Protein AF-0000000072546563 (afdb_homodimer)

Secondary structure (DSSP, 8-state):
---SEEEEEEE-TT-HHHHHHHHHTTTTT--TTEEEEEEEEE-S-HHHHHHHHHHHHHH--EEEEEEE--GGGHHHHHHHHHHHHHHH-TT-SEEEEEETT----HHHHHHHHHH-TTSS-TTEEEEEEE-SPBPB--TTSTTB--TTT--SSBPPPEEEEEEEEEEHHHHHHHHHT--SSPPS-HHIIIIIIHHHHHT-EEEE-TT---/---SEEEEEE--TT-HHHHHHHHHTTTTT--TTEEEEEEEEE-S-HHHHHHHHHHHHHH--EEEEEEE--GGGHHHHHHHHHHHHHHH-TT-SEEEEEETT----HHHHHHHHHH-TTSS-TTEEEEEEE-SPBPB--TTSTTB--TTT--SSBPPPEEEEEEEEEEHHHHHHHHHT--SSPPS-HHIIIIIIHHHHHT-EEEE-TT---

InterPro domains:
  IPR002659 Glycosyl transferase, family 31 [PF01762] (18-203)
  IPR002659 Glycosyl transferase, family 31 [PTHR11214] (4-202)

Radius of gyration: 25.37 Å; Cα contacts (8 Å, |Δi|>4): 796; chains: 2; bounding box: 44×78×53 Å

Nearest PDB structures (foldseek):
  6wmn-assembly1_B  TM=8.870E-01  e=1.177E-18  Homo sapiens
  6wmn-assembly2_C  TM=8.804E-01  e=1.254E-18  Homo sapiens
  6wmn-assembly1_A  TM=8.783E-01  e=1.336E-18  Homo sapiens
  8tic-assembly1_A  TM=8.790E-01  e=2.211E-18  Homo sapiens
  7jho-assembly2_B  TM=8.780E-01  e=5.014E-18  Homo sapiens

pLDDT: mean 93.28, std 6.62, range [54.12, 98.56]

Foldseek 3Di:
DAAQEEEEAEEELVVPVLVVVCCVPQVDVDDNNYAYAYQYEDEPDCVSVVVVVVVCVVPVRYDYDHFYDDLQCPQVSVLRSLVVCCVVRVPHWKYKYAYSPDDDNVVVVVVCVVPPVVPADQQEKEAAKDAFAFAACPPVDPRHDHCVRPVDGGFFIWHDNRMIMHTSNSQVQLSVQDDPPARSRNRSRRGTVSSVVRNRYYDYDPSHDD/DAAQEEEEAEEELVVPVLVVCCCVPQVDVDDNNYAYAYQYEDEPDCVSVVVVVVVCVVPVRYDYDHFYDDLQCPQVSVLRSLVVCCVVRVPHWKYKYAYSPDDDNVVVVVVCVVPPVVSADQQEKEAAKDAFAFAACPPVDPRHDHCVRPVDGGFFIWHDNRMIMHTSNSQVQLSVQDDPPARSRNRSRRGTVSSVVRNRYYDYDPSHDD

Organism: Lottia gigantea (NCBI:txid225164)

Solvent-accessible surface area (backbone atoms only — not comparable to full-atom values): 22553 Å² total; per-residue (Å²): 123,75,26,46,33,35,36,39,25,48,43,55,75,86,42,54,66,42,54,49,49,39,51,70,48,67,60,34,89,66,48,72,46,50,42,69,34,35,35,27,50,32,67,90,59,63,72,49,54,55,53,48,51,52,50,32,70,74,66,68,36,63,45,76,40,100,33,64,62,31,38,74,33,43,25,59,41,51,52,52,42,49,55,50,44,58,69,74,48,75,71,35,49,30,37,32,42,31,43,54,87,63,86,62,66,51,72,60,50,51,49,42,63,73,71,32,80,75,68,60,43,67,52,32,37,39,12,35,59,43,67,77,44,66,58,39,70,51,43,68,39,93,71,43,50,54,59,91,80,48,72,63,63,50,47,62,51,14,29,43,66,64,36,40,36,29,21,44,67,33,51,53,52,32,58,71,64,66,62,89,80,71,55,48,52,41,29,49,34,54,37,6,51,26,15,62,76,64,68,35,41,52,36,66,39,85,90,43,76,133,123,76,26,46,33,36,35,41,24,47,44,54,74,85,42,54,64,40,54,51,48,39,52,70,48,67,59,33,90,67,49,72,47,50,41,69,34,35,37,27,50,34,69,89,58,62,71,49,54,56,54,50,52,50,50,31,70,72,67,67,36,60,47,76,38,100,34,64,63,30,38,74,34,43,25,58,42,50,53,51,42,50,54,50,43,57,69,72,47,74,70,35,49,30,37,33,42,31,42,55,87,65,86,64,66,52,70,60,50,54,50,41,64,71,73,32,83,73,68,61,43,67,53,31,36,39,12,34,59,45,67,76,44,69,57,40,69,50,42,66,38,92,71,43,50,53,59,90,80,47,73,63,62,50,47,60,51,15,28,44,66,64,35,38,36,30,21,42,69,32,50,55,53,32,60,71,64,66,64,89,80,73,56,47,53,40,29,48,34,54,38,5,51,25,15,61,76,65,67,34,40,52,36,68,40,85,89,43,77,133

Structure (mmCIF, N/CA/C/O backbone):
data_AF-0000000072546563-model_v1
#
loop_
_entity.id
_entity.type
_entity.pdbx_description
1 polymer Hexosyltransferase
#
loop_
_atom_site.group_PDB
_atom_site.id
_atom_site.type_symbol
_atom_site.label_atom_id
_atom_site.label_alt_id
_atom_site.label_comp_id
_atom_site.label_asym_id
_atom_site.label_entity_id
_atom_site.label_seq_id
_atom_site.pdbx_PDB_ins_code
_atom_site.Cartn_x
_atom_site.Cartn_y
_atom_site.Cartn_z
_atom_site.occupancy
_atom_site.B_iso_or_equiv
_atom_site.auth_seq_id
_atom_site.auth_comp_id
_atom_site.auth_asym_id
_atom_site.auth_atom_id
_atom_site.pdbx_PDB_model_num
ATOM 1 N N . LEU A 1 1 ? -9.789 38.844 14.297 1 54.12 1 LEU A N 1
ATOM 2 C CA . LEU A 1 1 ? -9.172 37.938 15.266 1 54.12 1 LEU A CA 1
ATOM 3 C C . LEU A 1 1 ? -8.461 36.781 14.555 1 54.12 1 LEU A C 1
ATOM 5 O O . LEU A 1 1 ? -8.945 36.281 13.531 1 54.12 1 LEU A O 1
ATOM 9 N N . ALA A 1 2 ? -7.203 36.594 14.812 1 76.88 2 ALA A N 1
ATOM 10 C CA . ALA A 1 2 ? -6.391 35.562 14.195 1 76.88 2 ALA A CA 1
ATOM 11 C C . ALA A 1 2 ? -6.895 34.188 14.57 1 76.88 2 ALA A C 1
ATOM 13 O O . ALA A 1 2 ? -7.367 33.969 15.688 1 76.88 2 ALA A O 1
ATOM 14 N N . PRO A 1 3 ? -7.055 33.281 13.641 1 89.19 3 PRO A N 1
ATOM 15 C CA . PRO A 1 3 ? -7.527 31.922 13.953 1 89.19 3 PRO A CA 1
ATOM 16 C C . PRO A 1 3 ? -6.66 31.234 15.008 1 89.19 3 PRO A C 1
ATOM 18 O O . PRO A 1 3 ? -5.445 31.422 15.031 1 89.19 3 PRO A O 1
ATOM 21 N N . ILE A 1 4 ? -7.277 30.625 15.883 1 93.44 4 ILE A N 1
ATOM 22 C CA . ILE A 1 4 ? -6.535 29.891 16.906 1 93.44 4 ILE A CA 1
ATOM 23 C C . ILE A 1 4 ? -6.105 28.531 16.344 1 93.44 4 ILE A C 1
ATOM 25 O O . ILE A 1 4 ? -5.102 27.969 16.781 1 93.44 4 ILE A O 1
ATOM 29 N N . LEU A 1 5 ? -6.871 27.984 15.422 1 95.88 5 LEU A N 1
ATOM 30 C CA . LEU A 1 5 ? -6.625 26.672 14.844 1 95.88 5 LEU A CA 1
ATOM 31 C C . LEU A 1 5 ? -6.48 26.766 13.328 1 95.88 5 LEU A C 1
ATOM 33 O O . LEU A 1 5 ? -7.312 27.375 12.656 1 95.88 5 LEU A O 1
ATOM 37 N N . LEU A 1 6 ? -5.402 26.203 12.867 1 97.06 6 LEU A N 1
ATOM 38 C CA . LEU A 1 6 ? -5.223 26.016 11.43 1 97.06 6 LEU A CA 1
ATOM 39 C C . LEU A 1 6 ? -5.348 24.547 11.055 1 97.06 6 LEU A C 1
ATOM 41 O O . LEU A 1 6 ? -4.617 23.703 11.578 1 97.06 6 LEU A O 1
ATOM 45 N N . VAL A 1 7 ? -6.281 24.234 10.219 1 97.44 7 VAL A N 1
ATOM 46 C CA . VAL A 1 7 ? -6.426 22.875 9.688 1 97.44 7 VAL A CA 1
ATOM 47 C C . VAL A 1 7 ? -5.73 22.781 8.328 1 97.44 7 VAL A C 1
ATOM 49 O O . VAL A 1 7 ? -6.082 23.5 7.395 1 97.44 7 VAL A O 1
ATOM 52 N N . VAL A 1 8 ? -4.754 21.906 8.289 1 98.44 8 VAL A N 1
ATOM 53 C CA . VAL A 1 8 ? -4.016 21.656 7.055 1 98.44 8 VAL A CA 1
ATOM 54 C C . VAL A 1 8 ? -4.492 20.359 6.422 1 98.44 8 VAL A C 1
ATOM 56 O O . VAL A 1 8 ? -4.199 19.266 6.93 1 98.44 8 VAL A O 1
ATOM 59 N N . VAL A 1 9 ? -5.129 20.5 5.328 1 98.5 9 VAL A N 1
ATOM 60 C CA . VAL A 1 9 ? -5.676 19.344 4.633 1 98.5 9 VAL A CA 1
ATOM 61 C C . VAL A 1 9 ? -4.758 18.953 3.479 1 98.5 9 VAL A C 1
ATOM 63 O O . VAL A 1 9 ? -4.582 19.719 2.527 1 98.5 9 VAL A O 1
ATOM 66 N N . CYS A 1 10 ? -4.188 17.781 3.611 1 97.94 10 CYS A N 1
ATOM 67 C CA . CYS A 1 10 ? -3.385 17.25 2.521 1 97.94 10 CYS A CA 1
ATOM 68 C C . CYS A 1 10 ? -4.266 16.797 1.36 1 97.94 10 CYS A C 1
ATOM 70 O O . CYS A 1 10 ? -5.109 15.914 1.519 1 97.94 10 CYS A O 1
ATOM 72 N N . SER A 1 11 ? -4.066 17.406 0.19 1 97.44 11 SER A N 1
ATOM 73 C CA . SER A 1 11 ? -4.949 17.125 -0.941 1 97.44 11 SER A CA 1
ATOM 74 C C . SER A 1 11 ? -4.156 16.969 -2.234 1 97.44 11 SER A C 1
ATOM 76 O O . SER A 1 11 ? -2.965 17.297 -2.281 1 97.44 11 SER A O 1
ATOM 78 N N . HIS A 1 12 ? -4.746 16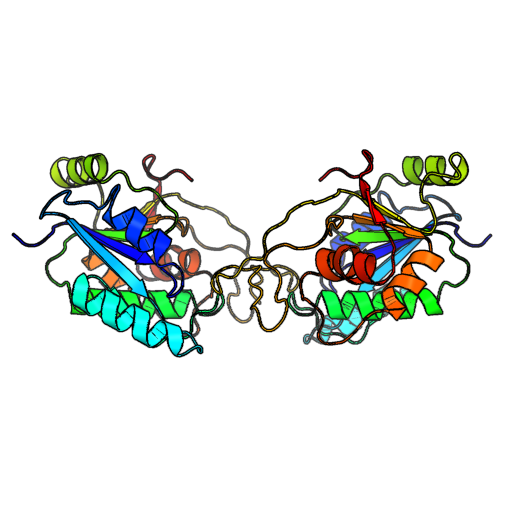.328 -3.16 1 95.38 12 HIS A N 1
ATOM 79 C CA . HIS A 1 12 ? -4.215 16.172 -4.508 1 95.38 12 HIS A CA 1
ATOM 80 C C . HIS A 1 12 ? -4.867 17.141 -5.48 1 95.38 12 HIS A C 1
ATOM 82 O O . HIS A 1 12 ? -6.043 17.484 -5.328 1 95.38 12 HIS A O 1
ATOM 88 N N . PRO A 1 13 ? -4.125 17.594 -6.52 1 94.69 13 PRO A N 1
ATOM 89 C CA . PRO A 1 13 ? -4.707 18.547 -7.473 1 94.69 13 PRO A CA 1
ATOM 90 C C . PRO A 1 13 ? -6 18.031 -8.102 1 94.69 13 PRO A C 1
ATOM 92 O O . PRO A 1 13 ? -6.93 18.812 -8.328 1 94.69 13 PRO A O 1
ATOM 95 N N . SER A 1 14 ? -6.176 16.781 -8.281 1 91.81 14 SER A N 1
ATOM 96 C CA . SER A 1 14 ? -7.344 16.234 -8.961 1 91.81 14 SER A CA 1
ATOM 97 C C . SER A 1 14 ? -8.523 16.078 -8 1 91.81 14 SER A C 1
ATOM 99 O O . SER A 1 14 ? -9.633 15.742 -8.422 1 91.81 14 SER A O 1
ATOM 101 N N . HIS A 1 15 ? -8.289 16.297 -6.773 1 95.12 15 HIS A N 1
ATOM 102 C CA . HIS A 1 15 ? -9.344 16.094 -5.785 1 95.12 15 HIS A CA 1
ATOM 103 C C . HIS A 1 15 ? -10.148 17.359 -5.559 1 95.12 15 HIS A C 1
ATOM 105 O O . HIS A 1 15 ? -10.406 17.75 -4.418 1 95.12 15 HIS A O 1
ATOM 111 N N . VAL A 1 16 ? -10.539 17.969 -6.645 1 95.69 16 VAL A N 1
ATOM 112 C CA . VAL A 1 16 ? -11.312 19.203 -6.594 1 95.69 16 VAL A CA 1
ATOM 113 C C . VAL A 1 16 ? -12.625 18.969 -5.852 1 95.69 16 VAL A C 1
ATOM 115 O O . VAL A 1 16 ? -13.023 19.766 -5.008 1 95.69 16 VAL A O 1
ATOM 118 N N . HIS A 1 17 ? -13.258 17.859 -6.125 1 95.56 17 HIS A N 1
ATOM 119 C CA . HIS A 1 17 ? -14.547 17.531 -5.508 1 95.56 17 HIS A CA 1
ATOM 120 C C . HIS A 1 17 ? -14.406 17.391 -3.996 1 95.56 17 HIS A C 1
ATOM 122 O O . HIS A 1 17 ? -15.266 17.875 -3.246 1 95.56 17 HIS A O 1
ATOM 128 N N . ASN A 1 18 ? -13.359 16.672 -3.59 1 96.75 18 ASN A N 1
ATOM 129 C CA . ASN A 1 18 ? -13.133 16.531 -2.156 1 96.75 18 ASN A CA 1
ATOM 130 C C . ASN A 1 18 ? -12.984 17.875 -1.471 1 96.75 18 ASN A C 1
ATOM 132 O O . ASN A 1 18 ? -13.586 18.125 -0.422 1 96.75 18 ASN A O 1
ATOM 136 N N . ARG A 1 19 ? -12.172 18.75 -2.049 1 97.94 19 ARG A N 1
ATOM 137 C CA . ARG A 1 19 ? -11.938 20.062 -1.461 1 97.94 19 ARG A CA 1
ATOM 138 C C . ARG A 1 19 ? -13.211 20.891 -1.442 1 97.94 19 ARG A C 1
ATOM 140 O O . ARG A 1 19 ? -13.508 21.562 -0.455 1 97.94 19 ARG A O 1
ATOM 147 N N . LEU A 1 20 ? -14 20.797 -2.463 1 97.5 20 LEU A N 1
ATOM 148 C CA . LEU A 1 20 ? -15.281 21.484 -2.488 1 97.5 20 LEU A CA 1
ATOM 149 C C . LEU A 1 20 ? -16.219 20.953 -1.413 1 97.5 20 LEU A C 1
ATOM 151 O O . LEU A 1 20 ? -16.922 21.719 -0.756 1 97.5 20 LEU A O 1
ATOM 155 N N . THR A 1 21 ? -16.281 19.641 -1.307 1 97.56 21 THR A N 1
ATOM 156 C CA . THR A 1 21 ? -17.109 19 -0.292 1 97.56 21 THR A CA 1
ATOM 157 C C . THR A 1 21 ? -16.734 19.484 1.104 1 97.56 21 THR A C 1
ATOM 159 O O . THR A 1 21 ? -17.594 19.812 1.913 1 97.56 21 THR A O 1
ATOM 162 N N . ILE A 1 22 ? -15.469 19.531 1.321 1 97.62 22 ILE A N 1
ATOM 163 C CA . ILE A 1 22 ? -14.984 20 2.615 1 97.62 22 ILE A CA 1
ATOM 164 C C . ILE A 1 22 ? -15.414 21.438 2.838 1 97.62 22 ILE A C 1
ATOM 166 O O . ILE A 1 22 ? -15.938 21.781 3.898 1 97.62 22 ILE A O 1
ATOM 170 N N . ARG A 1 23 ? -15.273 22.344 1.851 1 96.69 23 ARG A N 1
ATOM 171 C CA . ARG A 1 23 ? -15.664 23.75 1.937 1 96.69 23 ARG A CA 1
ATOM 172 C C . ARG A 1 23 ? -17.141 23.891 2.24 1 96.69 23 ARG A C 1
ATOM 174 O O . ARG A 1 23 ? -17.562 24.828 2.932 1 96.69 23 ARG A O 1
ATOM 181 N N . ASN A 1 24 ? -17.922 22.875 1.796 1 96.12 24 ASN A N 1
ATOM 182 C CA . ASN A 1 24 ? -19.375 23 1.881 1 96.12 24 ASN A CA 1
ATOM 183 C C . ASN A 1 24 ? -19.922 22.203 3.059 1 96.12 24 ASN A C 1
ATOM 185 O O . ASN A 1 24 ? -21.141 22.172 3.271 1 96.12 24 ASN A O 1
ATOM 189 N N . THR A 1 25 ? -19.125 21.5 3.717 1 95.56 25 THR A N 1
ATOM 190 C CA . THR A 1 25 ? -19.609 20.703 4.832 1 95.56 25 THR A CA 1
ATOM 191 C C . THR A 1 25 ? -18.969 21.141 6.141 1 95.56 25 THR A C 1
ATOM 193 O O . THR A 1 25 ? -19.312 22.203 6.684 1 95.56 25 THR A O 1
ATOM 196 N N . TRP A 1 26 ? -17.938 20.391 6.629 1 93.75 26 TRP A N 1
ATOM 197 C CA . TRP A 1 26 ? -17.484 20.641 7.992 1 93.75 26 TRP A CA 1
ATOM 198 C C . TRP A 1 26 ? -16.656 21.922 8.055 1 93.75 26 TRP A C 1
ATOM 200 O O . TRP A 1 26 ? -16.5 22.516 9.133 1 93.75 26 TRP A O 1
ATOM 210 N N . ALA A 1 27 ? -16.109 22.391 6.973 1 93.62 27 ALA A N 1
ATOM 211 C CA . ALA A 1 27 ? -15.281 23.594 7 1 93.62 27 ALA A CA 1
ATOM 212 C C . ALA A 1 27 ? -16.109 24.828 6.672 1 93.62 27 ALA A C 1
ATOM 214 O O . ALA A 1 27 ? -15.602 25.953 6.68 1 93.62 27 ALA A O 1
ATOM 215 N N . PHE A 1 28 ? -17.328 24.641 6.363 1 88.19 28 PHE A N 1
ATOM 216 C CA . PHE A 1 28 ? -18.172 25.75 5.926 1 88.19 28 PHE A CA 1
ATOM 217 C C . PHE A 1 28 ? -18.406 26.719 7.07 1 88.19 28 PHE A C 1
ATOM 219 O O . PHE A 1 28 ? -19.016 26.359 8.086 1 88.19 28 PHE A O 1
ATOM 226 N N . ASN A 1 29 ? -18.047 28 6.707 1 72 29 ASN A N 1
ATOM 227 C CA . ASN A 1 29 ? -18.328 29.172 7.512 1 72 29 ASN A CA 1
ATOM 228 C C . ASN A 1 29 ? -18.422 28.828 9 1 72 29 ASN A C 1
ATOM 230 O O . ASN A 1 29 ? -19.344 29.281 9.688 1 72 29 ASN A O 1
ATOM 234 N N . PHE A 1 30 ? -17.469 28.062 9.406 1 70 30 PHE A N 1
ATOM 235 C CA . PHE A 1 30 ? -17.672 27.578 10.766 1 70 30 PHE A CA 1
ATOM 236 C C . PHE A 1 30 ? -17.344 28.656 11.789 1 70 30 PHE A C 1
ATOM 238 O O . PHE A 1 30 ? -18.188 29.078 12.57 1 70 30 PHE A O 1
ATOM 245 N N . SER A 1 31 ? -16.141 29.109 11.906 1 80.31 31 SER 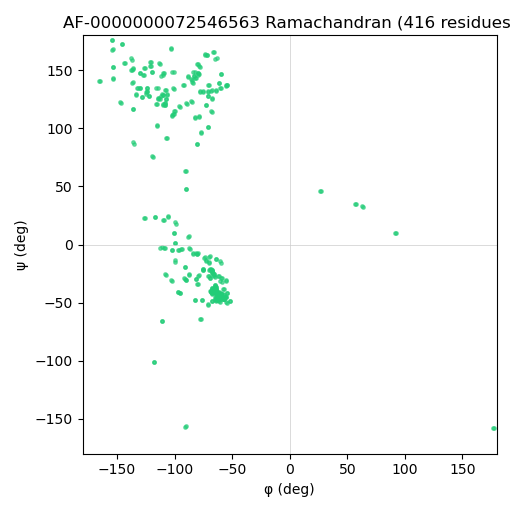A N 1
ATOM 246 C CA . SER A 1 31 ? -15.703 30.109 12.883 1 80.31 31 SER A CA 1
ATOM 247 C C . SER A 1 31 ? -14.484 30.875 12.375 1 80.31 31 SER A C 1
ATOM 249 O O . SER A 1 31 ? -13.617 30.297 11.711 1 80.31 31 SER A O 1
ATOM 251 N N . LYS A 1 32 ? -14.453 32.094 12.68 1 88.38 32 LYS A N 1
ATOM 252 C CA . LYS A 1 32 ? -13.273 32.906 12.367 1 88.38 32 LYS A CA 1
ATOM 253 C C . LYS A 1 32 ? -12.055 32.406 13.148 1 88.38 32 LYS A C 1
ATOM 255 O O . LYS A 1 32 ? -10.922 32.781 12.828 1 88.38 32 LYS A O 1
ATOM 260 N N . GLN A 1 33 ? -12.344 31.594 14.07 1 92 33 GLN A N 1
ATOM 261 C CA . GLN A 1 33 ? -11.266 31.047 14.891 1 92 33 GLN A CA 1
ATOM 262 C C . GLN A 1 33 ? -10.562 29.891 14.188 1 92 33 GLN A C 1
ATOM 264 O O . GLN A 1 33 ? -9.531 29.406 14.664 1 92 33 GLN A O 1
ATOM 269 N N . ILE A 1 34 ? -11.102 29.484 13.125 1 94.31 34 ILE A N 1
ATOM 270 C CA . ILE A 1 34 ? -10.539 28.344 12.422 1 94.31 34 ILE A CA 1
ATOM 271 C C . ILE A 1 34 ? -10.227 28.734 10.977 1 94.31 34 ILE A C 1
ATOM 273 O O . ILE A 1 34 ? -11.039 29.391 10.32 1 94.31 34 ILE A O 1
ATOM 277 N N . SER A 1 35 ? -9.094 28.406 10.562 1 94.88 35 SER A N 1
ATOM 278 C CA . SER A 1 35 ? -8.734 28.5 9.148 1 94.88 35 SER A CA 1
ATOM 279 C C . SER A 1 35 ? -8.445 27.125 8.562 1 94.88 35 SER A C 1
ATOM 281 O O . SER A 1 35 ? -7.809 26.297 9.211 1 94.88 35 SER A O 1
ATOM 283 N N . VAL A 1 36 ? -8.945 26.844 7.434 1 96.88 36 VAL A N 1
ATOM 284 C CA . VAL A 1 36 ? -8.695 25.594 6.715 1 96.88 36 VAL A CA 1
ATOM 285 C C . VAL A 1 36 ? -7.938 25.875 5.426 1 96.88 36 VAL A C 1
ATOM 287 O O . VAL A 1 36 ? -8.344 26.734 4.637 1 96.88 36 VAL A O 1
ATOM 290 N N . VAL A 1 37 ? -6.824 25.188 5.285 1 97.75 37 VAL A N 1
ATOM 291 C CA . VAL A 1 37 ? -6.062 25.328 4.051 1 97.75 37 VAL A CA 1
ATOM 292 C C . VAL A 1 37 ? -5.812 23.953 3.436 1 97.75 37 VAL A C 1
ATOM 294 O O . VAL A 1 37 ? -5.746 22.953 4.152 1 97.75 37 VAL A O 1
ATOM 297 N N . PHE A 1 38 ? -5.676 23.953 2.133 1 98.56 38 PHE A N 1
ATOM 298 C CA . PHE A 1 38 ? -5.379 22.734 1.389 1 98.56 38 PHE A CA 1
ATOM 299 C C . PHE A 1 38 ? -3.947 22.75 0.873 1 98.56 38 PHE A C 1
ATOM 301 O O . PHE A 1 38 ? -3.545 23.672 0.162 1 98.56 38 PHE A O 1
ATOM 308 N N . LEU A 1 39 ? -3.246 21.766 1.286 1 98.44 39 LEU A N 1
ATOM 309 C CA . LEU A 1 39 ? -1.87 21.594 0.83 1 98.44 39 LEU A CA 1
ATOM 310 C C . LEU A 1 39 ? -1.812 20.766 -0.443 1 98.44 39 LEU A C 1
ATOM 312 O O . LEU A 1 39 ? -2.236 19.609 -0.45 1 98.44 39 LEU A O 1
ATOM 316 N N . ILE A 1 40 ? -1.253 21.359 -1.513 1 97.62 40 ILE A N 1
ATOM 317 C CA . ILE A 1 40 ? -1.274 20.703 -2.816 1 97.62 40 ILE A CA 1
ATOM 318 C C . ILE A 1 40 ? 0.119 20.75 -3.439 1 97.62 40 ILE A C 1
ATOM 320 O O . ILE A 1 40 ? 0.805 21.766 -3.369 1 97.62 40 ILE A O 1
ATOM 324 N N . GLY A 1 41 ? 0.522 19.609 -3.965 1 95.94 41 GLY A N 1
ATOM 325 C CA . GLY A 1 41 ? 1.762 19.562 -4.723 1 95.94 41 GLY A CA 1
ATOM 326 C C . GLY A 1 41 ? 1.568 19.812 -6.207 1 95.94 41 GLY A C 1
ATOM 327 O O . GLY A 1 41 ? 0.622 20.5 -6.605 1 95.94 41 GLY A O 1
ATOM 328 N N . LYS A 1 42 ? 2.553 19.312 -6.93 1 92.5 42 LYS A N 1
ATOM 329 C CA . LYS A 1 42 ? 2.547 19.516 -8.375 1 92.5 42 LYS A CA 1
ATOM 330 C C . LYS A 1 42 ? 2.266 18.219 -9.117 1 92.5 42 LYS A C 1
ATOM 332 O O . LYS A 1 42 ? 2.645 17.141 -8.656 1 92.5 42 LYS A O 1
ATOM 337 N N . VAL A 1 43 ? 1.576 18.328 -10.219 1 88.44 43 VAL A N 1
ATOM 338 C CA . VAL A 1 43 ? 1.404 17.188 -11.102 1 88.44 43 VAL A CA 1
ATOM 339 C C . VAL A 1 43 ? 1.957 17.516 -12.484 1 88.44 43 VAL A C 1
ATOM 341 O O . VAL A 1 43 ? 2.072 18.688 -12.852 1 88.44 43 VAL A O 1
ATOM 344 N N . LYS A 1 44 ? 2.369 16.516 -13.219 1 79.75 44 LYS A N 1
ATOM 345 C CA . LYS A 1 44 ? 2.957 16.688 -14.547 1 79.75 44 LYS A CA 1
ATOM 346 C C . LYS A 1 44 ? 1.938 17.266 -15.523 1 79.75 44 LYS A C 1
ATOM 348 O O . LYS A 1 44 ? 2.291 18.062 -16.406 1 79.75 44 LYS A O 1
ATOM 353 N N . ASP A 1 45 ? 0.751 16.891 -15.406 1 79.06 45 ASP A N 1
ATOM 354 C CA . ASP A 1 45 ? -0.312 17.359 -16.281 1 79.06 45 ASP A CA 1
ATOM 355 C C . ASP A 1 45 ? -0.598 18.844 -16.062 1 79.06 45 ASP A C 1
ATOM 357 O O . ASP A 1 45 ? -1.128 19.219 -15.023 1 79.06 45 ASP A O 1
ATOM 361 N N . ASP A 1 46 ? -0.35 19.609 -16.984 1 80.12 46 ASP A N 1
ATOM 362 C CA . ASP A 1 46 ? -0.465 21.062 -16.891 1 80.12 46 ASP A CA 1
ATOM 363 C C . ASP A 1 46 ? -1.921 21.484 -16.734 1 80.12 46 ASP A C 1
ATOM 365 O O . ASP A 1 46 ? -2.199 22.594 -16.266 1 80.12 46 ASP A O 1
ATOM 369 N N . SER A 1 47 ? -2.834 20.656 -17.141 1 85.56 47 SER A N 1
ATOM 370 C CA . SER A 1 47 ? -4.246 21.016 -17.062 1 85.56 47 SER A CA 1
ATOM 371 C C . SER A 1 47 ? -4.656 21.281 -15.609 1 85.56 47 SER A C 1
ATOM 373 O O . SER A 1 47 ? -5.43 22.203 -15.336 1 85.56 47 SER A O 1
ATOM 375 N N . TRP A 1 48 ? -4.023 20.594 -14.758 1 88.12 48 TRP A N 1
ATOM 376 C CA . TRP A 1 48 ? -4.418 20.75 -13.359 1 88.12 48 TRP A CA 1
ATOM 377 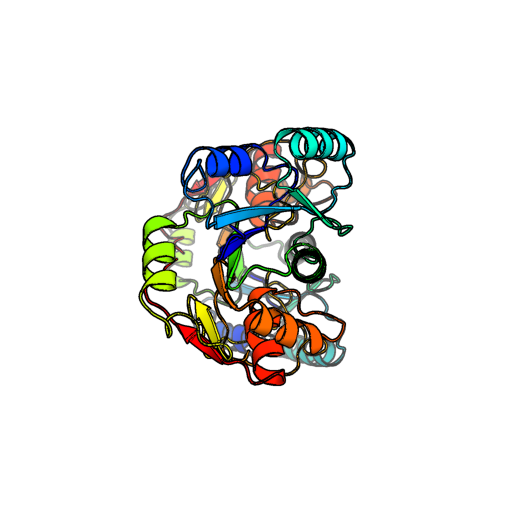C C . TRP A 1 48 ? -3.812 22.031 -12.766 1 88.12 48 TRP A C 1
ATOM 379 O O . TRP A 1 48 ? -4.371 22.609 -11.836 1 88.12 48 TRP A O 1
ATOM 389 N N . ASN A 1 49 ? -2.709 22.453 -13.297 1 87.19 49 ASN A N 1
ATOM 390 C CA . ASN A 1 49 ? -2.088 23.672 -12.789 1 87.19 49 ASN A CA 1
ATOM 391 C C . ASN A 1 49 ? -2.998 24.875 -12.961 1 87.19 49 ASN A C 1
ATOM 393 O O . ASN A 1 49 ? -3.113 25.719 -12.062 1 87.19 49 ASN A O 1
ATOM 397 N N . SER A 1 50 ? -3.654 24.938 -14.102 1 90.25 50 SER A N 1
ATOM 398 C CA . SER A 1 50 ? -4.57 26.047 -14.352 1 90.25 50 SER A CA 1
ATOM 399 C C . SER A 1 50 ? -5.789 25.969 -13.438 1 90.25 50 SER A C 1
ATOM 401 O O . SER A 1 50 ? -6.254 27 -12.938 1 90.25 50 SER A O 1
ATOM 403 N N . VAL A 1 51 ? -6.289 24.797 -13.258 1 93.5 51 VAL A N 1
ATOM 404 C CA . VAL A 1 51 ? -7.461 24.578 -12.414 1 93.5 51 VAL A CA 1
ATOM 405 C C . VAL A 1 51 ? -7.148 25 -10.984 1 93.5 51 VAL A C 1
ATOM 407 O O . VAL A 1 51 ? -7.926 25.734 -10.359 1 93.5 51 VAL A O 1
ATOM 410 N N . ILE A 1 52 ? -5.992 24.594 -10.531 1 95.5 52 ILE A N 1
ATOM 411 C CA . ILE A 1 52 ? -5.594 24.906 -9.164 1 95.5 52 ILE A CA 1
ATOM 412 C C . ILE A 1 52 ? -5.344 26.406 -9.016 1 95.5 52 ILE A C 1
ATOM 414 O O . ILE A 1 52 ? -5.656 26.984 -7.977 1 95.5 52 ILE A O 1
ATOM 418 N N . ARG A 1 53 ? -4.746 27.016 -9.977 1 94.12 53 ARG A N 1
ATOM 419 C CA . ARG A 1 53 ? -4.523 28.453 -9.945 1 94.12 53 ARG A CA 1
ATOM 420 C C . ARG A 1 53 ? -5.84 29.203 -9.805 1 94.12 53 ARG A C 1
ATOM 422 O O . ARG A 1 53 ? -5.945 30.125 -8.992 1 94.12 53 ARG A O 1
ATOM 429 N N . ARG A 1 54 ? -6.844 28.859 -10.586 1 95.81 54 ARG A N 1
ATOM 430 C CA . ARG A 1 54 ? -8.156 29.484 -10.508 1 95.81 54 ARG A CA 1
ATOM 431 C C . ARG A 1 54 ? -8.805 29.25 -9.148 1 95.81 54 ARG A C 1
ATOM 433 O O . ARG A 1 54 ? -9.359 30.172 -8.547 1 95.81 54 ARG A O 1
ATOM 440 N N . GLU A 1 55 ? -8.758 27.969 -8.75 1 97.62 55 GLU A N 1
ATOM 441 C CA . GLU A 1 55 ? -9.297 27.641 -7.434 1 97.62 55 GLU A CA 1
ATOM 442 C C . GLU A 1 55 ? -8.641 28.5 -6.348 1 97.62 55 GLU A C 1
ATOM 444 O O . GLU A 1 55 ? -9.328 28.984 -5.441 1 97.62 55 GLU A O 1
ATOM 449 N N . SER A 1 56 ? -7.332 28.688 -6.441 1 96.62 56 SER A N 1
ATOM 450 C CA . SER A 1 56 ? -6.578 29.453 -5.465 1 96.62 56 SER A CA 1
ATOM 451 C C . SER A 1 56 ? -7.02 30.922 -5.461 1 96.62 56 SER A C 1
ATOM 453 O O . SER A 1 56 ? -7.094 31.547 -4.402 1 96.62 56 SER A O 1
ATOM 455 N N . LEU A 1 57 ? -7.285 31.469 -6.574 1 96.5 57 LEU A N 1
ATOM 456 C CA . LEU A 1 57 ? -7.723 32.844 -6.703 1 96.5 57 LEU A CA 1
ATOM 457 C C . LEU A 1 57 ? -9.109 33.031 -6.102 1 96.5 57 LEU A C 1
ATOM 459 O O . LEU A 1 57 ? -9.391 34.062 -5.488 1 96.5 57 LEU A O 1
ATOM 463 N N . ILE A 1 58 ? -9.922 32.062 -6.285 1 97 58 ILE A N 1
ATOM 464 C CA . ILE A 1 58 ? -11.312 32.156 -5.855 1 97 58 ILE A CA 1
ATOM 465 C C . ILE A 1 58 ? -11.398 31.984 -4.34 1 97 58 ILE A C 1
ATOM 467 O O . ILE A 1 58 ? -12.062 32.75 -3.656 1 97 58 ILE A O 1
ATOM 471 N N . HIS A 1 59 ? -10.758 31.016 -3.828 1 96.75 59 HIS A N 1
ATOM 472 C CA . HIS A 1 59 ? -11 30.625 -2.445 1 96.75 59 HIS A CA 1
ATOM 473 C C . HIS A 1 59 ? -9.883 31.109 -1.53 1 96.75 59 HIS A C 1
ATOM 475 O O . HIS A 1 59 ? -10.086 31.266 -0.323 1 96.75 59 HIS A O 1
ATOM 481 N N . LYS A 1 60 ? -8.602 31.234 -2.041 1 96.25 60 LYS A N 1
ATOM 482 C CA . LYS A 1 60 ? -7.445 31.766 -1.327 1 96.25 60 LYS A CA 1
ATOM 483 C C . LYS A 1 60 ? -7.098 30.906 -0.12 1 96.25 60 LYS A C 1
ATOM 485 O O . LYS A 1 60 ? -6.746 31.422 0.942 1 96.25 60 LYS A O 1
ATOM 490 N N . ASP A 1 61 ? -7.344 29.641 -0.297 1 97.12 61 ASP A N 1
ATOM 491 C CA . ASP A 1 61 ? -7.086 28.734 0.81 1 97.12 61 ASP A CA 1
ATOM 492 C C . ASP A 1 61 ? -6.184 27.578 0.372 1 97.12 61 ASP A C 1
ATOM 494 O O . ASP A 1 61 ? -6.203 26.5 0.974 1 97.12 61 ASP A O 1
ATOM 498 N N . ILE A 1 62 ? -5.41 27.766 -0.693 1 97.81 62 ILE A N 1
ATOM 499 C CA . ILE A 1 62 ? -4.523 26.734 -1.206 1 97.81 62 ILE A CA 1
ATOM 500 C C . ILE A 1 62 ? -3.072 27.094 -0.881 1 97.81 62 ILE A C 1
ATOM 502 O O . ILE A 1 62 ? -2.639 28.219 -1.111 1 97.81 62 ILE A O 1
ATOM 506 N N . VAL A 1 63 ? -2.412 26.219 -0.248 1 97.75 63 VAL A N 1
ATOM 507 C CA . VAL A 1 63 ? -0.962 26.266 -0.096 1 97.75 63 VAL A CA 1
ATOM 508 C C . VAL A 1 63 ? -0.301 25.312 -1.09 1 97.75 63 VAL A C 1
ATOM 510 O O . VAL A 1 63 ? -0.39 24.094 -0.942 1 97.75 63 VAL A O 1
ATOM 513 N N . LYS A 1 64 ? 0.384 25.859 -2.016 1 96.5 64 LYS A N 1
ATOM 514 C CA . LYS A 1 64 ? 1.031 25.062 -3.057 1 96.5 64 LYS A CA 1
ATOM 515 C C . LYS A 1 64 ? 2.52 24.891 -2.771 1 96.5 64 LYS A C 1
ATOM 517 O O . LYS A 1 64 ? 3.191 25.844 -2.363 1 96.5 64 LYS A O 1
ATOM 522 N N . VAL A 1 65 ? 2.973 23.688 -2.928 1 97 65 VAL A N 1
ATOM 523 C CA . VAL A 1 65 ? 4.402 23.438 -2.791 1 97 65 VAL A CA 1
ATOM 524 C C . VAL A 1 65 ? 4.949 22.844 -4.086 1 97 65 VAL A C 1
ATOM 526 O O . VAL A 1 65 ? 4.207 22.25 -4.867 1 97 65 VAL A O 1
ATOM 529 N N . ASP A 1 66 ? 6.27 23.016 -4.27 1 95 66 ASP A N 1
ATOM 530 C CA . ASP A 1 66 ? 6.93 22.547 -5.488 1 95 66 ASP A CA 1
ATOM 531 C C . ASP A 1 66 ? 7.438 21.109 -5.324 1 95 66 ASP A C 1
ATOM 533 O O . ASP A 1 66 ? 8.641 20.859 -5.395 1 95 66 ASP A O 1
ATOM 537 N N . VAL A 1 67 ? 6.539 20.188 -5.129 1 95.94 67 VAL A N 1
ATOM 538 C CA . VAL A 1 67 ? 6.816 18.766 -4.961 1 95.94 67 VAL A CA 1
ATOM 539 C C . VAL A 1 67 ? 5.859 17.938 -5.82 1 95.94 67 VAL A C 1
ATOM 541 O O . VAL A 1 67 ? 4.645 18.156 -5.785 1 95.94 67 VAL A O 1
ATOM 544 N N . ILE A 1 68 ? 6.426 17.031 -6.598 1 93.5 68 ILE A N 1
ATOM 545 C CA . ILE A 1 68 ? 5.609 16.188 -7.473 1 93.5 68 ILE A CA 1
ATOM 546 C C . ILE A 1 68 ? 4.758 15.242 -6.629 1 93.5 68 ILE A C 1
ATOM 548 O O . ILE A 1 68 ? 5.262 14.609 -5.695 1 93.5 68 ILE A O 1
ATOM 552 N N . GLU A 1 69 ? 3.473 15.188 -6.988 1 93 69 GLU A N 1
ATOM 553 C CA . GLU A 1 69 ? 2.521 14.352 -6.266 1 93 69 GLU A CA 1
ATOM 554 C C . GLU A 1 69 ? 2.768 12.875 -6.543 1 93 69 GLU A C 1
ATOM 556 O O . GLU A 1 69 ? 2.359 12.352 -7.586 1 93 69 GLU A O 1
ATOM 561 N N . THR A 1 70 ? 3.402 12.148 -5.668 1 89.44 70 THR A N 1
ATOM 562 C CA . THR A 1 70 ? 3.549 10.695 -5.641 1 89.44 70 THR A CA 1
ATOM 563 C C . THR A 1 70 ? 3.514 10.172 -4.207 1 89.44 70 THR A C 1
ATOM 565 O O . THR A 1 70 ? 3.797 10.914 -3.264 1 89.44 70 THR A O 1
ATOM 568 N N . TYR A 1 71 ? 3.168 8.977 -4.133 1 86.31 71 TYR A N 1
ATOM 569 C CA . TYR A 1 71 ? 3.16 8.406 -2.787 1 86.31 71 TYR A CA 1
ATOM 570 C C . TYR A 1 71 ? 4.535 8.523 -2.141 1 86.31 71 TYR A C 1
ATOM 572 O O . TYR A 1 71 ? 4.645 8.797 -0.944 1 86.31 71 TYR A O 1
ATOM 580 N N . ARG A 1 72 ? 5.547 8.344 -2.869 1 86.56 72 ARG A N 1
ATOM 581 C CA . ARG A 1 72 ? 6.918 8.359 -2.373 1 86.56 72 ARG A CA 1
ATOM 582 C C . ARG A 1 72 ? 7.316 9.758 -1.914 1 86.56 72 ARG A C 1
ATOM 584 O O . ARG A 1 72 ? 8.18 9.906 -1.049 1 86.56 72 ARG A O 1
ATOM 591 N N . ASN A 1 73 ? 6.637 10.734 -2.406 1 92.88 73 ASN A N 1
ATOM 592 C CA . ASN A 1 73 ? 6.984 12.117 -2.104 1 92.88 73 ASN A CA 1
ATOM 593 C C . ASN A 1 73 ? 6.074 12.703 -1.028 1 92.88 73 ASN A C 1
ATOM 595 O O . ASN A 1 73 ? 6.105 13.906 -0.767 1 92.88 73 ASN A O 1
ATOM 599 N N . LEU A 1 74 ? 5.316 11.875 -0.442 1 94.69 74 LEU A N 1
ATOM 600 C CA . LEU A 1 74 ? 4.332 12.375 0.512 1 94.69 74 LEU A CA 1
ATOM 601 C C . LEU A 1 74 ? 5.012 13.094 1.672 1 94.69 74 LEU A C 1
ATOM 603 O O . LEU A 1 74 ? 4.613 14.195 2.047 1 94.69 74 LEU A O 1
ATOM 607 N N . THR A 1 75 ? 6.102 12.492 2.188 1 96.88 75 THR A N 1
ATOM 608 C CA . THR A 1 75 ? 6.801 13.102 3.311 1 96.88 75 THR A CA 1
ATOM 609 C C . THR A 1 75 ? 7.461 14.414 2.891 1 96.88 75 THR A C 1
ATOM 611 O O . THR A 1 75 ? 7.387 15.406 3.613 1 96.88 75 THR A O 1
ATOM 614 N N . VAL A 1 76 ? 8 14.438 1.763 1 96.88 76 VAL A N 1
ATOM 615 C CA . VAL A 1 76 ? 8.641 15.641 1.241 1 96.88 76 VAL A CA 1
ATOM 616 C C . VAL A 1 76 ? 7.602 16.75 1.062 1 96.88 76 VAL A C 1
ATOM 618 O O . VAL A 1 76 ? 7.84 17.891 1.426 1 96.88 76 VAL A O 1
ATOM 621 N N . LYS A 1 77 ? 6.496 16.375 0.582 1 97 77 LYS A N 1
ATOM 622 C CA . LYS A 1 77 ? 5.398 17.328 0.387 1 97 77 LYS A CA 1
ATOM 623 C C . LYS A 1 77 ? 4.941 17.922 1.718 1 97 77 LYS A C 1
ATOM 625 O O . LYS A 1 77 ? 4.785 19.125 1.84 1 97 77 LYS A O 1
ATOM 630 N N . MET A 1 78 ? 4.777 17.078 2.693 1 97.75 78 MET A N 1
ATOM 631 C CA . MET A 1 78 ? 4.289 17.531 3.994 1 97.75 78 MET A CA 1
ATOM 632 C C . MET A 1 78 ? 5.316 18.438 4.676 1 97.75 78 MET A C 1
ATOM 634 O O . MET A 1 78 ? 4.957 19.453 5.277 1 97.75 78 MET A O 1
ATOM 638 N N . MET A 1 79 ? 6.57 18.078 4.535 1 97.75 79 MET A N 1
ATOM 639 C CA . MET A 1 79 ? 7.637 18.906 5.109 1 97.75 79 MET A CA 1
ATOM 640 C C . MET A 1 79 ? 7.664 20.281 4.477 1 97.75 79 MET A C 1
ATOM 642 O O . MET A 1 79 ? 7.703 21.297 5.184 1 97.75 79 MET A O 1
ATOM 646 N N . ALA A 1 80 ? 7.609 20.297 3.219 1 97.56 80 ALA A N 1
ATOM 647 C CA . ALA A 1 80 ? 7.59 21.562 2.51 1 97.56 80 ALA A CA 1
ATOM 648 C C . ALA A 1 80 ? 6.352 22.375 2.877 1 97.56 80 ALA A C 1
ATOM 650 O O . ALA A 1 80 ? 6.434 23.594 3.082 1 97.56 80 ALA A O 1
ATOM 651 N N . GLY A 1 81 ? 5.25 21.719 2.93 1 98.38 81 GLY A N 1
ATOM 652 C CA . GLY A 1 81 ? 3.998 22.359 3.289 1 98.38 81 GLY A CA 1
ATOM 653 C C . GLY A 1 81 ? 4.016 22.953 4.688 1 98.38 81 GLY A C 1
ATOM 654 O O . GLY A 1 81 ? 3.605 24.109 4.883 1 98.38 81 GLY A O 1
ATOM 655 N N . PHE A 1 82 ? 4.531 22.219 5.598 1 98.25 82 PHE A N 1
ATOM 656 C CA . PHE A 1 82 ? 4.586 22.688 6.977 1 98.25 82 PHE A CA 1
ATOM 657 C C . PHE A 1 82 ? 5.527 23.875 7.109 1 98.25 82 PHE A C 1
ATOM 659 O O . PHE A 1 82 ? 5.238 24.828 7.844 1 98.25 82 PHE A O 1
ATOM 666 N N . LYS A 1 83 ? 6.605 23.859 6.422 1 97.12 83 LYS A N 1
ATOM 667 C CA . LYS A 1 83 ? 7.508 25 6.434 1 97.12 83 LYS A CA 1
ATOM 668 C C . LYS A 1 83 ? 6.824 26.25 5.875 1 97.12 83 LYS A C 1
ATOM 670 O O . LYS A 1 83 ? 6.949 27.344 6.438 1 97.12 83 LYS A O 1
ATOM 675 N N . ALA A 1 84 ? 6.125 26.078 4.801 1 97.44 84 ALA A N 1
ATOM 676 C CA . ALA A 1 84 ? 5.387 27.188 4.207 1 97.44 84 ALA A CA 1
ATOM 677 C C . ALA A 1 84 ? 4.332 27.719 5.172 1 97.44 84 ALA A C 1
ATOM 679 O O . ALA A 1 84 ? 4.18 28.938 5.32 1 97.44 84 ALA A O 1
ATOM 680 N N . ILE A 1 85 ? 3.66 26.828 5.77 1 95.81 85 ILE A N 1
ATOM 681 C CA . ILE A 1 85 ? 2.568 27.172 6.676 1 95.81 85 ILE A CA 1
ATOM 682 C C . ILE A 1 85 ? 3.115 27.922 7.883 1 95.81 85 ILE A C 1
ATOM 684 O O . ILE A 1 85 ? 2.51 28.906 8.336 1 95.81 85 ILE A O 1
ATOM 688 N N . LEU A 1 86 ? 4.211 27.5 8.398 1 95.75 86 LEU A N 1
ATOM 689 C CA . LEU A 1 86 ? 4.801 28.141 9.562 1 95.75 86 LEU A CA 1
ATOM 690 C C . LEU A 1 86 ? 5.254 29.562 9.234 1 95.75 86 LEU A C 1
ATOM 692 O O . LEU A 1 86 ? 5.246 30.438 10.102 1 95.75 86 LEU A O 1
ATOM 696 N N . THR A 1 87 ? 5.566 29.766 8.008 1 94.94 87 THR A N 1
ATOM 697 C CA . THR A 1 87 ? 5.977 31.094 7.566 1 94.94 87 THR A CA 1
ATOM 698 C C . THR A 1 87 ? 4.762 31.984 7.328 1 94.94 87 THR A C 1
ATOM 700 O O . THR A 1 87 ? 4.789 33.188 7.641 1 94.94 87 THR A O 1
ATOM 703 N N . GLN A 1 88 ? 3.725 31.422 6.887 1 93.94 88 GLN A N 1
ATOM 704 C CA . GLN A 1 88 ? 2.566 32.188 6.434 1 93.94 88 GLN A CA 1
ATOM 705 C C . GLN A 1 88 ? 1.584 32.438 7.574 1 93.94 88 GLN A C 1
ATOM 707 O O . GLN A 1 88 ? 0.861 33.438 7.578 1 93.94 88 GLN A O 1
ATOM 712 N N . PHE A 1 89 ? 1.546 31.516 8.492 1 92.19 89 PHE A N 1
ATOM 713 C CA . PHE A 1 89 ? 0.552 31.562 9.562 1 92.19 89 PHE A CA 1
ATOM 714 C C . PHE A 1 89 ? 1.225 31.656 10.922 1 92.19 89 PHE A C 1
ATOM 716 O O . PHE A 1 89 ? 1.032 30.781 11.773 1 92.19 89 PHE A O 1
ATOM 723 N N . GLN A 1 90 ? 1.725 32.781 11.273 1 89.81 90 GLN A N 1
ATOM 724 C CA . GLN A 1 90 ? 2.564 32.906 12.461 1 89.81 90 GLN A CA 1
ATOM 725 C C . GLN A 1 90 ? 1.723 33.156 13.703 1 89.81 90 GLN A C 1
ATOM 727 O O . GLN A 1 90 ? 2.219 33.062 14.828 1 89.81 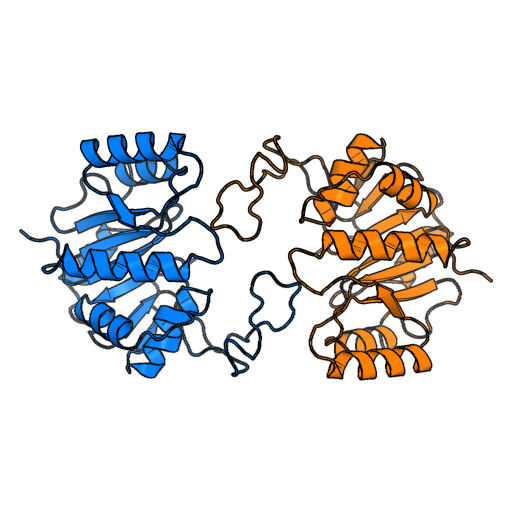90 GLN A O 1
ATOM 732 N N . PHE A 1 91 ? 0.453 33.281 13.562 1 89.81 91 PHE A N 1
ATOM 733 C CA . PHE A 1 91 ? -0.334 33.719 14.719 1 89.81 91 PHE A CA 1
ATOM 734 C C . PHE A 1 91 ? -1.234 32.594 15.203 1 89.81 91 PHE A C 1
ATOM 736 O O . PHE A 1 91 ? -1.924 32.719 16.219 1 89.81 91 PHE A O 1
ATOM 743 N N . VAL A 1 92 ? -1.221 31.484 14.516 1 94.5 92 VAL A N 1
ATOM 744 C CA . VAL A 1 92 ? -2.066 30.359 14.93 1 94.5 92 VAL A CA 1
ATOM 745 C C . VAL A 1 92 ? -1.419 29.625 16.094 1 94.5 92 VAL A C 1
ATOM 747 O O . VAL A 1 92 ? -0.191 29.562 16.188 1 94.5 92 VAL A O 1
ATOM 750 N N . LYS A 1 93 ? -2.221 29.125 16.922 1 95.38 93 LYS A N 1
ATOM 751 C CA . LYS A 1 93 ? -1.712 28.422 18.094 1 95.38 93 LYS A CA 1
ATOM 752 C C . LYS A 1 93 ? -1.64 26.922 17.844 1 95.38 93 LYS A C 1
ATOM 754 O O . LYS A 1 93 ? -0.691 26.266 18.281 1 95.38 93 LYS A O 1
ATOM 759 N N . TYR A 1 94 ? -2.676 26.391 17.203 1 96.81 94 TYR A N 1
ATOM 760 C CA . TYR A 1 94 ? -2.783 24.953 16.984 1 96.81 94 TYR A CA 1
ATOM 761 C C . TYR A 1 94 ? -2.838 24.625 15.492 1 96.81 94 TYR A C 1
ATOM 763 O O . TYR A 1 94 ? -3.365 25.406 14.695 1 96.81 94 TYR A O 1
ATOM 771 N N . ILE A 1 95 ? -2.293 23.453 15.172 1 97.75 95 ILE A N 1
ATOM 772 C CA . ILE A 1 95 ? -2.311 22.953 13.797 1 97.75 95 ILE A CA 1
ATOM 773 C C . ILE A 1 95 ? -2.863 21.531 13.773 1 97.75 95 ILE A C 1
ATOM 775 O O . ILE A 1 95 ? -2.428 20.688 14.547 1 97.75 95 ILE A O 1
ATOM 779 N N . LEU A 1 96 ? -3.842 21.328 12.969 1 97.69 96 LEU A N 1
ATOM 780 C CA . LEU A 1 96 ? -4.355 19.984 12.688 1 97.69 96 LEU A CA 1
ATOM 781 C C . LEU A 1 96 ? -4.023 19.562 11.258 1 97.69 96 LEU A C 1
ATOM 783 O O . LEU A 1 96 ? -4.379 20.266 10.305 1 97.69 96 LEU A O 1
ATOM 787 N N . LYS A 1 97 ? -3.307 18.469 11.125 1 98.25 97 LYS A N 1
ATOM 788 C CA . LYS A 1 97 ? -3.107 17.844 9.82 1 98.25 97 LYS A CA 1
ATOM 789 C C . LYS A 1 97 ? -4.168 16.781 9.562 1 98.25 97 LYS A C 1
ATOM 791 O O . LYS A 1 97 ? -4.488 15.984 10.453 1 98.25 97 LYS A O 1
ATOM 796 N N . THR A 1 98 ? -4.719 16.719 8.391 1 97.38 98 THR A N 1
ATOM 797 C CA . THR A 1 98 ? -5.668 15.672 8.016 1 97.38 98 THR A CA 1
ATOM 798 C C . THR A 1 98 ? -5.664 15.461 6.5 1 97.38 98 THR A C 1
ATOM 800 O O . THR A 1 98 ? -4.883 16.078 5.781 1 97.38 98 THR A O 1
ATOM 803 N N . ASP A 1 99 ? -6.418 14.5 6.055 1 95.88 99 ASP A N 1
ATOM 804 C CA . ASP A 1 99 ? -6.539 14.203 4.629 1 95.88 99 ASP A CA 1
ATOM 805 C C . ASP A 1 99 ? -7.852 14.734 4.062 1 95.88 99 ASP A C 1
ATOM 807 O O . ASP A 1 99 ? -8.734 15.156 4.816 1 95.88 99 ASP A O 1
ATOM 811 N N . ASP A 1 100 ? -7.945 14.727 2.783 1 96.44 100 ASP A N 1
ATOM 812 C CA . ASP A 1 100 ? -9.078 15.406 2.152 1 96.44 100 ASP A CA 1
ATOM 813 C C . ASP A 1 100 ? -10.273 14.469 2.029 1 96.44 100 ASP A C 1
ATOM 815 O O . ASP A 1 100 ? -11.266 14.805 1.377 1 96.44 100 ASP A O 1
ATOM 819 N N . ASP A 1 101 ? -10.18 13.242 2.631 1 92.69 101 ASP A N 1
ATOM 820 C CA . ASP A 1 101 ? -11.305 12.312 2.654 1 92.69 101 ASP A CA 1
ATOM 821 C C . ASP A 1 101 ? -11.758 12.039 4.086 1 92.69 101 ASP A C 1
ATOM 823 O O . ASP A 1 101 ? -12.367 11.008 4.363 1 92.69 101 ASP A O 1
ATOM 827 N N . THR A 1 102 ? -11.484 12.891 4.922 1 92.06 102 THR A N 1
ATOM 828 C CA . THR A 1 102 ? -11.789 12.75 6.34 1 92.06 102 THR A CA 1
ATOM 829 C C . THR A 1 102 ? -12.844 13.766 6.77 1 92.06 102 THR A C 1
ATOM 831 O O . THR A 1 102 ? -12.984 14.82 6.145 1 92.06 102 THR A O 1
ATOM 834 N N . PHE A 1 103 ? -13.57 13.453 7.836 1 92.62 103 PHE A N 1
ATOM 835 C CA . PHE A 1 103 ? -14.477 14.383 8.5 1 92.62 103 PHE A CA 1
ATOM 836 C C . PHE A 1 103 ? -13.891 14.859 9.828 1 92.62 103 PHE A C 1
ATOM 838 O O . PHE A 1 103 ? -13.438 14.047 10.641 1 92.62 103 PHE A O 1
ATOM 845 N N . ILE A 1 104 ? -13.875 16.109 10.008 1 94 104 ILE A N 1
ATOM 846 C CA . ILE A 1 104 ? -13.391 16.703 11.25 1 94 104 ILE A CA 1
ATOM 847 C C . ILE A 1 104 ? -14.547 17.375 11.984 1 94 104 ILE A C 1
ATOM 849 O O . ILE A 1 104 ? -15.258 18.203 11.414 1 94 104 ILE A O 1
ATOM 853 N N . ASN A 1 105 ? -14.734 17.016 13.219 1 92.62 105 ASN A N 1
ATOM 854 C CA . ASN A 1 105 ? -15.719 17.672 14.078 1 92.62 105 ASN A CA 1
ATOM 855 C C . ASN A 1 105 ? -15.18 18.969 14.648 1 92.62 105 ASN A C 1
ATOM 857 O O . ASN A 1 105 ? -14.766 19.016 15.812 1 92.62 105 ASN A O 1
ATOM 861 N N . LEU A 1 106 ? -15.328 20.062 13.922 1 93.5 106 LEU A N 1
ATOM 862 C CA . LEU A 1 106 ? -14.727 21.344 14.281 1 93.5 106 LEU A CA 1
ATOM 863 C C . LEU A 1 106 ? -15.375 21.922 15.531 1 93.5 106 LEU A C 1
ATOM 865 O O . LEU A 1 106 ? -14.695 22.469 16.406 1 93.5 106 LEU A O 1
ATOM 869 N N . PRO A 1 107 ? -16.734 21.797 15.68 1 91.19 107 PRO A N 1
ATOM 870 C CA . PRO A 1 107 ? -17.344 22.312 16.906 1 91.19 107 PRO A CA 1
ATOM 871 C C . PRO A 1 107 ? -16.766 21.672 18.172 1 91.19 107 PRO A C 1
ATOM 873 O O . PRO A 1 107 ? -16.453 22.359 19.141 1 91.19 107 PRO A O 1
ATOM 876 N N . TYR A 1 108 ? -16.594 20.438 18.109 1 89.75 108 TYR A N 1
ATOM 877 C CA . TYR A 1 108 ? -16.016 19.719 19.25 1 89.75 108 TYR A CA 1
ATOM 878 C C . TYR A 1 108 ? -14.57 20.172 19.484 1 89.75 108 TYR A C 1
ATOM 880 O O . TYR A 1 108 ? -14.188 20.438 20.625 1 89.75 108 TYR A O 1
ATOM 888 N N . LEU A 1 109 ? -13.812 20.219 18.453 1 91.06 109 LEU A N 1
ATOM 889 C CA . LEU A 1 109 ? -12.406 20.578 18.578 1 91.06 109 LEU A CA 1
ATOM 890 C C . LEU A 1 109 ? -12.258 21.984 19.125 1 91.06 109 LEU A C 1
ATOM 892 O O . LEU A 1 109 ? -11.438 22.219 20.016 1 91.06 109 LEU A O 1
ATOM 896 N N . LEU A 1 110 ? -13.023 22.891 18.609 1 90.44 110 LEU A N 1
ATOM 897 C CA . LEU A 1 110 ? -12.953 24.266 19.062 1 90.44 110 LEU A CA 1
ATOM 898 C C . LEU A 1 110 ? -13.328 24.391 20.531 1 90.44 110 LEU A C 1
ATOM 900 O O . LEU A 1 110 ? -12.703 25.141 21.281 1 90.44 110 LEU A O 1
ATOM 904 N N . ARG A 1 111 ? -14.336 23.703 20.875 1 90.94 111 ARG A N 1
ATOM 905 C CA . ARG A 1 111 ? -14.75 23.719 22.281 1 90.94 111 ARG A CA 1
ATOM 906 C C . ARG A 1 111 ? -13.625 23.234 23.188 1 90.94 111 ARG A C 1
ATOM 908 O O . ARG A 1 111 ? -13.312 23.875 24.188 1 90.94 111 ARG A O 1
ATOM 915 N N . GLU A 1 112 ? -13 22.156 22.812 1 91.56 112 GLU A N 1
ATOM 916 C CA . GLU A 1 112 ? -11.922 21.578 23.625 1 91.56 112 GLU A CA 1
ATOM 917 C C . GLU A 1 112 ? -10.719 22.516 23.688 1 91.56 112 GLU A C 1
ATOM 919 O O . GLU A 1 112 ? -10.109 22.688 24.75 1 91.56 112 GLU A O 1
ATOM 924 N N . LEU A 1 113 ? -10.406 23.141 22.609 1 92.19 113 LEU A N 1
ATOM 925 C CA . LEU A 1 113 ? -9.25 24.031 22.547 1 92.19 113 LEU A CA 1
ATOM 926 C C . LEU A 1 113 ? -9.477 25.297 23.375 1 92.19 113 LEU A C 1
ATOM 928 O O . LEU A 1 113 ? -8.531 25.844 23.938 1 92.19 113 LEU A O 1
ATOM 932 N N . ASN A 1 114 ? -10.742 25.656 23.469 1 91.19 114 ASN A N 1
ATOM 933 C CA . ASN A 1 114 ? -11.07 26.875 24.172 1 91.19 114 ASN A CA 1
ATOM 934 C C . ASN A 1 114 ? -11.266 26.625 25.672 1 91.19 114 ASN A C 1
ATOM 936 O O . ASN A 1 114 ? -11.07 27.516 26.484 1 91.19 114 ASN A O 1
ATOM 940 N N . THR A 1 115 ? -11.633 25.391 26.031 1 91.75 115 THR A N 1
ATOM 941 C CA . THR A 1 115 ? -12.062 25.172 27.406 1 91.75 115 THR A CA 1
ATOM 942 C C . THR A 1 115 ? -11.016 24.375 28.172 1 91.75 115 THR A C 1
ATOM 944 O O . THR A 1 115 ? -10.953 24.438 29.406 1 91.75 115 THR A O 1
ATOM 947 N N . ASN A 1 116 ? -10.258 23.625 27.422 1 88.75 116 ASN A N 1
ATOM 948 C CA . ASN A 1 116 ? -9.258 22.766 28.047 1 88.75 116 ASN A CA 1
ATOM 949 C C . ASN A 1 116 ? -7.844 23.188 27.672 1 88.75 116 ASN A C 1
ATOM 951 O O . ASN A 1 116 ? -7.332 22.797 26.625 1 88.75 116 ASN A O 1
ATOM 955 N N . ILE A 1 117 ? -7.188 23.828 28.547 1 81.56 117 ILE A N 1
ATOM 956 C CA . ILE A 1 117 ? -5.859 24.375 28.281 1 81.56 117 ILE A CA 1
ATOM 957 C C . ILE A 1 117 ? -4.863 23.25 28.094 1 81.56 117 ILE A C 1
ATOM 959 O O . ILE A 1 117 ? -3.857 23.406 27.391 1 81.56 117 ILE A O 1
ATOM 963 N N . ASN A 1 118 ? -5.188 22.078 28.641 1 85.88 118 ASN A N 1
ATOM 964 C CA . ASN A 1 118 ? -4.277 20.938 28.562 1 85.88 118 ASN A CA 1
ATOM 965 C C . ASN A 1 118 ? -4.676 19.969 27.469 1 85.88 118 ASN A C 1
ATOM 967 O O . ASN A 1 118 ? -4.215 18.828 27.438 1 85.88 118 ASN A O 1
ATOM 971 N N . PHE A 1 119 ? -5.438 20.484 26.609 1 89.19 119 PHE A N 1
ATOM 972 C CA . PHE A 1 119 ? -5.926 19.609 25.547 1 89.19 119 PHE A CA 1
ATOM 973 C C . PHE A 1 119 ? -4.789 19.203 24.609 1 89.19 119 PHE A C 1
ATOM 975 O O . PHE A 1 119 ? -4.695 18.031 24.219 1 89.19 119 PHE A O 1
ATOM 982 N N . VAL A 1 120 ? -3.928 20.156 24.312 1 94.38 120 VAL A N 1
ATOM 983 C CA . VAL A 1 120 ? -2.771 19.922 23.453 1 94.38 120 VAL A CA 1
ATOM 984 C C . VAL A 1 120 ? -1.533 20.578 24.062 1 94.38 120 VAL A C 1
ATOM 986 O O . VAL A 1 120 ? -1.156 21.688 23.672 1 94.38 120 VAL A O 1
ATOM 989 N N . PRO A 1 121 ? -0.882 19.875 24.906 1 95.25 121 PRO A N 1
ATOM 990 C CA . PRO A 1 121 ? 0.333 20.438 25.5 1 95.25 121 PRO A CA 1
ATOM 991 C C . PRO A 1 121 ? 1.424 20.703 24.453 1 95.25 121 PRO A C 1
ATOM 993 O O . PRO A 1 121 ? 1.431 20.078 23.391 1 95.25 121 PRO A O 1
ATOM 996 N N . ALA A 1 122 ? 2.363 21.562 24.812 1 95.81 122 ALA A N 1
ATOM 997 C CA . ALA A 1 122 ? 3.4 22 23.875 1 95.81 122 ALA A CA 1
ATOM 998 C C . ALA A 1 122 ? 4.422 20.891 23.625 1 95.81 122 ALA A C 1
ATOM 1000 O O . ALA A 1 122 ? 5.203 20.969 22.672 1 95.81 122 ALA A O 1
ATOM 1001 N N . ASP A 1 123 ? 4.43 19.875 24.422 1 97.56 123 ASP A N 1
ATOM 1002 C CA . ASP A 1 123 ? 5.414 18.797 24.266 1 97.56 123 ASP A CA 1
ATOM 1003 C C . ASP A 1 123 ? 4.762 17.531 23.75 1 97.56 123 ASP A C 1
ATOM 1005 O O . ASP A 1 123 ? 5.316 16.438 23.891 1 97.56 123 ASP A O 1
ATOM 1009 N N . GLN A 1 124 ? 3.545 17.734 23.109 1 97.94 124 GLN A N 1
ATOM 1010 C CA . GLN A 1 124 ? 2.842 16.531 22.672 1 97.94 124 GLN A CA 1
ATOM 1011 C C . GLN A 1 124 ? 2.287 16.719 21.266 1 97.94 124 GLN A C 1
ATOM 1013 O O . GLN A 1 124 ? 2.049 17.844 20.812 1 97.94 124 GLN A O 1
ATOM 1018 N N . VAL A 1 125 ? 2.172 15.633 20.578 1 98.06 125 VAL A N 1
ATOM 1019 C CA . VAL A 1 125 ? 1.345 15.492 19.391 1 98.06 125 VAL A CA 1
ATOM 1020 C C . VAL A 1 125 ? 0.166 14.562 19.672 1 98.06 125 VAL A C 1
ATOM 1022 O O . VAL A 1 125 ? 0.354 13.438 20.141 1 98.06 125 VAL A O 1
ATOM 1025 N N . VAL A 1 126 ? -1.003 15.07 19.359 1 96.94 126 VAL A N 1
ATOM 1026 C CA . VAL A 1 126 ? -2.201 14.352 19.781 1 96.94 126 VAL A CA 1
ATOM 1027 C C . VAL A 1 126 ? -2.867 13.695 18.578 1 96.94 126 VAL A C 1
ATOM 1029 O O . VAL A 1 126 ? -3.033 14.336 17.531 1 96.94 126 VAL A O 1
ATOM 1032 N N . GLY A 1 127 ? -3.24 12.391 18.703 1 96.44 127 GLY A N 1
ATOM 1033 C CA . GLY A 1 127 ? -3.928 11.648 17.672 1 96.44 127 GLY A CA 1
ATOM 1034 C C . GLY A 1 127 ? -4.168 10.195 18.031 1 96.44 127 GLY A C 1
ATOM 1035 O O . GLY A 1 127 ? -4.34 9.859 19.203 1 96.44 127 GLY A O 1
ATOM 1036 N N . ALA A 1 128 ? -4.359 9.352 17.016 1 96.06 128 ALA A N 1
ATOM 1037 C CA . ALA A 1 128 ? -4.461 7.906 17.219 1 96.06 128 ALA A CA 1
ATOM 1038 C C . ALA A 1 128 ? -3.076 7.273 17.328 1 96.06 128 ALA A C 1
ATOM 1040 O O . ALA A 1 128 ? -2.373 7.125 16.328 1 96.06 128 ALA A O 1
ATOM 1041 N N . LEU A 1 129 ? -2.773 6.855 18.531 1 96.69 129 LEU A N 1
ATOM 1042 C CA . LEU A 1 129 ? -1.422 6.41 18.844 1 96.69 129 LEU A CA 1
ATOM 1043 C C . LEU A 1 129 ? -1.172 5.004 18.312 1 96.69 129 LEU A C 1
ATOM 1045 O O . LEU A 1 129 ? -2.02 4.117 18.469 1 96.69 129 LEU A O 1
ATOM 1049 N N . CYS A 1 130 ? -0.076 4.82 17.656 1 96.06 130 CYS A N 1
ATOM 1050 C CA . CYS A 1 130 ? 0.456 3.535 17.219 1 96.06 130 CYS A CA 1
ATOM 1051 C C . CYS A 1 130 ? 1.719 3.176 17.984 1 96.06 130 CYS A C 1
ATOM 1053 O O . CYS A 1 130 ? 2.668 3.963 18.031 1 96.06 130 CYS A O 1
ATOM 1055 N N . ILE A 1 131 ? 1.72 2.004 18.5 1 96.19 131 ILE A N 1
ATOM 1056 C CA . ILE A 1 131 ? 2.859 1.602 19.328 1 96.19 131 ILE A CA 1
ATOM 1057 C C . ILE A 1 131 ? 3.422 0.28 18.812 1 96.19 131 ILE A C 1
ATOM 1059 O O . ILE A 1 131 ? 2.686 -0.548 18.266 1 96.19 131 ILE A O 1
ATOM 1063 N N . LYS A 1 132 ? 4.715 0.122 18.922 1 94.94 132 LYS A N 1
ATOM 1064 C CA . LYS A 1 132 ? 5.43 -1.119 18.641 1 94.94 132 LYS A CA 1
ATOM 1065 C C . LYS A 1 132 ? 5.164 -1.594 17.203 1 94.94 132 LYS A C 1
ATOM 1067 O O . LYS A 1 132 ? 5 -2.791 16.969 1 94.94 132 LYS A O 1
ATOM 1072 N N . SER A 1 133 ? 5.039 -0.67 16.344 1 96.12 133 SER A N 1
ATOM 1073 C CA . SER A 1 133 ? 4.883 -1.022 14.938 1 96.12 133 SER A CA 1
ATOM 1074 C C . SER A 1 133 ? 6.184 -1.562 14.352 1 96.12 133 SER A C 1
ATOM 1076 O O . SER A 1 133 ? 7.223 -0.903 14.43 1 96.12 133 SER A O 1
ATOM 1078 N N . ARG A 1 134 ? 6.16 -2.666 13.742 1 96.12 134 ARG A N 1
ATOM 1079 C CA . ARG A 1 134 ? 7.348 -3.268 13.148 1 96.12 134 ARG A CA 1
ATOM 1080 C C . ARG A 1 134 ? 7.625 -2.678 11.773 1 96.12 134 ARG A C 1
ATOM 1082 O O . ARG A 1 134 ? 6.695 -2.395 11.008 1 96.12 134 ARG A O 1
ATOM 1089 N N . VAL A 1 135 ? 8.906 -2.516 11.453 1 96.69 135 VAL A N 1
ATOM 1090 C CA . VAL A 1 135 ? 9.312 -2.086 10.117 1 96.69 135 VAL A CA 1
ATOM 1091 C C . VAL A 1 135 ? 9.18 -3.246 9.133 1 96.69 135 VAL A C 1
ATOM 1093 O O . VAL A 1 135 ? 9.656 -4.352 9.406 1 96.69 135 VAL A O 1
ATOM 1096 N N . ILE A 1 136 ? 8.57 -2.939 8.039 1 93.94 136 ILE A N 1
ATOM 1097 C CA . ILE A 1 136 ? 8.391 -3.973 7.023 1 93.94 136 ILE A CA 1
ATOM 1098 C C . ILE A 1 136 ? 9.633 -4.043 6.133 1 93.94 136 ILE A C 1
ATOM 1100 O O . ILE A 1 136 ? 10.008 -3.051 5.508 1 93.94 136 ILE A O 1
ATOM 1104 N N . ARG A 1 137 ? 10.219 -5.195 6.051 1 90.31 137 ARG A N 1
ATOM 1105 C CA . ARG A 1 137 ? 11.484 -5.352 5.344 1 90.31 137 ARG A CA 1
ATOM 1106 C C . ARG A 1 137 ? 11.297 -6.121 4.043 1 90.31 137 ARG A C 1
ATOM 1108 O O . ARG A 1 137 ? 12.242 -6.285 3.266 1 90.31 137 ARG A O 1
ATOM 1115 N N . ASP A 1 138 ? 10.047 -6.559 3.803 1 86.62 138 ASP A N 1
ATOM 1116 C CA . ASP A 1 138 ? 9.727 -7.25 2.559 1 86.62 138 ASP A CA 1
ATOM 1117 C C . ASP A 1 138 ? 9.547 -6.262 1.409 1 86.62 138 ASP A C 1
ATOM 1119 O O . ASP A 1 138 ? 8.594 -5.484 1.397 1 86.62 138 ASP A O 1
ATOM 1123 N N . PRO A 1 139 ? 10.477 -6.23 0.422 1 85.88 139 PRO A N 1
ATOM 1124 C CA . PRO A 1 139 ? 10.398 -5.258 -0.669 1 85.88 139 PRO A CA 1
ATOM 1125 C C . PRO A 1 139 ? 9.117 -5.395 -1.493 1 85.88 139 PRO A C 1
ATOM 1127 O O . PRO A 1 139 ? 8.812 -4.52 -2.307 1 85.88 139 PRO A O 1
ATOM 1130 N N . ARG A 1 140 ? 8.383 -6.516 -1.349 1 82.75 140 ARG A N 1
ATOM 1131 C CA . ARG A 1 140 ? 7.133 -6.707 -2.074 1 82.75 140 ARG A CA 1
ATOM 1132 C C . ARG A 1 140 ? 5.984 -5.984 -1.384 1 82.75 140 ARG A C 1
ATOM 1134 O O . ARG A 1 140 ? 4.879 -5.902 -1.926 1 82.75 140 ARG A O 1
ATOM 1141 N N . ASP A 1 141 ? 6.332 -5.504 -0.245 1 88.81 141 ASP A N 1
ATOM 1142 C CA . ASP A 1 141 ? 5.32 -4.785 0.526 1 88.81 141 ASP A CA 1
ATOM 1143 C C . ASP A 1 141 ? 5.301 -3.305 0.162 1 88.81 141 ASP A C 1
ATOM 1145 O O . ASP A 1 141 ? 6.352 -2.699 -0.054 1 88.81 141 ASP A O 1
ATOM 1149 N N . VAL A 1 142 ? 4.094 -2.75 0.176 1 85.75 142 VAL A N 1
ATOM 1150 C CA . VAL A 1 142 ? 3.922 -1.355 -0.218 1 85.75 142 VAL A CA 1
ATOM 1151 C C . VAL A 1 142 ? 4.547 -0.442 0.834 1 85.75 142 VAL A C 1
ATOM 1153 O O . VAL A 1 142 ? 4.914 0.698 0.537 1 85.75 142 VAL A O 1
ATOM 1156 N N . TRP A 1 143 ? 4.723 -0.873 2.01 1 89.75 143 TRP A N 1
ATOM 1157 C CA . TRP A 1 143 ? 5.266 -0.087 3.111 1 89.75 143 TRP A CA 1
ATOM 1158 C C . TRP A 1 143 ? 6.703 -0.501 3.418 1 89.75 143 TRP A C 1
ATOM 1160 O O . TRP A 1 143 ? 7.18 -0.327 4.543 1 89.75 143 TRP A O 1
ATOM 1170 N N . PHE A 1 144 ? 7.34 -1.064 2.402 1 91.75 144 PHE A N 1
ATOM 1171 C CA . PHE A 1 144 ? 8.711 -1.554 2.537 1 91.75 144 PHE A CA 1
ATOM 1172 C C . PHE A 1 144 ? 9.656 -0.421 2.922 1 91.75 144 PHE A C 1
ATOM 1174 O O . PHE A 1 144 ? 9.617 0.656 2.322 1 91.75 144 PHE A O 1
ATOM 1181 N N . VAL A 1 145 ? 10.547 -0.66 3.908 1 93.19 145 VAL A N 1
ATOM 1182 C CA . VAL A 1 145 ? 11.633 0.238 4.293 1 93.19 145 VAL A CA 1
ATOM 1183 C C . VAL A 1 145 ? 12.914 -0.562 4.512 1 93.19 145 VAL A C 1
ATOM 1185 O O . VAL A 1 145 ? 12.992 -1.394 5.418 1 93.19 145 VAL A O 1
ATOM 1188 N N . PRO A 1 146 ? 13.945 -0.293 3.688 1 88.75 146 PRO A N 1
ATOM 1189 C CA . PRO A 1 146 ? 15.203 -1.029 3.863 1 88.75 146 PRO A CA 1
ATOM 1190 C C . PRO A 1 146 ? 15.984 -0.572 5.09 1 88.75 146 PRO A C 1
ATOM 1192 O O . PRO A 1 146 ? 15.75 0.524 5.605 1 88.75 146 PRO A O 1
ATOM 1195 N N . TYR A 1 147 ? 16.938 -1.4 5.508 1 89.94 147 TYR A N 1
ATOM 1196 C CA . TYR A 1 147 ? 17.781 -1.108 6.668 1 89.94 147 TYR A CA 1
ATOM 1197 C C . TYR A 1 147 ? 18.594 0.157 6.445 1 89.94 147 TYR A C 1
ATOM 1199 O O . TYR A 1 147 ? 18.906 0.879 7.398 1 89.94 147 TYR A O 1
ATOM 1207 N N . SER A 1 148 ? 18.875 0.468 5.188 1 88.5 148 SER A N 1
ATOM 1208 C CA . SER A 1 148 ? 19.688 1.638 4.855 1 88.5 148 SER A CA 1
ATOM 1209 C C . SER A 1 148 ? 18.938 2.932 5.148 1 88.5 148 SER A C 1
ATOM 1211 O O . SER A 1 148 ? 19.547 3.975 5.375 1 88.5 148 SER A O 1
ATOM 1213 N N . ILE A 1 149 ? 17.625 2.873 5.23 1 90.69 149 ILE A N 1
ATOM 1214 C CA . ILE A 1 149 ? 16.797 4.051 5.469 1 90.69 149 ILE A CA 1
ATOM 1215 C C . ILE A 1 149 ? 16.453 4.152 6.953 1 90.69 149 ILE A C 1
ATOM 1217 O O . ILE A 1 149 ? 16.5 5.242 7.531 1 90.69 149 ILE A O 1
ATOM 1221 N N . TYR A 1 150 ? 16.188 3.051 7.461 1 94.44 150 TYR A N 1
ATOM 1222 C CA . TYR A 1 150 ? 15.867 2.977 8.883 1 94.44 150 TYR A CA 1
ATOM 1223 C C . TYR A 1 150 ? 16.344 1.659 9.477 1 94.44 150 TYR A C 1
ATOM 1225 O O . TYR A 1 150 ? 15.812 0.593 9.156 1 94.44 150 TYR A O 1
ATOM 1233 N N . SER A 1 151 ? 17.172 1.678 10.477 1 94.19 151 SER A N 1
ATOM 1234 C CA . SER A 1 151 ? 17.938 0.499 10.867 1 94.19 151 SER A CA 1
ATOM 1235 C C . SER A 1 151 ? 17.188 -0.311 11.93 1 94.19 151 SER A C 1
ATOM 1237 O O . SER A 1 151 ? 17.375 -1.528 12.023 1 94.19 151 SER A O 1
ATOM 1239 N N . ASN A 1 152 ? 16.359 0.36 12.75 1 95.31 152 ASN A N 1
ATOM 1240 C CA . ASN A 1 152 ? 15.672 -0.341 13.828 1 95.31 152 ASN A CA 1
ATOM 1241 C C . ASN A 1 152 ? 14.562 -1.245 13.297 1 95.31 152 ASN A C 1
ATOM 1243 O O . ASN A 1 152 ? 14.109 -1.079 12.164 1 95.31 152 ASN A O 1
ATOM 1247 N N . SER A 1 153 ? 14.117 -2.186 14.141 1 96.12 153 SER A N 1
ATOM 1248 C CA . SER A 1 153 ? 13.109 -3.16 13.719 1 96.12 153 SER A CA 1
ATOM 1249 C C . SER A 1 153 ? 11.703 -2.658 14.008 1 96.12 153 SER A C 1
ATOM 1251 O O . SER A 1 153 ? 10.727 -3.213 13.492 1 96.12 153 SER A O 1
ATOM 1253 N N . THR A 1 154 ? 11.633 -1.682 14.906 1 97.75 154 THR A N 1
ATOM 1254 C CA . THR A 1 154 ? 10.352 -1.078 15.234 1 97.75 154 THR A CA 1
ATOM 1255 C C . THR A 1 154 ? 10.43 0.444 15.164 1 97.75 154 THR A C 1
ATOM 1257 O O . THR A 1 154 ? 11.492 1.025 15.391 1 97.75 154 THR A O 1
ATOM 1260 N N . TYR A 1 155 ? 9.359 0.971 14.797 1 97.88 155 TYR A N 1
ATOM 1261 C CA . TYR A 1 155 ? 9.273 2.426 14.859 1 97.88 155 TYR A CA 1
ATOM 1262 C C . TYR A 1 155 ? 9.023 2.898 16.281 1 97.88 155 TYR A C 1
ATOM 1264 O O . TYR A 1 155 ? 8.469 2.162 17.109 1 97.88 155 TYR A O 1
ATOM 1272 N N . PRO A 1 156 ? 9.453 4.105 16.578 1 98 156 PRO A N 1
ATOM 1273 C CA . PRO A 1 156 ? 8.969 4.691 17.828 1 98 156 PRO A CA 1
ATOM 1274 C C . PRO A 1 156 ? 7.469 4.957 17.812 1 98 156 PRO A C 1
ATOM 1276 O O . PRO A 1 156 ? 6.836 4.902 16.75 1 98 156 PRO A O 1
ATOM 1279 N N . PRO A 1 157 ? 6.891 5.203 19.016 1 98.12 157 PRO A N 1
ATOM 1280 C CA . PRO A 1 157 ? 5.477 5.586 19.016 1 98.12 157 PRO A CA 1
ATOM 1281 C C . PRO A 1 157 ? 5.195 6.789 18.109 1 98.12 157 PRO A C 1
ATOM 1283 O O . PRO A 1 157 ? 5.992 7.727 18.062 1 98.12 157 PRO A O 1
ATOM 1286 N N . TYR A 1 158 ? 4.164 6.695 17.406 1 98.25 158 TYR A N 1
ATOM 1287 C CA . TYR A 1 158 ? 3.725 7.77 16.516 1 98.25 158 TYR A CA 1
ATOM 1288 C C . TYR A 1 158 ? 2.205 7.832 16.453 1 98.25 158 TYR A C 1
ATOM 1290 O O . TYR A 1 158 ? 1.516 6.984 17.016 1 98.25 158 TYR A O 1
ATOM 1298 N N . VAL A 1 159 ? 1.678 8.859 15.805 1 97.5 159 VAL A N 1
ATOM 1299 C CA . VAL A 1 159 ? 0.234 8.953 15.625 1 97.5 159 VAL A CA 1
ATOM 1300 C C . VAL A 1 159 ? -0.113 8.719 14.156 1 97.5 159 VAL A C 1
ATOM 1302 O O . VAL A 1 159 ? 0.622 9.148 13.258 1 97.5 159 VAL A O 1
ATOM 1305 N N . HIS A 1 160 ? -1.265 8.125 13.938 1 95.44 160 HIS A N 1
ATOM 1306 C CA . HIS A 1 160 ? -1.712 7.742 12.602 1 95.44 160 HIS A CA 1
ATOM 1307 C C . HIS A 1 160 ? -1.814 8.961 11.68 1 95.44 160 HIS A C 1
ATOM 1309 O O . HIS A 1 160 ? -2.248 10.031 12.117 1 95.44 160 HIS A O 1
ATOM 1315 N N . GLY A 1 161 ? -1.529 8.719 10.438 1 94.69 161 GLY A N 1
ATOM 1316 C CA . GLY A 1 161 ? -1.387 9.789 9.461 1 94.69 161 GLY A CA 1
ATOM 1317 C C . GLY A 1 161 ? -2.713 10.406 9.055 1 94.69 161 GLY A C 1
ATOM 1318 O O . GLY A 1 161 ? -2.742 11.461 8.414 1 94.69 161 GLY A O 1
ATOM 1319 N N . GLY A 1 162 ? -3.809 9.781 9.438 1 94 162 GLY A N 1
ATOM 1320 C CA . GLY A 1 162 ? -5.117 10.312 9.086 1 94 162 GLY A CA 1
ATOM 1321 C C . GLY A 1 162 ? -5.363 11.703 9.648 1 94 162 GLY A C 1
ATOM 1322 O O . GLY A 1 162 ? -5.91 12.57 8.961 1 94 162 GLY A O 1
ATOM 1323 N N . ALA A 1 163 ? -4.98 11.883 10.883 1 96.44 163 ALA A N 1
ATOM 1324 C CA . ALA A 1 163 ? -5.105 13.195 11.523 1 96.44 163 ALA A CA 1
ATOM 1325 C C . ALA A 1 163 ? -4.273 13.266 12.797 1 96.44 163 ALA A C 1
ATOM 1327 O O . ALA A 1 163 ? -4.215 12.305 13.562 1 96.44 163 ALA A O 1
ATOM 1328 N N . TYR A 1 164 ? -3.668 14.422 12.992 1 97.38 164 TYR A N 1
ATOM 1329 C CA . TYR A 1 164 ? -3.008 14.672 14.266 1 97.38 164 TYR A CA 1
ATOM 1330 C C . TYR A 1 164 ? -2.945 16.172 14.562 1 97.38 164 TYR A C 1
ATOM 1332 O O . TYR A 1 164 ? -2.986 16.984 13.641 1 97.38 164 TYR A O 1
ATOM 1340 N N . LEU A 1 165 ? -2.91 16.469 15.82 1 97.69 165 LEU A N 1
ATOM 1341 C CA . LEU A 1 165 ? -3.027 17.828 16.344 1 97.69 165 LEU A CA 1
ATOM 1342 C C . LEU A 1 165 ? -1.829 18.172 17.219 1 97.69 165 LEU A C 1
ATOM 1344 O O . LEU A 1 165 ? -1.395 17.359 18.031 1 97.69 165 LEU A O 1
ATOM 1348 N N . LEU A 1 166 ? -1.305 19.359 17 1 97.94 166 LEU A N 1
ATOM 1349 C CA . LEU A 1 166 ? -0.174 19.844 17.781 1 97.94 166 LEU A CA 1
ATOM 1350 C C . LEU A 1 166 ? -0.138 21.359 17.812 1 97.94 166 LEU A C 1
ATOM 1352 O O . LEU A 1 166 ? -0.916 22.016 17.125 1 97.94 166 LEU A O 1
ATOM 1356 N N . GLN A 1 167 ? 0.64 21.906 18.641 1 97.38 167 GLN A N 1
ATOM 1357 C CA . GLN A 1 167 ? 0.817 23.344 18.703 1 97.38 167 GLN A CA 1
ATOM 1358 C C . GLN A 1 167 ? 1.781 23.828 17.609 1 97.38 167 GLN A C 1
ATOM 1360 O O . GLN A 1 167 ? 2.629 23.062 17.156 1 97.38 167 GLN A O 1
ATOM 1365 N N . TYR A 1 168 ? 1.628 25.062 17.25 1 97.31 168 TYR A N 1
ATOM 1366 C CA . TYR A 1 168 ? 2.521 25.719 16.297 1 97.31 168 TYR A CA 1
ATOM 1367 C C . TYR A 1 168 ? 3.979 25.547 16.719 1 97.31 168 TYR A C 1
ATOM 1369 O O . TYR A 1 168 ? 4.824 25.156 15.906 1 97.31 168 TYR A O 1
ATOM 1377 N N . SER A 1 169 ? 4.23 25.828 17.953 1 97.06 169 SER A N 1
ATOM 1378 C CA . SER A 1 169 ? 5.594 25.734 18.469 1 97.06 169 SER A CA 1
ATOM 1379 C C . SER A 1 169 ? 6.117 24.312 18.422 1 97.06 169 SER A C 1
ATOM 1381 O O . SER A 1 169 ? 7.305 24.094 18.172 1 97.06 169 SER A O 1
ATOM 1383 N N . THR A 1 170 ? 5.234 23.359 18.688 1 98.31 170 THR A N 1
ATOM 1384 C CA . THR A 1 170 ? 5.598 21.938 18.609 1 98.31 170 THR A CA 1
ATOM 1385 C C . THR A 1 170 ? 6.027 21.562 17.203 1 98.31 170 THR A C 1
ATOM 1387 O O . THR A 1 170 ? 7.055 20.906 17.016 1 98.31 170 THR A O 1
ATOM 1390 N N . LEU A 1 171 ? 5.277 21.984 16.234 1 98.44 171 LEU A N 1
ATOM 1391 C CA . LEU A 1 171 ? 5.609 21.688 14.844 1 98.44 171 LEU A CA 1
ATOM 1392 C C . LEU A 1 171 ? 6.945 22.312 14.461 1 98.44 171 LEU A C 1
ATOM 1394 O O . LEU A 1 171 ? 7.77 21.672 13.805 1 98.44 171 LEU A O 1
ATOM 1398 N N . ASN A 1 172 ? 7.07 23.562 14.836 1 97.56 172 ASN A N 1
ATOM 1399 C CA . ASN A 1 172 ? 8.328 24.25 14.562 1 97.56 172 ASN A CA 1
ATOM 1400 C C . ASN A 1 172 ? 9.516 23.484 15.141 1 97.56 172 ASN A C 1
ATOM 1402 O O . ASN A 1 172 ? 10.539 23.312 14.469 1 97.56 172 ASN A O 1
ATOM 1406 N N . LYS A 1 173 ? 9.383 23.047 16.328 1 98.06 173 LYS A N 1
ATOM 1407 C CA . LYS A 1 173 ? 10.43 22.266 16.969 1 98.06 173 LYS A CA 1
ATOM 1408 C C . LYS A 1 173 ? 10.68 20.953 16.234 1 98.06 173 LYS A C 1
ATOM 1410 O O . LYS A 1 173 ? 11.828 20.609 15.953 1 98.06 173 LYS A O 1
ATOM 1415 N N . LEU A 1 174 ? 9.664 20.25 15.898 1 98.25 174 LEU A N 1
ATOM 1416 C CA . LEU A 1 174 ? 9.797 18.984 15.172 1 98.25 174 LEU A CA 1
ATOM 1417 C C . LEU A 1 174 ? 10.594 19.188 13.883 1 98.25 174 LEU A C 1
ATOM 1419 O O . LEU A 1 174 ? 11.555 18.453 13.617 1 98.25 174 LEU A O 1
ATOM 1423 N N . LEU A 1 175 ? 10.219 20.172 13.117 1 97.56 175 LEU A N 1
ATOM 1424 C CA . LEU A 1 175 ? 10.805 20.375 11.797 1 97.56 175 LEU A CA 1
ATOM 1425 C C . LEU A 1 175 ? 12.273 20.781 11.914 1 97.56 175 LEU A C 1
ATOM 1427 O O . LEU A 1 175 ? 13.062 20.516 11 1 97.56 175 LEU A O 1
ATOM 1431 N N . SER A 1 176 ? 12.656 21.344 12.984 1 97.12 176 SER A N 1
ATOM 1432 C CA . SER A 1 176 ? 14.039 21.766 13.188 1 97.12 176 SER A CA 1
ATOM 1433 C C . SER A 1 176 ? 14.969 20.578 13.359 1 97.12 176 SER A C 1
ATOM 1435 O O . SER A 1 176 ? 16.188 20.703 13.234 1 97.12 176 SER A O 1
ATOM 1437 N N . TYR A 1 177 ? 14.438 19.406 13.602 1 97.31 177 TYR A N 1
ATOM 1438 C CA . TYR A 1 177 ? 15.234 18.203 13.797 1 97.31 177 TYR A CA 1
ATOM 1439 C C . TYR A 1 177 ? 15.273 17.359 12.523 1 97.31 177 TYR A C 1
ATOM 1441 O O . TYR A 1 177 ? 15.883 16.281 12.5 1 97.31 177 TYR A O 1
ATOM 1449 N N . SER A 1 178 ? 14.641 17.844 11.523 1 94.62 178 SER A N 1
ATOM 1450 C CA . SER A 1 178 ? 14.523 17.047 10.312 1 94.62 178 SER A CA 1
ATOM 1451 C C . SER A 1 178 ? 15.859 16.938 9.578 1 94.62 178 SER A C 1
ATOM 1453 O O . SER A 1 178 ? 16.578 17.938 9.469 1 94.62 178 SER A O 1
ATOM 1455 N N . ILE A 1 179 ? 16.188 15.703 9.219 1 87.31 179 ILE A N 1
ATOM 1456 C CA . ILE A 1 179 ? 17.391 15.453 8.43 1 87.31 179 ILE A CA 1
ATOM 1457 C C . ILE A 1 179 ? 17.047 14.562 7.234 1 87.31 179 ILE A C 1
ATOM 1459 O O . ILE A 1 179 ? 16.359 13.555 7.379 1 87.31 179 ILE A O 1
ATOM 1463 N N . SER A 1 180 ? 17.562 14.922 6.012 1 81.5 180 SER A N 1
ATOM 1464 C CA . SER A 1 180 ? 17.422 14.078 4.824 1 81.5 180 SER A CA 1
ATOM 1465 C C . SER A 1 180 ? 18.438 12.938 4.828 1 81.5 180 SER A C 1
ATOM 1467 O O . SER A 1 180 ? 19.547 13.094 5.336 1 81.5 180 SER A O 1
ATOM 1469 N N . PRO A 1 181 ? 17.891 11.812 4.215 1 85.56 181 PRO A N 1
ATOM 1470 C CA . PRO A 1 181 ? 16.641 11.531 3.512 1 85.56 181 PRO A CA 1
ATOM 1471 C C . PRO A 1 181 ? 15.484 11.219 4.465 1 85.56 181 PRO A C 1
ATOM 1473 O O . PRO A 1 181 ? 15.703 10.664 5.547 1 85.56 181 PRO A O 1
ATOM 1476 N N . TYR A 1 182 ? 14.281 11.594 4.039 1 92.06 182 TYR A N 1
ATOM 1477 C CA . TYR A 1 182 ? 13.102 11.375 4.863 1 92.06 182 TYR A CA 1
ATOM 1478 C C . TYR A 1 182 ? 12.555 9.961 4.66 1 92.06 182 TYR A C 1
ATOM 1480 O O . TYR A 1 182 ? 12.539 9.453 3.539 1 92.06 182 TYR A O 1
ATOM 1488 N N . LEU A 1 183 ? 12.164 9.422 5.785 1 94.88 183 LEU A N 1
ATOM 1489 C CA . LEU A 1 183 ? 11.336 8.227 5.66 1 94.88 183 LEU A CA 1
ATOM 1490 C C . LEU A 1 183 ? 10.039 8.539 4.922 1 94.88 183 LEU A C 1
ATOM 1492 O O . LEU A 1 183 ? 9.406 9.57 5.184 1 94.88 183 LEU A O 1
ATOM 1496 N N . GLN A 1 184 ? 9.586 7.691 4.039 1 92.31 184 GLN A N 1
ATOM 1497 C CA . GLN A 1 184 ? 8.453 7.984 3.172 1 92.31 184 GLN A CA 1
ATOM 1498 C C . GLN A 1 184 ? 7.133 7.895 3.939 1 92.31 184 GLN A C 1
ATOM 1500 O O . GLN A 1 184 ? 6.117 8.43 3.502 1 92.31 184 GLN A O 1
ATOM 1505 N N . LEU A 1 185 ? 7.137 7.195 5.02 1 95.81 185 LEU A N 1
ATOM 1506 C CA . LEU A 1 185 ? 5.965 7.156 5.883 1 95.81 185 LEU A CA 1
ATOM 1507 C C . LEU A 1 185 ? 5.859 8.43 6.715 1 95.81 185 LEU A C 1
ATOM 1509 O O . LEU A 1 185 ? 6.469 8.531 7.785 1 95.81 185 LEU A O 1
ATOM 1513 N N . GLU A 1 186 ? 5.078 9.305 6.215 1 96.81 186 GLU A N 1
ATOM 1514 C CA . GLU A 1 186 ? 5.082 10.672 6.723 1 96.81 186 GLU A CA 1
ATOM 1515 C C . GLU A 1 186 ? 4.699 10.711 8.195 1 96.81 186 GLU A C 1
ATOM 1517 O O . GLU A 1 186 ? 5.262 11.492 8.969 1 96.81 186 GLU A O 1
ATOM 1522 N N . ASP A 1 187 ? 3.688 9.922 8.617 1 97.19 187 ASP A N 1
ATOM 1523 C CA . ASP A 1 187 ? 3.242 9.938 10.008 1 97.19 187 ASP A CA 1
ATOM 1524 C C . ASP A 1 187 ? 4.316 9.375 10.93 1 97.19 187 ASP A C 1
ATOM 1526 O O . ASP A 1 187 ? 4.605 9.953 11.984 1 97.19 187 ASP A O 1
ATOM 1530 N N . VAL A 1 188 ? 4.996 8.328 10.461 1 97.88 188 VAL A N 1
ATOM 1531 C CA . VAL A 1 188 ? 6.078 7.738 11.242 1 97.88 188 VAL A CA 1
ATOM 1532 C C . VAL A 1 188 ? 7.238 8.727 11.344 1 97.88 188 VAL A C 1
ATOM 1534 O O . VAL A 1 188 ? 7.828 8.891 12.414 1 97.88 188 VAL A O 1
ATOM 1537 N N . TYR A 1 189 ? 7.539 9.367 10.289 1 98.06 189 TYR A N 1
ATOM 1538 C CA . TYR A 1 189 ? 8.695 10.258 10.266 1 98.06 189 TYR A CA 1
ATOM 1539 C C . TYR A 1 189 ? 8.461 11.469 11.164 1 98.06 189 TYR A C 1
ATOM 1541 O O . TYR A 1 189 ? 9.266 11.758 12.055 1 98.06 189 TYR A O 1
ATOM 1549 N N . ILE A 1 190 ? 7.328 12.102 11.016 1 98.25 190 ILE A N 1
ATOM 1550 C CA . ILE A 1 190 ? 7.094 13.391 11.656 1 98.25 190 ILE A CA 1
ATOM 1551 C C . ILE A 1 190 ? 6.664 13.18 13.109 1 98.25 190 ILE A C 1
ATOM 1553 O O . ILE A 1 190 ? 7.258 13.742 14.031 1 98.25 190 ILE A O 1
ATOM 1557 N N . THR A 1 191 ? 5.711 12.289 13.328 1 98.5 191 THR A N 1
ATOM 1558 C CA . THR A 1 191 ? 5.145 12.195 14.672 1 98.5 191 THR A CA 1
ATOM 1559 C C . THR A 1 191 ? 5.816 11.078 15.461 1 98.5 191 THR A C 1
ATOM 1561 O O . THR A 1 191 ? 5.543 10.906 16.656 1 98.5 191 THR A O 1
ATOM 1564 N N . GLY A 1 192 ? 6.668 10.336 14.852 1 98.25 192 GLY A N 1
ATOM 1565 C CA . GLY A 1 192 ? 7.414 9.297 15.539 1 98.25 192 GLY A CA 1
ATOM 1566 C C . GLY A 1 192 ? 8.891 9.602 15.664 1 98.25 192 GLY A C 1
ATOM 1567 O O . GLY A 1 192 ? 9.367 9.953 16.75 1 98.25 192 GLY A O 1
ATOM 1568 N N . ILE A 1 193 ? 9.609 9.656 14.57 1 97.94 193 ILE A N 1
ATOM 1569 C CA . ILE A 1 193 ? 11.07 9.781 14.555 1 97.94 193 ILE A CA 1
ATOM 1570 C C . ILE A 1 193 ? 11.469 11.188 15 1 97.94 193 ILE A C 1
ATOM 1572 O O . ILE A 1 193 ? 12.281 11.344 15.914 1 97.94 193 ILE A O 1
ATOM 1576 N N . LEU A 1 194 ? 10.891 12.188 14.383 1 98.25 194 LEU A N 1
ATOM 1577 C CA . LEU A 1 194 ? 11.227 13.547 14.789 1 98.25 194 LEU A CA 1
ATOM 1578 C C . LEU A 1 194 ? 10.781 13.812 16.219 1 98.25 194 LEU A C 1
ATOM 1580 O O . LEU A 1 194 ? 11.438 14.547 16.953 1 98.25 194 LEU A O 1
ATOM 1584 N N . SER A 1 195 ? 9.625 13.203 16.594 1 98.19 195 SER A N 1
ATOM 1585 C CA . SER A 1 195 ? 9.172 13.336 17.969 1 98.19 195 SER A CA 1
ATOM 1586 C C . SER A 1 195 ? 10.188 12.766 18.953 1 98.19 195 SER A C 1
ATOM 1588 O O . SER A 1 195 ? 10.57 13.43 19.922 1 98.19 195 SER A O 1
ATOM 1590 N N . ARG A 1 196 ? 10.617 11.609 18.703 1 97.12 196 ARG A N 1
ATOM 1591 C CA . ARG A 1 196 ? 11.617 10.984 19.562 1 97.12 196 ARG A CA 1
ATOM 1592 C C . ARG A 1 196 ? 12.875 11.844 19.656 1 97.12 196 ARG A C 1
ATOM 1594 O O . ARG A 1 196 ? 13.383 12.102 20.75 1 97.12 196 ARG A O 1
ATOM 1601 N N . ASP A 1 197 ? 13.328 12.32 18.562 1 97.25 197 ASP A N 1
ATOM 1602 C CA . ASP A 1 197 ? 14.602 13.047 18.5 1 97.25 197 ASP A CA 1
ATOM 1603 C C . ASP A 1 197 ? 14.484 14.414 19.172 1 97.25 197 ASP A C 1
ATOM 1605 O O . ASP A 1 197 ? 15.477 14.953 19.672 1 97.25 197 ASP A O 1
ATOM 1609 N N . SER A 1 198 ? 13.312 14.992 19.203 1 98 198 SER A N 1
ATOM 1610 C CA . SER A 1 198 ? 13.133 16.344 19.703 1 98 198 SER A CA 1
ATOM 1611 C C . SER A 1 198 ? 12.617 16.328 21.141 1 98 198 SER A C 1
ATOM 1613 O O . SER A 1 198 ? 12.539 17.375 21.797 1 98 198 SER A O 1
ATOM 1615 N N . GLY A 1 199 ? 12.141 15.25 21.625 1 98.06 199 GLY A N 1
ATOM 1616 C CA . GLY A 1 199 ? 11.609 15.156 22.984 1 98.06 199 GLY A CA 1
ATOM 1617 C C . GLY A 1 199 ? 10.117 15.406 23.047 1 98.06 199 GLY A C 1
ATOM 1618 O O . GLY A 1 199 ? 9.555 15.57 24.141 1 98.06 199 GLY A O 1
ATOM 1619 N N . ILE A 1 200 ? 9.477 15.469 21.922 1 98.38 200 ILE A N 1
ATOM 1620 C CA . ILE A 1 200 ? 8.023 15.578 21.844 1 98.38 200 ILE A CA 1
ATOM 1621 C C . ILE A 1 200 ? 7.391 14.195 21.969 1 98.38 200 ILE A C 1
ATOM 1623 O O . ILE A 1 200 ? 7.926 13.211 21.469 1 98.38 200 ILE A O 1
ATOM 1627 N N . ILE A 1 201 ? 6.211 14.109 22.609 1 98.12 201 ILE A N 1
ATOM 1628 C CA . ILE A 1 201 ? 5.621 12.812 22.906 1 98.12 201 ILE A CA 1
ATOM 1629 C C . ILE A 1 201 ? 4.305 12.648 22.156 1 98.12 201 ILE A C 1
ATOM 1631 O O . ILE A 1 201 ? 3.393 13.469 22.297 1 98.12 201 ILE A O 1
ATOM 1635 N N . PRO A 1 202 ? 4.188 11.625 21.312 1 98.19 202 PRO A N 1
ATOM 1636 C CA . PRO A 1 202 ? 2.873 11.312 20.75 1 98.19 202 PRO A CA 1
ATOM 1637 C C . PRO A 1 202 ? 1.911 10.727 21.781 1 98.19 202 PRO A C 1
ATOM 1639 O O . PRO A 1 202 ? 2.303 9.883 22.578 1 98.19 202 PRO A O 1
ATOM 1642 N N . VAL A 1 203 ? 0.665 11.195 21.734 1 96.69 203 VAL A N 1
ATOM 1643 C CA . VAL A 1 203 ? -0.289 10.742 22.734 1 96.69 203 VAL A CA 1
ATOM 1644 C C . VAL A 1 203 ? -1.633 10.438 22.078 1 96.69 203 VAL A C 1
ATOM 1646 O O . VAL A 1 203 ? -1.98 11.047 21.062 1 96.69 203 VAL A O 1
ATOM 1649 N N . SER A 1 204 ? -2.314 9.516 22.656 1 94 204 SER A N 1
ATOM 1650 C CA . SER A 1 204 ? -3.629 9.133 22.156 1 94 204 SER A CA 1
ATOM 1651 C C . SER A 1 204 ? -4.719 10.039 22.719 1 94 204 SER A C 1
ATOM 1653 O O . SER A 1 204 ? -4.621 10.508 23.844 1 94 204 SER A O 1
ATOM 1655 N N . HIS A 1 205 ? -5.594 10.297 21.891 1 87.25 205 HIS A N 1
ATOM 1656 C CA . HIS A 1 205 ? -6.828 10.945 22.312 1 87.25 205 HIS A CA 1
ATOM 1657 C C . HIS A 1 205 ? -8.047 10.305 21.656 1 87.25 205 HIS A C 1
ATOM 1659 O O . HIS A 1 205 ? -8.031 10.016 20.453 1 87.25 205 HIS A O 1
ATOM 1665 N N . ARG A 1 206 ? -9.07 10.148 22.391 1 77.38 206 ARG A N 1
ATOM 1666 C CA . ARG A 1 206 ? -10.25 9.383 22 1 77.38 206 ARG A CA 1
ATOM 1667 C C . ARG A 1 206 ? -10.961 10.055 20.828 1 77.38 206 ARG A C 1
ATOM 1669 O O . ARG A 1 206 ? -11.672 9.391 20.062 1 77.38 206 ARG A O 1
ATOM 1676 N N . ALA A 1 207 ? -10.766 11.297 20.734 1 74 207 ALA A N 1
ATOM 1677 C CA . ALA A 1 207 ? -11.453 12.039 19.688 1 74 207 ALA A CA 1
ATOM 1678 C C . ALA A 1 207 ? -10.891 11.688 18.312 1 74 207 ALA A C 1
ATOM 1680 O O . ALA A 1 207 ? -11.477 12.039 17.281 1 74 207 ALA A O 1
ATOM 1681 N N . PHE A 1 208 ? -9.805 10.992 18.297 1 78.19 208 PHE A N 1
ATOM 1682 C CA . PHE A 1 208 ? -9.188 10.594 17.047 1 78.19 208 PHE A CA 1
ATOM 1683 C C . PHE A 1 208 ? -9.391 9.102 16.797 1 78.19 208 PHE A C 1
ATOM 1685 O O . PHE A 1 208 ? -8.766 8.266 17.453 1 78.19 208 PHE A O 1
ATOM 1692 N N . SER A 1 209 ? -10.445 8.719 16.109 1 64.94 209 SER A N 1
ATOM 1693 C CA . SER A 1 209 ? -10.719 7.324 15.766 1 64.94 209 SER A CA 1
ATOM 1694 C C . SER A 1 209 ? -10.891 7.148 14.266 1 64.94 209 SER A C 1
ATOM 1696 O O . SER A 1 209 ? -11.43 8.023 13.586 1 64.94 209 SER A O 1
ATOM 1698 N N . PHE A 1 210 ? -10.164 6.156 13.703 1 62.56 210 PHE A N 1
ATOM 1699 C CA . PHE A 1 210 ? -10.281 5.84 12.289 1 62.56 210 PHE A CA 1
ATOM 1700 C C . PHE A 1 210 ? -10.891 4.457 12.086 1 62.56 210 PHE A C 1
ATOM 1702 O O . PHE A 1 210 ? -10.742 3.58 12.945 1 62.56 210 PHE A O 1
ATOM 1709 N N . LEU B 1 1 ? 5.094 -40.969 -10.812 1 54.38 1 LEU B N 1
ATOM 1710 C CA . LEU B 1 1 ? 3.883 -40.312 -11.305 1 54.38 1 LEU B CA 1
ATOM 1711 C C . LEU B 1 1 ? 4.016 -38.812 -11.25 1 54.38 1 LEU B C 1
ATOM 1713 O O . LEU B 1 1 ? 4.625 -38.25 -10.328 1 54.38 1 LEU B O 1
ATOM 1717 N N . ALA B 1 2 ? 3.824 -38.125 -12.367 1 76.94 2 ALA B N 1
ATOM 1718 C CA . ALA B 1 2 ? 3.949 -36.688 -12.477 1 76.94 2 ALA B CA 1
ATOM 1719 C C . ALA B 1 2 ? 2.898 -35.969 -11.625 1 76.94 2 ALA B C 1
ATOM 1721 O O . ALA B 1 2 ? 1.776 -36.469 -11.477 1 76.94 2 ALA B O 1
ATOM 1722 N N . PRO B 1 3 ? 3.252 -35 -10.836 1 89.38 3 PRO B N 1
ATOM 1723 C CA . PRO B 1 3 ? 2.277 -34.281 -10.008 1 89.38 3 PRO B CA 1
ATOM 1724 C C . PRO B 1 3 ? 1.118 -33.719 -10.82 1 89.38 3 PRO B C 1
ATOM 1726 O O . PRO B 1 3 ? 1.312 -33.281 -11.969 1 89.38 3 PRO B O 1
ATOM 1729 N N . ILE B 1 4 ? 0.002 -33.844 -10.328 1 93.5 4 ILE B N 1
ATOM 1730 C CA . ILE B 1 4 ? -1.163 -33.281 -11.008 1 93.5 4 ILE B CA 1
ATOM 1731 C C . ILE B 1 4 ? -1.283 -31.797 -10.703 1 93.5 4 ILE B C 1
ATOM 1733 O O . ILE B 1 4 ? -1.834 -31.031 -11.492 1 93.5 4 ILE B O 1
ATOM 1737 N N . LEU B 1 5 ? -0.819 -31.375 -9.539 1 95.94 5 LEU B N 1
ATOM 1738 C CA . LEU B 1 5 ? -0.916 -30 -9.07 1 95.94 5 LEU B CA 1
ATOM 1739 C C . LEU B 1 5 ? 0.465 -29.438 -8.758 1 95.94 5 LEU B C 1
ATOM 1741 O O . LEU B 1 5 ? 1.255 -30.062 -8.055 1 95.94 5 LEU B O 1
ATOM 1745 N N . LEU B 1 6 ? 0.718 -28.297 -9.352 1 97.06 6 LEU B N 1
ATOM 1746 C CA . LEU B 1 6 ? 1.898 -27.531 -8.992 1 97.06 6 LEU B CA 1
ATOM 1747 C C . LEU B 1 6 ? 1.509 -26.281 -8.203 1 97.06 6 LEU B C 1
ATOM 1749 O O . LEU B 1 6 ? 0.723 -25.453 -8.68 1 97.06 6 LEU B O 1
ATOM 1753 N N . VAL B 1 7 ? 1.992 -26.172 -7.004 1 97.44 7 VAL B N 1
ATOM 1754 C CA . VAL B 1 7 ? 1.793 -24.969 -6.195 1 97.44 7 VAL B CA 1
ATOM 1755 C C . VAL B 1 7 ? 3 -24.047 -6.34 1 97.44 7 VAL B C 1
ATOM 1757 O O . VAL B 1 7 ? 4.125 -24.438 -6.012 1 97.44 7 VAL B O 1
ATOM 1760 N N . VAL B 1 8 ? 2.732 -22.875 -6.855 1 98.44 8 VAL B N 1
ATOM 1761 C CA . VAL B 1 8 ? 3.766 -21.859 -7.02 1 98.44 8 VAL B CA 1
ATOM 1762 C C . VAL B 1 8 ? 3.646 -20.812 -5.91 1 98.44 8 VAL B C 1
ATOM 1764 O O . VAL B 1 8 ? 2.715 -20.016 -5.91 1 98.44 8 VAL B O 1
ATOM 1767 N N . VAL B 1 9 ? 4.598 -20.828 -5.066 1 98.5 9 VAL B N 1
ATOM 1768 C CA . VAL B 1 9 ? 4.594 -19.906 -3.932 1 98.5 9 VAL B CA 1
ATOM 1769 C C . VAL B 1 9 ? 5.508 -18.719 -4.223 1 98.5 9 VAL B C 1
ATOM 1771 O O . VAL B 1 9 ? 6.719 -18.891 -4.371 1 98.5 9 VAL B O 1
ATOM 1774 N N . CYS B 1 10 ? 4.891 -17.578 -4.312 1 97.94 10 CYS B N 1
ATOM 1775 C CA . CYS B 1 10 ? 5.668 -16.359 -4.465 1 97.94 10 CYS B CA 1
ATOM 1776 C C . CYS B 1 10 ? 6.375 -16 -3.166 1 97.94 10 CYS B C 1
ATOM 1778 O O . CYS B 1 10 ? 5.727 -15.766 -2.145 1 97.94 10 CYS B O 1
ATOM 1780 N N . SER B 1 11 ? 7.703 -15.93 -3.199 1 97.44 11 SER B N 1
ATOM 1781 C CA . SER B 1 11 ? 8.469 -15.711 -1.977 1 97.44 11 SER B CA 1
ATOM 1782 C C . SER B 1 11 ? 9.602 -14.719 -2.203 1 97.44 11 SER B C 1
ATOM 1784 O O . SER B 1 11 ? 9.891 -14.352 -3.342 1 97.44 11 SER B O 1
ATOM 1786 N N . HIS B 1 12 ? 10.055 -14.18 -1.159 1 95.44 12 HIS B N 1
ATOM 1787 C CA . HIS B 1 12 ? 11.203 -13.281 -1.136 1 95.44 12 HIS B CA 1
ATOM 1788 C C . HIS B 1 12 ? 12.453 -14 -0.635 1 95.44 12 HIS B C 1
ATOM 1790 O O . HIS B 1 12 ? 12.359 -14.891 0.211 1 95.44 12 HIS B O 1
ATOM 1796 N N . PRO B 1 13 ? 13.648 -13.602 -1.125 1 94.75 13 PRO B N 1
ATOM 1797 C CA . PRO B 1 13 ? 14.875 -14.266 -0.68 1 94.75 13 PRO B CA 1
ATOM 1798 C C . PRO B 1 13 ? 15.039 -14.25 0.837 1 94.75 13 PRO B C 1
ATOM 1800 O O . PRO B 1 13 ? 15.508 -15.227 1.424 1 94.75 13 PRO B O 1
ATOM 1803 N N . SER B 1 14 ? 14.586 -13.281 1.519 1 91.88 14 SER B N 1
ATOM 1804 C CA . SER B 1 14 ? 14.789 -13.148 2.957 1 91.88 14 SER B CA 1
ATOM 1805 C C . SER B 1 14 ? 13.758 -13.953 3.738 1 91.88 14 SER B C 1
ATOM 1807 O O . SER B 1 14 ? 13.852 -14.07 4.965 1 91.88 14 SER B O 1
ATOM 1809 N N . HIS B 1 15 ? 12.805 -14.477 3.066 1 95.12 15 HIS B N 1
ATOM 1810 C CA . HIS B 1 15 ? 11.742 -15.195 3.754 1 95.12 15 HIS B CA 1
ATOM 1811 C C . HIS B 1 15 ? 12.07 -16.672 3.895 1 95.12 15 HIS B C 1
ATOM 1813 O O . HIS B 1 15 ? 11.227 -17.531 3.619 1 95.12 15 HIS B O 1
ATOM 1819 N N . VAL B 1 16 ? 13.273 -16.938 4.34 1 95.75 16 VAL B N 1
ATOM 1820 C CA . VAL B 1 16 ? 13.734 -18.297 4.523 1 95.75 16 VAL B CA 1
ATOM 1821 C C . VAL B 1 16 ? 12.844 -19.031 5.523 1 95.75 16 VAL B C 1
ATOM 1823 O O . VAL B 1 16 ? 12.445 -20.172 5.301 1 95.75 16 VAL B O 1
ATOM 1826 N N . HIS B 1 17 ? 12.477 -18.344 6.586 1 95.56 17 HIS B N 1
ATOM 1827 C CA . HIS B 1 17 ? 11.656 -18.938 7.629 1 95.56 17 HIS B CA 1
ATOM 1828 C C . HIS B 1 17 ? 10.281 -19.328 7.094 1 95.56 17 HIS B C 1
ATOM 1830 O O . HIS B 1 17 ? 9.773 -20.406 7.418 1 95.56 17 HIS B O 1
ATOM 1836 N N . ASN B 1 18 ? 9.688 -18.406 6.34 1 96.81 18 ASN B N 1
ATOM 1837 C CA . ASN B 1 18 ? 8.391 -18.719 5.754 1 96.81 18 ASN B CA 1
ATOM 1838 C C . ASN B 1 18 ? 8.453 -19.984 4.887 1 96.81 18 ASN B C 1
ATOM 1840 O O . ASN B 1 18 ? 7.594 -20.859 4.992 1 96.81 18 ASN B O 1
ATOM 1844 N N . ARG B 1 19 ? 9.461 -20.047 4.035 1 97.94 19 ARG B N 1
ATOM 1845 C CA . ARG B 1 19 ? 9.602 -21.203 3.143 1 97.94 19 ARG B CA 1
ATOM 1846 C C . ARG B 1 19 ? 9.852 -22.484 3.934 1 97.94 19 ARG B C 1
ATOM 1848 O O . ARG B 1 19 ? 9.281 -23.531 3.621 1 97.94 19 ARG B O 1
ATOM 1855 N N . LEU B 1 20 ? 10.617 -22.406 4.969 1 97.5 20 LEU B N 1
ATOM 1856 C CA . LEU B 1 20 ? 10.836 -23.562 5.824 1 97.5 20 LEU B CA 1
ATOM 1857 C C . LEU B 1 20 ? 9.547 -23.984 6.508 1 97.5 20 LEU B C 1
ATOM 1859 O O . LEU B 1 20 ? 9.266 -25.188 6.629 1 97.5 20 LEU B O 1
ATOM 1863 N N . THR B 1 21 ? 8.82 -23.016 7.035 1 97.62 21 THR B N 1
ATOM 1864 C CA . THR B 1 21 ? 7.543 -23.297 7.684 1 97.62 21 THR B CA 1
ATOM 1865 C C . THR B 1 21 ? 6.598 -24.031 6.727 1 97.62 21 THR B C 1
ATOM 1867 O O . THR B 1 21 ? 5.957 -25.016 7.105 1 97.62 21 THR B O 1
ATOM 1870 N N . ILE B 1 22 ? 6.555 -23.531 5.539 1 97.69 22 ILE B N 1
ATOM 1871 C CA . ILE B 1 22 ? 5.699 -24.156 4.531 1 97.69 22 ILE B CA 1
ATOM 1872 C C . ILE B 1 22 ? 6.156 -25.594 4.289 1 97.69 22 ILE B C 1
ATOM 1874 O O . ILE B 1 22 ? 5.34 -26.516 4.285 1 97.69 22 ILE B O 1
ATOM 1878 N N . ARG B 1 23 ? 7.457 -25.875 4.145 1 96.75 23 ARG B N 1
ATOM 1879 C CA . ARG B 1 23 ? 8.016 -27.203 3.918 1 96.75 23 ARG B CA 1
ATOM 1880 C C . ARG B 1 23 ? 7.66 -28.141 5.059 1 96.75 23 ARG B C 1
ATOM 1882 O O . ARG B 1 23 ? 7.465 -29.344 4.844 1 96.75 23 ARG B O 1
ATOM 1889 N N . ASN B 1 24 ? 7.48 -27.531 6.25 1 96.12 24 ASN B N 1
ATOM 1890 C CA . ASN B 1 24 ? 7.312 -28.359 7.441 1 96.12 24 ASN B CA 1
ATOM 1891 C C . ASN B 1 24 ? 5.848 -28.438 7.867 1 96.12 24 ASN B C 1
ATOM 1893 O O . ASN B 1 24 ? 5.523 -29.078 8.875 1 96.12 24 ASN B O 1
ATOM 1897 N N . THR B 1 25 ? 5.031 -27.75 7.238 1 95.56 25 THR B N 1
ATOM 1898 C CA . THR B 1 25 ? 3.625 -27.766 7.621 1 95.56 25 THR B CA 1
ATOM 1899 C C . THR B 1 25 ? 2.76 -28.297 6.484 1 95.56 25 THR B C 1
ATOM 1901 O O . THR B 1 25 ? 2.748 -29.5 6.219 1 95.56 25 THR B O 1
ATOM 1904 N N . TRP B 1 26 ? 2.086 -27.375 5.719 1 93.81 26 TRP B N 1
ATOM 1905 C CA . TRP B 1 26 ? 1.062 -27.875 4.805 1 93.81 26 TRP B CA 1
ATOM 1906 C C . TRP B 1 26 ? 1.697 -28.531 3.578 1 93.81 26 TRP B C 1
ATOM 1908 O O . TRP B 1 26 ? 1.055 -29.312 2.883 1 93.81 26 TRP B O 1
ATOM 1918 N N . ALA B 1 27 ? 2.922 -28.219 3.26 1 93.69 27 ALA B N 1
ATOM 1919 C CA . ALA B 1 27 ? 3.557 -28.797 2.074 1 93.69 27 ALA B CA 1
ATOM 1920 C C . ALA B 1 27 ? 4.348 -30.047 2.426 1 93.69 27 ALA B C 1
ATOM 1922 O O . ALA B 1 27 ? 4.922 -30.703 1.547 1 93.69 27 ALA B O 1
ATOM 1923 N N . PHE B 1 28 ? 4.406 -30.359 3.646 1 88.06 28 PHE B N 1
ATOM 1924 C CA . PHE B 1 28 ? 5.227 -31.469 4.098 1 88.06 28 PHE B CA 1
ATOM 1925 C C . PHE B 1 28 ? 4.672 -32.781 3.584 1 88.06 28 PHE B C 1
ATOM 1927 O O . PHE B 1 28 ? 3.551 -33.188 3.926 1 88.06 28 PHE B O 1
ATOM 1934 N N . ASN B 1 29 ? 5.633 -33.5 2.908 1 72.31 29 ASN B N 1
ATOM 1935 C CA . ASN B 1 29 ? 5.461 -34.875 2.443 1 72.31 29 ASN B CA 1
ATOM 1936 C C . ASN B 1 29 ? 3.992 -35.188 2.195 1 72.31 29 ASN B C 1
ATOM 1938 O O . ASN B 1 29 ? 3.512 -36.25 2.596 1 72.31 29 ASN B O 1
ATOM 1942 N N . PHE B 1 30 ? 3.361 -34.281 1.526 1 70.25 30 PHE B N 1
ATOM 1943 C CA . PHE B 1 30 ? 1.921 -34.5 1.466 1 70.25 30 PHE B CA 1
ATOM 1944 C C . PHE B 1 30 ? 1.581 -35.562 0.439 1 70.25 30 PHE B C 1
ATOM 1946 O O . PHE B 1 30 ? 1.015 -36.625 0.784 1 70.25 30 PHE B O 1
ATOM 1953 N N . SER B 1 31 ? 1.818 -35.406 -0.803 1 80.88 31 SER B N 1
ATOM 1954 C CA . SER B 1 31 ? 1.486 -36.344 -1.865 1 80.88 31 SER B CA 1
ATOM 1955 C C . SER B 1 3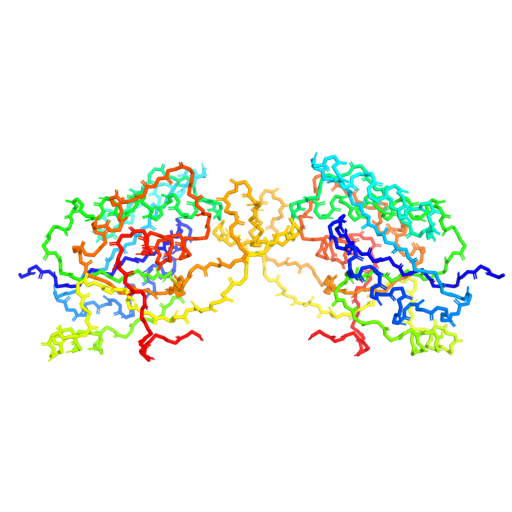1 ? 2.418 -36.188 -3.062 1 80.88 31 SER B C 1
ATOM 1957 O O . SER B 1 31 ? 2.812 -35.062 -3.398 1 80.88 31 SER B O 1
ATOM 1959 N N . LYS B 1 32 ? 2.744 -37.281 -3.643 1 88.69 32 LYS B N 1
ATOM 1960 C CA . LYS B 1 32 ? 3.521 -37.219 -4.879 1 88.69 32 LYS B CA 1
ATOM 1961 C C . LYS B 1 32 ? 2.734 -36.531 -5.996 1 88.69 32 LYS B C 1
ATOM 1963 O O . LYS B 1 32 ? 3.303 -36.156 -7.023 1 88.69 32 LYS B O 1
ATOM 1968 N N . GLN B 1 33 ? 1.506 -36.375 -5.727 1 92.19 33 GLN B N 1
ATOM 1969 C CA . GLN B 1 33 ? 0.644 -35.719 -6.719 1 92.19 33 GLN B CA 1
ATOM 1970 C C . GLN B 1 33 ? 0.779 -34.219 -6.676 1 92.19 33 GLN B C 1
ATOM 1972 O O . GLN B 1 33 ? 0.242 -33.5 -7.535 1 92.19 33 GLN B O 1
ATOM 1977 N N . ILE B 1 34 ? 1.458 -33.75 -5.711 1 94.38 34 ILE B N 1
ATOM 1978 C CA . ILE B 1 34 ? 1.587 -32.312 -5.551 1 94.38 34 ILE B CA 1
ATOM 1979 C C . ILE B 1 34 ? 3.064 -31.922 -5.512 1 94.38 34 ILE B C 1
ATOM 1981 O O . ILE B 1 34 ? 3.869 -32.594 -4.852 1 94.38 34 ILE B O 1
ATOM 1985 N N . SER B 1 35 ? 3.4 -30.969 -6.262 1 94.94 35 SER B N 1
ATOM 1986 C CA . SER B 1 35 ? 4.715 -30.328 -6.172 1 94.94 35 SER B CA 1
ATOM 1987 C C . SER B 1 35 ? 4.602 -28.891 -5.715 1 94.94 35 SER B C 1
ATOM 1989 O O . SER B 1 35 ? 3.703 -28.156 -6.148 1 94.94 35 SER B O 1
ATOM 1991 N N . VAL B 1 36 ? 5.398 -28.469 -4.816 1 96.88 36 VAL B N 1
ATOM 1992 C CA . VAL B 1 36 ? 5.453 -27.094 -4.328 1 96.88 36 VAL B CA 1
ATOM 1993 C C . VAL B 1 36 ? 6.797 -26.469 -4.699 1 96.88 36 VAL B C 1
ATOM 1995 O O . VAL B 1 36 ? 7.852 -27.047 -4.426 1 96.88 36 VAL B O 1
ATOM 1998 N N . VAL B 1 37 ? 6.703 -25.344 -5.367 1 97.69 37 VAL B N 1
ATOM 1999 C CA . VAL B 1 37 ? 7.926 -24.625 -5.699 1 97.69 37 VAL B CA 1
ATOM 2000 C C . VAL B 1 37 ? 7.832 -23.188 -5.207 1 97.69 37 VAL B C 1
ATOM 2002 O O . VAL B 1 37 ? 6.734 -22.625 -5.113 1 97.69 37 VAL B O 1
ATOM 2005 N N . PHE B 1 38 ? 8.984 -22.625 -4.91 1 98.56 38 PHE B N 1
ATOM 2006 C CA . PHE B 1 38 ? 9.078 -21.234 -4.469 1 98.56 38 PHE B CA 1
ATOM 2007 C C . PHE B 1 38 ? 9.688 -20.359 -5.559 1 98.56 38 PHE B C 1
ATOM 2009 O O . PHE B 1 38 ? 10.789 -20.625 -6.035 1 98.56 38 PHE B O 1
ATOM 2016 N N . LEU B 1 39 ? 8.914 -19.391 -5.922 1 98.44 39 LEU B N 1
ATOM 2017 C CA . LEU B 1 39 ? 9.383 -18.438 -6.918 1 98.44 39 LEU B CA 1
ATOM 2018 C C . LEU B 1 39 ? 10.102 -17.266 -6.25 1 98.44 39 LEU B C 1
ATOM 2020 O O . LEU B 1 39 ? 9.508 -16.547 -5.438 1 98.44 39 LEU B O 1
ATOM 2024 N N . ILE B 1 40 ? 11.367 -17.062 -6.621 1 97.69 40 ILE B N 1
ATOM 2025 C CA . ILE B 1 40 ? 12.188 -16.062 -5.949 1 97.69 40 ILE B CA 1
ATOM 2026 C C . ILE B 1 40 ? 12.898 -15.195 -6.984 1 97.69 40 ILE B C 1
ATOM 2028 O O . ILE B 1 40 ? 13.398 -15.703 -7.988 1 97.69 40 ILE B O 1
ATOM 2032 N N . GLY B 1 41 ? 12.859 -13.914 -6.742 1 96 41 GLY B N 1
ATOM 2033 C CA . GLY B 1 41 ? 13.625 -12.984 -7.562 1 96 41 GLY B CA 1
ATOM 2034 C C . GLY B 1 41 ? 15.023 -12.727 -7.031 1 96 41 GLY B C 1
ATOM 2035 O O . GLY B 1 41 ? 15.602 -13.586 -6.359 1 96 41 GLY B O 1
ATOM 2036 N N . LYS B 1 42 ? 15.5 -11.562 -7.449 1 92.62 42 LYS B N 1
ATOM 2037 C CA . LYS B 1 42 ? 16.859 -11.18 -7.07 1 92.62 42 LYS B CA 1
ATOM 2038 C C . LYS B 1 42 ? 16.859 -10.008 -6.102 1 92.62 42 LYS B C 1
ATOM 2040 O O . LYS B 1 42 ? 15.977 -9.141 -6.172 1 92.62 42 LYS B O 1
ATOM 2045 N N . VAL B 1 43 ? 17.797 -10.023 -5.195 1 88.69 43 VAL B N 1
ATOM 2046 C CA . VAL B 1 43 ? 18.016 -8.867 -4.332 1 88.69 43 VAL B CA 1
ATOM 2047 C C . VAL B 1 43 ? 19.438 -8.344 -4.512 1 88.69 43 VAL B C 1
ATOM 2049 O O . VAL B 1 43 ? 20.328 -9.078 -4.938 1 88.69 43 VAL B O 1
ATOM 2052 N N . LYS B 1 44 ? 19.641 -7.078 -4.262 1 80.19 44 LYS B N 1
ATOM 2053 C CA . LYS B 1 44 ? 20.938 -6.441 -4.43 1 80.19 44 LYS B CA 1
ATOM 2054 C C . LYS B 1 44 ? 21.969 -7.02 -3.459 1 80.19 44 LYS B C 1
ATOM 2056 O O . LYS B 1 44 ? 23.141 -7.152 -3.797 1 80.19 44 LYS B O 1
ATOM 2061 N N . ASP B 1 45 ? 21.547 -7.336 -2.322 1 79.44 45 ASP B N 1
ATOM 2062 C CA . ASP B 1 45 ? 22.438 -7.887 -1.3 1 79.44 45 ASP B CA 1
ATOM 2063 C C . ASP B 1 45 ? 22.922 -9.281 -1.688 1 79.44 45 ASP B C 1
ATOM 2065 O O . ASP B 1 45 ? 22.141 -10.234 -1.706 1 79.44 45 ASP B O 1
ATOM 2069 N N . ASP B 1 46 ? 24.125 -9.43 -1.904 1 80.69 46 ASP B N 1
ATOM 2070 C CA . ASP B 1 46 ? 24.734 -10.664 -2.387 1 80.69 46 ASP B CA 1
ATOM 2071 C C . ASP B 1 46 ? 24.641 -11.766 -1.34 1 80.69 46 ASP B C 1
ATOM 2073 O O . ASP B 1 46 ? 24.734 -12.953 -1.67 1 80.69 46 ASP B O 1
ATOM 2077 N N . SER B 1 47 ? 24.516 -11.398 -0.099 1 85.75 47 SER B N 1
ATOM 2078 C CA . SER B 1 47 ? 24.453 -12.398 0.958 1 85.75 47 SER B CA 1
ATOM 2079 C C . SER B 1 47 ? 23.281 -13.352 0.761 1 85.75 47 SER B C 1
ATOM 2081 O O . SER B 1 47 ? 23.391 -14.555 0.994 1 85.75 47 SER B O 1
ATOM 2083 N N . TRP B 1 48 ? 22.266 -12.82 0.208 1 88.25 48 TRP B N 1
ATOM 2084 C CA . TRP B 1 48 ? 21.094 -13.656 0.049 1 88.25 48 TRP B CA 1
ATOM 2085 C C . TRP B 1 48 ? 21.234 -14.594 -1.148 1 88.25 48 TRP B C 1
ATOM 2087 O O . TRP B 1 48 ? 20.641 -15.672 -1.18 1 88.25 48 TRP B O 1
ATOM 2097 N N . ASN B 1 49 ? 22.016 -14.203 -2.105 1 87.25 49 ASN B N 1
ATOM 2098 C CA . ASN B 1 49 ? 22.219 -15.055 -3.27 1 87.25 49 ASN B CA 1
ATOM 2099 C C . ASN B 1 49 ? 22.859 -16.391 -2.883 1 87.25 49 ASN B C 1
ATOM 2101 O O . ASN B 1 49 ? 22.453 -17.438 -3.383 1 87.25 49 ASN B O 1
ATOM 2105 N N . SER B 1 50 ? 23.812 -16.312 -1.97 1 90.25 50 SER B N 1
ATOM 2106 C CA . SER B 1 50 ? 24.453 -17.547 -1.518 1 90.25 50 SER B CA 1
ATOM 2107 C C . SER B 1 50 ? 23.5 -18.422 -0.719 1 90.25 50 SER B C 1
ATOM 2109 O O . SER B 1 50 ? 23.5 -19.641 -0.865 1 90.25 50 SER B O 1
ATOM 2111 N N . VAL B 1 51 ? 22.734 -17.797 0.114 1 93.56 51 VAL B N 1
ATOM 2112 C CA . VAL B 1 51 ? 21.781 -18.5 0.947 1 93.56 51 VAL B CA 1
ATOM 2113 C C . VAL B 1 51 ? 20.766 -19.234 0.064 1 93.56 51 VAL B C 1
ATOM 2115 O O . VAL B 1 51 ? 20.484 -20.406 0.268 1 93.56 51 VAL B O 1
ATOM 2118 N N . ILE B 1 52 ? 20.297 -18.516 -0.933 1 95.5 52 ILE B N 1
ATOM 2119 C CA . ILE B 1 52 ? 19.281 -19.078 -1.824 1 95.5 52 ILE B CA 1
ATOM 2120 C C . ILE B 1 52 ? 19.906 -20.203 -2.662 1 95.5 52 ILE B C 1
ATOM 2122 O O . ILE B 1 52 ? 19.234 -21.203 -2.938 1 95.5 52 ILE B O 1
ATOM 2126 N N . ARG B 1 53 ? 21.094 -20.031 -3.104 1 94.19 53 ARG B N 1
ATOM 2127 C CA . ARG B 1 53 ? 21.781 -21.078 -3.861 1 94.19 53 ARG B CA 1
ATOM 2128 C C . ARG B 1 53 ? 21.875 -22.359 -3.049 1 94.19 53 ARG B C 1
ATOM 2130 O O . ARG B 1 53 ? 21.594 -23.453 -3.562 1 94.19 53 ARG B O 1
ATOM 2137 N N . ARG B 1 54 ? 22.281 -22.266 -1.803 1 95.88 54 ARG B N 1
ATOM 2138 C CA . ARG B 1 54 ? 22.391 -23.438 -0.928 1 95.88 54 ARG B CA 1
ATOM 2139 C C . ARG B 1 54 ? 21.016 -24.062 -0.702 1 95.88 54 ARG B C 1
ATOM 2141 O O . ARG B 1 54 ? 20.891 -25.297 -0.755 1 95.88 54 ARG B O 1
ATOM 2148 N N . GLU B 1 55 ? 20.078 -23.188 -0.365 1 97.62 55 GLU B N 1
ATOM 2149 C CA . GLU B 1 55 ? 18.719 -23.688 -0.183 1 97.62 55 GLU B CA 1
ATOM 2150 C C . GLU B 1 55 ? 18.234 -24.453 -1.413 1 97.62 55 GLU B C 1
ATOM 2152 O O . GLU B 1 55 ? 17.609 -25.5 -1.289 1 97.62 55 GLU B O 1
ATOM 2157 N N . SER B 1 56 ? 18.547 -23.922 -2.598 1 96.62 56 SER B N 1
ATOM 2158 C CA . SER B 1 56 ? 18.141 -24.547 -3.854 1 96.62 56 SER B CA 1
ATOM 2159 C C . SER B 1 56 ? 18.781 -25.906 -4.031 1 96.62 56 SER B C 1
ATOM 2161 O O . SER B 1 56 ? 18.156 -26.844 -4.531 1 96.62 56 SER B O 1
ATOM 2163 N N . LEU B 1 57 ? 19.984 -26.047 -3.662 1 96.5 57 LEU B N 1
ATOM 2164 C CA . LEU B 1 57 ? 20.719 -27.312 -3.77 1 96.5 57 LEU B CA 1
ATOM 2165 C C . LEU B 1 57 ? 20.141 -28.359 -2.822 1 96.5 57 LEU B C 1
ATOM 2167 O O . LEU B 1 57 ? 20.078 -29.531 -3.162 1 96.5 57 LEU B O 1
ATOM 2171 N N . ILE B 1 58 ? 19.75 -27.906 -1.679 1 97 58 ILE B N 1
ATOM 2172 C CA . ILE B 1 58 ? 19.281 -28.812 -0.633 1 97 58 ILE B CA 1
ATOM 2173 C C . ILE B 1 58 ? 17.859 -29.281 -0.961 1 97 58 ILE B C 1
ATOM 2175 O O . ILE B 1 58 ? 17.578 -30.469 -0.897 1 97 58 ILE B O 1
ATOM 2179 N N . HIS B 1 59 ? 17.016 -28.406 -1.304 1 96.75 59 HIS B N 1
ATOM 2180 C CA . HIS B 1 59 ? 15.602 -28.734 -1.375 1 96.75 59 HIS B CA 1
ATOM 2181 C C . HIS B 1 59 ? 15.156 -28.938 -2.818 1 96.75 59 HIS B C 1
ATOM 2183 O O . HIS B 1 59 ? 14.148 -29.609 -3.072 1 96.75 59 HIS B O 1
ATOM 2189 N N . LYS B 1 60 ? 15.789 -28.219 -3.824 1 96.31 60 LYS B N 1
ATOM 2190 C CA . LYS B 1 60 ? 15.539 -28.359 -5.254 1 96.31 60 LYS B CA 1
ATOM 2191 C C . LYS B 1 60 ? 14.102 -27.953 -5.605 1 96.31 60 LYS B C 1
ATOM 2193 O O . LYS B 1 60 ? 13.461 -28.594 -6.438 1 96.31 60 LYS B O 1
ATOM 2198 N N . ASP B 1 61 ? 13.641 -27.016 -4.852 1 97.19 61 ASP B N 1
ATOM 2199 C CA . ASP B 1 61 ? 12.258 -26.578 -5.074 1 97.19 61 ASP B CA 1
ATOM 2200 C C . ASP B 1 61 ? 12.188 -25.078 -5.289 1 97.19 61 ASP B C 1
ATOM 2202 O O . ASP B 1 61 ? 11.148 -24.453 -5.047 1 97.19 61 ASP B O 1
ATOM 2206 N N . ILE B 1 62 ? 13.289 -24.453 -5.703 1 97.81 62 ILE B N 1
ATOM 2207 C CA . ILE B 1 62 ? 13.336 -23 -5.922 1 97.81 62 ILE B CA 1
ATOM 2208 C C . ILE B 1 62 ? 13.375 -22.719 -7.418 1 97.81 62 ILE B C 1
ATOM 2210 O O . ILE B 1 62 ? 14.164 -23.312 -8.156 1 97.81 62 ILE B O 1
ATOM 2214 N N . VAL B 1 63 ? 12.477 -21.938 -7.863 1 97.75 63 VAL B N 1
ATOM 2215 C CA . VAL B 1 63 ? 12.516 -21.344 -9.195 1 97.75 63 VAL B CA 1
ATOM 2216 C C . VAL B 1 63 ? 12.992 -19.906 -9.094 1 97.75 63 VAL B C 1
ATOM 2218 O O . VAL B 1 63 ? 12.273 -19.031 -8.602 1 97.75 63 VAL B O 1
ATOM 2221 N N . LYS B 1 64 ? 14.133 -19.656 -9.594 1 96.56 64 LYS B N 1
ATOM 2222 C CA . LYS B 1 64 ? 14.727 -18.328 -9.531 1 96.56 64 LYS B CA 1
ATOM 2223 C C . LYS B 1 64 ? 14.555 -17.578 -10.852 1 96.56 64 LYS B C 1
ATOM 2225 O O . LYS B 1 64 ? 14.727 -18.156 -11.922 1 96.56 64 LYS B O 1
ATOM 2230 N N . VAL B 1 65 ? 14.156 -16.344 -10.75 1 97 65 VAL B N 1
ATOM 2231 C CA . VAL B 1 65 ? 14.062 -15.516 -11.938 1 97 65 VAL B CA 1
ATOM 2232 C C . VAL B 1 65 ? 14.977 -14.297 -11.789 1 97 65 VAL B C 1
ATOM 2234 O O . VAL B 1 65 ? 15.297 -13.891 -10.664 1 97 65 VAL B O 1
ATOM 2237 N N . ASP B 1 66 ? 15.352 -13.727 -12.922 1 95.06 66 ASP B N 1
ATOM 2238 C CA . ASP B 1 66 ? 16.266 -12.578 -12.938 1 95.06 66 ASP B CA 1
ATOM 2239 C C . ASP B 1 66 ? 15.484 -11.266 -12.883 1 95.06 66 ASP B C 1
ATOM 2241 O O . ASP B 1 66 ? 15.555 -10.461 -13.82 1 95.06 66 ASP B O 1
ATOM 2245 N N . VAL B 1 67 ? 14.773 -11.031 -11.82 1 96.06 67 VAL B N 1
ATOM 2246 C CA . VAL B 1 67 ? 13.977 -9.836 -11.57 1 96.06 67 VAL B CA 1
ATOM 2247 C C . VAL B 1 67 ? 14.234 -9.32 -10.156 1 96.06 67 VAL B C 1
ATOM 2249 O O . VAL B 1 67 ? 14.18 -10.086 -9.195 1 96.06 67 VAL B O 1
ATOM 2252 N N . ILE B 1 68 ? 14.531 -8.039 -10.055 1 93.69 68 ILE B N 1
ATOM 2253 C CA . ILE B 1 68 ? 14.805 -7.438 -8.758 1 93.69 68 ILE B CA 1
ATOM 2254 C C . ILE B 1 68 ? 13.531 -7.41 -7.918 1 93.69 68 ILE B C 1
ATOM 2256 O O . ILE B 1 68 ? 12.469 -7.02 -8.406 1 93.69 68 ILE B O 1
ATOM 2260 N N . GLU B 1 69 ? 13.688 -7.852 -6.676 1 93.06 69 GLU B N 1
ATOM 2261 C CA . GLU B 1 69 ? 12.555 -7.914 -5.754 1 93.06 69 GLU B CA 1
ATOM 2262 C C . GLU B 1 69 ? 12.117 -6.52 -5.32 1 93.06 69 GLU B C 1
ATOM 2264 O O . GLU B 1 69 ? 12.742 -5.91 -4.445 1 93.06 69 GLU B O 1
ATOM 2269 N N . THR B 1 70 ? 11.07 -5.969 -5.867 1 89.69 70 THR B N 1
ATOM 2270 C CA . THR B 1 70 ? 10.367 -4.758 -5.449 1 89.69 70 THR B CA 1
ATOM 2271 C C . THR B 1 70 ? 8.867 -4.898 -5.668 1 89.69 70 THR B C 1
ATOM 2273 O O . THR B 1 70 ? 8.43 -5.707 -6.492 1 89.69 70 THR B O 1
ATOM 2276 N N . TYR B 1 71 ? 8.195 -4.156 -4.938 1 86.31 71 TYR B N 1
ATOM 2277 C CA . TYR B 1 71 ? 6.754 -4.211 -5.129 1 86.31 71 TYR B CA 1
ATOM 2278 C C . TYR B 1 71 ? 6.383 -3.887 -6.574 1 86.31 71 TYR B C 1
ATOM 2280 O O . TYR B 1 71 ? 5.48 -4.504 -7.141 1 86.31 71 TYR B O 1
ATOM 2288 N N . ARG B 1 72 ? 7.043 -2.984 -7.16 1 86.75 72 ARG B N 1
ATOM 2289 C CA . ARG B 1 72 ? 6.754 -2.527 -8.516 1 86.75 72 ARG B CA 1
ATOM 2290 C C . ARG B 1 72 ? 7.062 -3.617 -9.539 1 86.75 72 ARG B C 1
ATOM 2292 O O . ARG B 1 72 ? 6.469 -3.648 -10.617 1 86.75 72 ARG B O 1
ATOM 2299 N N . ASN B 1 73 ? 7.887 -4.523 -9.172 1 93 73 ASN B N 1
ATOM 2300 C CA . ASN B 1 73 ? 8.32 -5.57 -10.094 1 93 73 ASN B CA 1
ATOM 2301 C 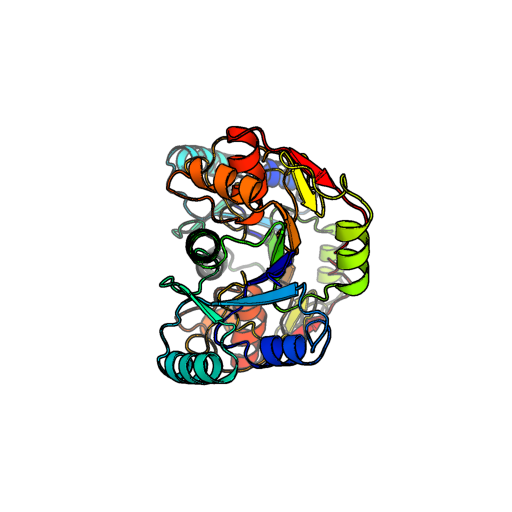C . ASN B 1 73 ? 7.57 -6.875 -9.859 1 93 73 ASN B C 1
ATOM 2303 O O . ASN B 1 73 ? 7.918 -7.91 -10.43 1 93 73 ASN B O 1
ATOM 2307 N N . LEU B 1 74 ? 6.582 -6.805 -9.07 1 94.88 74 LEU B N 1
ATOM 2308 C CA . LEU B 1 74 ? 5.887 -8.031 -8.703 1 94.88 74 LEU B CA 1
ATOM 2309 C C . LEU B 1 74 ? 5.293 -8.711 -9.938 1 94.88 74 LEU B C 1
ATOM 2311 O O . LEU B 1 74 ? 5.457 -9.914 -10.125 1 94.88 74 LEU B O 1
ATOM 2315 N N . THR B 1 75 ? 4.664 -7.91 -10.812 1 96.88 75 THR B N 1
ATOM 2316 C CA . THR B 1 75 ? 4.051 -8.477 -12.008 1 96.88 75 THR B CA 1
ATOM 2317 C C . THR B 1 75 ? 5.117 -9.039 -12.945 1 96.88 75 THR B C 1
ATOM 2319 O O . THR B 1 75 ? 4.961 -10.141 -13.484 1 96.88 75 THR B O 1
ATOM 2322 N N . VAL B 1 76 ? 6.164 -8.367 -13.07 1 96.94 76 VAL B N 1
ATOM 2323 C CA . VAL B 1 76 ? 7.262 -8.812 -13.922 1 96.94 76 VAL B CA 1
ATOM 2324 C C . VAL B 1 76 ? 7.836 -10.125 -13.383 1 96.94 76 VAL B C 1
ATOM 2326 O O . VAL B 1 76 ? 8.094 -11.055 -14.141 1 96.94 76 VAL B O 1
ATOM 2329 N N . LYS B 1 77 ? 7.969 -10.188 -12.133 1 97.06 77 LYS B N 1
ATOM 2330 C CA . LYS B 1 77 ? 8.477 -11.391 -11.477 1 97.06 77 LYS B CA 1
ATOM 2331 C C . LYS B 1 77 ? 7.551 -12.578 -11.719 1 97.06 77 LYS B C 1
ATOM 2333 O O . LYS B 1 77 ? 8.008 -13.664 -12.086 1 97.06 77 LYS B O 1
ATOM 2338 N N . MET B 1 78 ? 6.281 -12.375 -11.57 1 97.75 78 MET B N 1
ATOM 2339 C CA . MET B 1 78 ? 5.316 -13.453 -11.727 1 97.75 78 MET B CA 1
ATOM 2340 C C . MET B 1 78 ? 5.262 -13.93 -13.172 1 97.75 78 MET B C 1
ATOM 2342 O O . MET B 1 78 ? 5.18 -15.133 -13.43 1 97.75 78 MET B O 1
ATOM 2346 N N . MET B 1 79 ? 5.348 -12.984 -14.086 1 97.75 79 MET B N 1
ATOM 2347 C CA . MET B 1 79 ? 5.348 -13.328 -15.5 1 97.75 79 MET B CA 1
ATOM 2348 C C . MET B 1 79 ? 6.566 -14.172 -15.852 1 97.75 79 MET B C 1
ATOM 2350 O O . MET B 1 79 ? 6.438 -15.219 -16.5 1 97.75 79 MET B O 1
ATOM 2354 N N . ALA B 1 80 ? 7.66 -13.742 -15.414 1 97.56 80 ALA B N 1
ATOM 2355 C CA . ALA B 1 80 ? 8.891 -14.492 -15.656 1 97.56 80 ALA B CA 1
ATOM 2356 C C . ALA B 1 80 ? 8.828 -15.867 -15.008 1 97.56 80 ALA B C 1
ATOM 2358 O O . ALA B 1 80 ? 9.234 -16.875 -15.609 1 97.56 80 ALA B O 1
ATOM 2359 N N . GLY B 1 81 ? 8.352 -15.891 -13.805 1 98.38 81 GLY B N 1
ATOM 2360 C CA . GLY B 1 81 ? 8.219 -17.141 -13.078 1 98.38 81 GLY B CA 1
ATOM 2361 C C . GLY B 1 81 ? 7.285 -18.125 -13.758 1 98.38 81 GLY B C 1
ATOM 2362 O O . GLY B 1 81 ? 7.621 -19.312 -13.898 1 98.38 81 GLY B O 1
ATOM 2363 N N . PHE B 1 82 ? 6.188 -17.641 -14.219 1 98.25 82 PHE B N 1
ATOM 2364 C CA . PHE B 1 82 ? 5.215 -18.516 -14.875 1 98.25 82 PHE B CA 1
ATOM 2365 C C . PHE B 1 82 ? 5.77 -19.047 -16.188 1 98.25 82 PHE B C 1
ATOM 2367 O O . PHE B 1 82 ? 5.551 -20.219 -16.531 1 98.25 82 PHE B O 1
ATOM 2374 N N . LYS B 1 83 ? 6.473 -18.25 -16.906 1 97.06 83 LYS B N 1
ATOM 2375 C CA . LYS B 1 83 ? 7.102 -18.719 -18.125 1 97.06 83 LYS B CA 1
ATOM 2376 C C . LYS B 1 83 ? 8.117 -19.828 -17.828 1 97.06 83 LYS B C 1
ATOM 2378 O O . LYS B 1 83 ? 8.156 -20.844 -18.531 1 97.06 83 LYS B O 1
ATOM 2383 N N . ALA B 1 84 ? 8.891 -19.625 -16.812 1 97.44 84 ALA B N 1
ATOM 2384 C CA . ALA B 1 84 ? 9.859 -20.641 -16.406 1 97.44 84 ALA B CA 1
ATOM 2385 C C . ALA B 1 84 ? 9.172 -21.938 -16 1 97.44 84 ALA B C 1
ATOM 2387 O O . ALA B 1 84 ? 9.594 -23.031 -16.391 1 97.44 84 ALA B O 1
ATOM 2388 N N . ILE B 1 85 ? 8.156 -21.781 -15.258 1 95.75 85 ILE B N 1
ATOM 2389 C CA . ILE B 1 85 ? 7.41 -22.906 -14.719 1 95.75 85 ILE B CA 1
ATOM 2390 C C . ILE B 1 85 ? 6.781 -23.703 -15.859 1 95.75 85 ILE B C 1
ATOM 2392 O O . ILE B 1 85 ? 6.789 -24.938 -15.852 1 95.75 85 ILE B O 1
ATOM 2396 N N . LEU B 1 86 ? 6.234 -23.031 -16.812 1 95.69 86 LEU B N 1
ATOM 2397 C CA . LEU B 1 86 ? 5.582 -23.703 -17.938 1 95.69 86 LEU B CA 1
ATOM 2398 C C . LEU B 1 86 ? 6.594 -24.484 -18.766 1 95.69 86 LEU B C 1
ATOM 2400 O O . LEU B 1 86 ? 6.25 -25.5 -19.375 1 95.69 86 LEU B O 1
ATOM 2404 N N . THR B 1 87 ? 7.789 -24.031 -18.75 1 94.88 87 THR B N 1
ATOM 2405 C CA . THR B 1 87 ? 8.852 -24.719 -19.469 1 94.88 87 THR B CA 1
ATOM 2406 C C . THR B 1 87 ? 9.359 -25.906 -18.672 1 94.88 87 THR B C 1
ATOM 2408 O O . THR B 1 87 ? 9.656 -26.969 -19.25 1 94.88 87 THR B O 1
ATOM 2411 N N . GLN B 1 88 ? 9.375 -25.797 -17.422 1 93.94 88 GLN B N 1
ATOM 2412 C CA . GLN B 1 88 ? 10.016 -26.797 -16.562 1 93.94 88 GLN B CA 1
ATOM 2413 C C . GLN B 1 88 ? 9.031 -27.891 -16.156 1 93.94 88 GLN B C 1
ATOM 2415 O O . GLN B 1 88 ? 9.43 -29.031 -15.898 1 93.94 88 GLN B O 1
ATOM 2420 N N . PHE B 1 89 ? 7.793 -27.531 -16.047 1 92.12 89 PHE B N 1
ATOM 2421 C CA . PHE B 1 89 ? 6.785 -28.453 -15.539 1 92.12 89 PHE B CA 1
ATOM 2422 C C . PHE B 1 89 ? 5.703 -28.703 -16.578 1 92.12 89 PHE B C 1
ATOM 2424 O O . PHE B 1 89 ? 4.527 -28.422 -16.344 1 92.12 89 PHE B O 1
ATOM 2431 N N . GLN B 1 90 ? 5.984 -29.484 -17.562 1 89.69 90 GLN B N 1
ATOM 2432 C CA . GLN B 1 90 ? 5.102 -29.641 -18.703 1 89.69 90 GLN B CA 1
ATOM 2433 C C . GLN B 1 90 ? 4.055 -30.719 -18.453 1 89.69 90 GLN B C 1
ATOM 2435 O O . GLN B 1 90 ? 3.072 -30.828 -19.203 1 89.69 90 GLN B O 1
ATOM 2440 N N . PHE B 1 91 ? 4.109 -31.391 -17.359 1 89.62 91 PHE B N 1
ATOM 2441 C CA . PHE B 1 91 ? 3.225 -32.531 -17.188 1 89.62 91 PHE B CA 1
ATOM 2442 C C . PHE B 1 91 ? 2.168 -32.25 -16.125 1 89.62 91 PHE B C 1
ATOM 2444 O O . PHE B 1 91 ? 1.28 -33.062 -15.891 1 89.62 91 PHE B O 1
ATOM 2451 N N . VAL B 1 92 ? 2.227 -31.109 -15.508 1 94.44 92 VAL B N 1
ATOM 2452 C CA . VAL B 1 92 ? 1.245 -30.781 -14.477 1 94.44 92 VAL B CA 1
ATOM 2453 C C . VAL B 1 92 ? -0.059 -30.328 -15.133 1 94.44 92 VAL B C 1
ATOM 2455 O O . VAL B 1 92 ? -0.046 -29.734 -16.203 1 94.44 92 VAL B O 1
ATOM 2458 N N . LYS B 1 93 ? -1.099 -30.625 -14.5 1 95.38 93 LYS B N 1
ATOM 2459 C CA . LYS B 1 93 ? -2.406 -30.266 -15.039 1 95.38 93 LYS B CA 1
ATOM 2460 C C . LYS B 1 93 ? -2.902 -28.953 -14.453 1 95.38 93 LYS B C 1
ATOM 2462 O O . LYS B 1 93 ? -3.494 -28.141 -15.164 1 95.38 93 LYS B O 1
ATOM 2467 N N . TYR B 1 94 ? -2.693 -28.797 -13.141 1 96.81 94 TYR B N 1
ATOM 2468 C CA . TYR B 1 94 ? -3.201 -27.625 -12.438 1 96.81 94 TYR B CA 1
ATOM 2469 C C . TYR B 1 94 ? -2.062 -26.828 -11.805 1 96.81 94 TYR B C 1
ATOM 2471 O O . TYR B 1 94 ? -1.049 -27.406 -11.398 1 96.81 94 TYR B O 1
ATOM 2479 N N . ILE B 1 95 ? -2.275 -25.516 -11.734 1 97.75 95 ILE B N 1
ATOM 2480 C CA . ILE B 1 95 ? -1.321 -24.609 -11.102 1 97.75 95 ILE B CA 1
ATOM 2481 C C . ILE B 1 95 ? -2.039 -23.734 -10.07 1 97.75 95 ILE B C 1
ATOM 2483 O O . ILE B 1 95 ? -3.076 -23.141 -10.367 1 97.75 95 ILE B O 1
ATOM 2487 N N . LEU B 1 96 ? -1.54 -23.734 -8.883 1 97.69 96 LEU B N 1
ATOM 2488 C CA . LEU B 1 96 ? -1.989 -22.828 -7.836 1 97.69 96 LEU B CA 1
ATOM 2489 C C . LEU B 1 96 ? -0.913 -21.797 -7.52 1 97.69 96 LEU B C 1
ATOM 2491 O O . LEU B 1 96 ? 0.216 -22.156 -7.18 1 97.69 96 LEU B O 1
ATOM 2495 N N . LYS B 1 97 ? -1.236 -20.531 -7.688 1 98.31 97 LYS B N 1
ATOM 2496 C CA . LYS B 1 97 ? -0.381 -19.453 -7.211 1 98.31 97 LYS B CA 1
ATOM 2497 C C . LYS B 1 97 ? -0.775 -19.016 -5.801 1 98.31 97 LYS B C 1
ATOM 2499 O O . LYS B 1 97 ? -1.962 -18.875 -5.496 1 98.31 97 LYS B O 1
ATOM 2504 N N . THR B 1 98 ? 0.166 -18.781 -4.938 1 97.44 98 THR B N 1
ATOM 2505 C CA . THR B 1 98 ? -0.103 -18.281 -3.598 1 97.44 98 THR B CA 1
ATOM 2506 C C . THR B 1 98 ? 1.112 -17.531 -3.049 1 97.44 98 THR B C 1
ATOM 2508 O O . THR B 1 98 ? 2.123 -17.391 -3.738 1 97.44 98 THR B O 1
ATOM 2511 N N . ASP B 1 99 ? 0.963 -16.969 -1.887 1 95.94 99 ASP B N 1
ATOM 2512 C CA . ASP B 1 99 ? 2.051 -16.266 -1.226 1 95.94 99 ASP B CA 1
ATOM 2513 C C . ASP B 1 99 ? 2.664 -17.109 -0.109 1 95.94 99 ASP B C 1
ATOM 2515 O O . ASP B 1 99 ? 2.119 -18.141 0.257 1 95.94 99 ASP B O 1
ATOM 2519 N N . ASP B 1 100 ? 3.764 -16.656 0.382 1 96.5 100 ASP B N 1
ATOM 2520 C CA . ASP B 1 100 ? 4.52 -17.5 1.305 1 96.5 100 ASP B CA 1
ATOM 2521 C C . ASP B 1 100 ? 4.055 -17.297 2.744 1 96.5 100 ASP B C 1
ATOM 2523 O O . ASP B 1 100 ? 4.68 -17.781 3.682 1 96.5 100 ASP B O 1
ATOM 2527 N N . ASP B 1 101 ? 2.955 -16.5 2.941 1 92.69 101 ASP B N 1
ATOM 2528 C CA . ASP B 1 101 ? 2.371 -16.312 4.266 1 92.69 101 ASP B CA 1
ATOM 2529 C C . ASP B 1 101 ? 0.944 -16.859 4.32 1 92.69 101 ASP B C 1
ATOM 2531 O O . ASP B 1 101 ? 0.142 -16.422 5.148 1 92.69 101 ASP B O 1
ATOM 2535 N N . THR B 1 102 ? 0.653 -17.719 3.5 1 91.94 102 THR B N 1
ATOM 2536 C CA . THR B 1 102 ? -0.685 -18.281 3.381 1 91.94 102 THR B CA 1
ATOM 2537 C C . THR B 1 102 ? -0.681 -19.75 3.775 1 91.94 102 THR B C 1
ATOM 2539 O O . THR B 1 102 ? 0.355 -20.422 3.703 1 91.94 102 THR B O 1
ATOM 2542 N N . PHE B 1 103 ? -1.827 -20.266 4.184 1 92.62 103 PHE B N 1
ATOM 2543 C CA . PHE B 1 103 ? -2.057 -21.688 4.41 1 92.62 103 PHE B CA 1
ATOM 2544 C C . PHE B 1 103 ? -2.928 -22.281 3.311 1 92.62 103 PHE B C 1
ATOM 2546 O O . PHE B 1 103 ? -3.979 -21.719 2.979 1 92.62 103 PHE B O 1
ATOM 2553 N N . ILE B 1 104 ? -2.486 -23.312 2.768 1 94 104 ILE B N 1
ATOM 2554 C CA . ILE B 1 104 ? -3.236 -24.016 1.731 1 94 104 ILE B CA 1
ATOM 2555 C C . ILE B 1 104 ? -3.682 -25.391 2.25 1 94 104 ILE B C 1
ATOM 2557 O O . ILE B 1 104 ? -2.861 -26.172 2.73 1 94 104 ILE B O 1
ATOM 2561 N N . ASN B 1 105 ? -4.953 -25.641 2.17 1 92.56 105 ASN B N 1
ATOM 2562 C CA . ASN B 1 105 ? -5.492 -26.953 2.51 1 92.56 105 ASN B CA 1
ATOM 2563 C C . ASN B 1 105 ? -5.312 -27.953 1.365 1 92.56 105 ASN B C 1
ATOM 2565 O O . ASN B 1 105 ? -6.254 -28.219 0.622 1 92.56 105 ASN B O 1
ATOM 2569 N N . LEU B 1 106 ? -4.176 -28.625 1.302 1 93.69 106 LEU B N 1
ATOM 2570 C CA . LEU B 1 106 ? -3.814 -29.484 0.177 1 93.69 106 LEU B CA 1
ATOM 2571 C C . LEU B 1 106 ? -4.695 -30.719 0.136 1 93.69 106 LEU B C 1
ATOM 2573 O O . LEU B 1 106 ? -5.129 -31.141 -0.938 1 93.69 106 LEU B O 1
ATOM 2577 N N . PRO B 1 107 ? -5.023 -31.328 1.314 1 91.25 107 PRO B N 1
ATOM 2578 C CA . PRO B 1 107 ? -5.918 -32.469 1.262 1 91.25 107 PRO B CA 1
ATOM 2579 C C . PRO B 1 107 ? -7.258 -32.156 0.608 1 91.25 107 PRO B C 1
ATOM 2581 O O . PRO B 1 107 ? -7.742 -32.938 -0.226 1 91.25 107 PRO B O 1
ATOM 2584 N N . TYR B 1 108 ? -7.762 -31.094 0.957 1 89.81 108 TYR B N 1
ATOM 2585 C CA . TYR B 1 108 ? -9.031 -30.688 0.366 1 89.81 108 TYR B CA 1
ATOM 2586 C C . TYR B 1 108 ? -8.883 -30.438 -1.13 1 89.81 108 TYR B C 1
ATOM 2588 O O . TYR B 1 108 ? -9.703 -30.891 -1.928 1 89.81 108 TYR B O 1
ATOM 2596 N N . LEU B 1 109 ? -7.883 -29.719 -1.497 1 91.12 109 LEU B N 1
ATOM 2597 C CA . LEU B 1 109 ? -7.664 -29.375 -2.898 1 91.12 109 LEU B CA 1
ATOM 2598 C C . LEU B 1 109 ? -7.465 -30.641 -3.738 1 91.12 109 LEU B C 1
ATOM 2600 O O . LEU B 1 109 ? -8.039 -30.766 -4.82 1 91.12 109 LEU B O 1
ATOM 2604 N N . LEU B 1 110 ? -6.664 -31.516 -3.24 1 90.44 110 LEU B N 1
ATOM 2605 C CA . LEU B 1 110 ? -6.379 -32.75 -3.969 1 90.44 110 LEU B CA 1
ATOM 2606 C C . LEU B 1 110 ? -7.645 -33.594 -4.145 1 90.44 110 LEU B C 1
ATOM 2608 O O . LEU B 1 110 ? -7.875 -34.156 -5.215 1 90.44 110 LEU B O 1
ATOM 2612 N N . ARG B 1 111 ? -8.391 -33.656 -3.121 1 91.06 111 ARG B N 1
ATOM 2613 C CA . ARG B 1 111 ? -9.648 -34.375 -3.205 1 91.06 111 ARG B CA 1
ATOM 2614 C C . ARG B 1 111 ? -10.555 -33.781 -4.281 1 91.06 111 ARG B C 1
ATOM 2616 O O . ARG B 1 111 ? -11.094 -34.531 -5.113 1 91.06 111 ARG B O 1
ATOM 2623 N N . GLU B 1 112 ? -10.688 -32.5 -4.305 1 91.56 112 GLU B N 1
ATOM 2624 C CA . GLU B 1 112 ? -11.555 -31.844 -5.273 1 91.56 112 GLU B CA 1
ATOM 2625 C C . GLU B 1 112 ? -11.031 -32.031 -6.695 1 91.56 112 GLU B C 1
ATOM 2627 O O . GLU B 1 112 ? -11.812 -32.281 -7.621 1 91.56 112 GLU B O 1
ATOM 2632 N N . LEU B 1 113 ? -9.766 -31.969 -6.875 1 92.25 113 LEU B N 1
ATOM 2633 C CA . LEU B 1 113 ? -9.164 -32.094 -8.203 1 92.25 113 LEU B CA 1
ATOM 2634 C C . LEU B 1 113 ? -9.305 -33.5 -8.734 1 92.25 113 LEU B C 1
ATOM 2636 O O . LEU B 1 113 ? -9.43 -33.719 -9.945 1 92.25 113 LEU B O 1
ATOM 2640 N N . ASN B 1 114 ? -9.344 -34.438 -7.797 1 91.25 114 ASN B N 1
ATOM 2641 C CA . ASN B 1 114 ? -9.414 -35.844 -8.203 1 91.25 114 ASN B CA 1
ATOM 2642 C C . ASN B 1 114 ? -10.859 -36.281 -8.398 1 91.25 114 ASN B C 1
ATOM 2644 O O . ASN B 1 114 ? -11.125 -37.219 -9.164 1 91.25 114 ASN B O 1
ATOM 2648 N N . THR B 1 115 ? -11.797 -35.625 -7.719 1 91.81 115 THR B N 1
ATOM 2649 C CA . THR B 1 115 ? -13.148 -36.156 -7.688 1 91.81 115 THR B CA 1
ATOM 2650 C C . THR B 1 115 ? -14.094 -35.312 -8.539 1 91.81 115 THR B C 1
ATOM 2652 O O . THR B 1 115 ? -15.133 -35.812 -8.992 1 91.81 115 THR B O 1
ATOM 2655 N N . ASN B 1 116 ? -13.719 -34.094 -8.672 1 88.94 116 ASN B N 1
ATOM 2656 C CA . ASN B 1 116 ? -14.578 -33.156 -9.406 1 88.94 116 ASN B CA 1
ATOM 2657 C C . ASN B 1 116 ? -13.906 -32.656 -10.688 1 88.94 116 ASN B C 1
ATOM 2659 O O . ASN B 1 116 ? -13.117 -31.719 -10.656 1 88.94 116 ASN B O 1
ATOM 2663 N N . ILE B 1 117 ? -14.289 -33.188 -11.773 1 81.69 117 ILE B N 1
ATOM 2664 C CA . ILE B 1 117 ? -13.664 -32.906 -13.062 1 81.69 117 ILE B CA 1
ATOM 2665 C C . ILE B 1 117 ? -13.938 -31.438 -13.43 1 81.69 117 ILE B C 1
ATOM 2667 O O . ILE B 1 117 ? -13.156 -30.812 -14.148 1 81.69 117 ILE B O 1
ATOM 2671 N N . ASN B 1 118 ? -15.008 -30.875 -12.883 1 85.81 118 ASN B N 1
ATOM 2672 C CA . ASN B 1 118 ? -15.398 -29.516 -13.211 1 85.81 118 ASN B CA 1
ATOM 2673 C C . ASN B 1 118 ? -14.938 -28.516 -12.156 1 85.81 118 ASN B C 1
ATOM 2675 O O . ASN B 1 118 ? -15.398 -27.375 -12.117 1 85.81 118 ASN B O 1
ATOM 2679 N N . PHE B 1 119 ? -14.023 -28.984 -11.414 1 89.38 119 PHE B N 1
ATOM 2680 C CA . PHE B 1 119 ? -13.555 -28.141 -10.328 1 89.38 119 PHE B CA 1
ATOM 2681 C C . PHE B 1 119 ? -12.828 -26.922 -10.875 1 89.38 119 PHE B C 1
ATOM 2683 O O . PHE B 1 119 ? -13.031 -25.797 -10.391 1 89.38 119 PHE B O 1
ATOM 2690 N N . VAL B 1 120 ? -12.008 -27.125 -11.906 1 94.38 120 VAL B N 1
ATOM 2691 C CA . VAL B 1 120 ? -11.258 -26.062 -12.555 1 94.38 120 VAL B CA 1
ATOM 2692 C C . VAL B 1 120 ? -11.344 -26.219 -14.07 1 94.38 120 VAL B C 1
ATOM 2694 O O . VAL B 1 120 ? -10.445 -26.781 -14.703 1 94.38 120 VAL B O 1
ATOM 2697 N N . PRO B 1 121 ? -12.344 -25.641 -14.641 1 95.25 121 PRO B N 1
ATOM 2698 C CA . PRO B 1 121 ? -12.461 -25.734 -16.094 1 95.25 121 PRO B CA 1
ATOM 2699 C C . PRO B 1 121 ? -11.312 -25.031 -16.828 1 95.25 121 PRO B C 1
ATOM 2701 O O . PRO B 1 121 ? -10.68 -24.141 -16.266 1 95.25 121 PRO B O 1
ATOM 2704 N N . ALA B 1 122 ? -11.117 -25.406 -18.078 1 95.88 122 ALA B N 1
ATOM 2705 C CA . ALA B 1 122 ? -9.992 -24.906 -18.859 1 95.88 122 ALA B CA 1
ATOM 2706 C C . ALA B 1 122 ? -10.188 -23.453 -19.25 1 95.88 122 ALA B C 1
ATOM 2708 O O . ALA B 1 122 ? -9.234 -22.781 -19.672 1 95.88 122 ALA B O 1
ATOM 2709 N N . ASP B 1 123 ? -11.375 -22.922 -19.109 1 97.62 123 ASP B N 1
ATOM 2710 C CA . ASP B 1 123 ? -11.641 -21.547 -19.516 1 97.62 123 ASP B CA 1
ATOM 2711 C C . ASP B 1 123 ? -11.867 -20.656 -18.297 1 97.62 123 ASP B C 1
ATOM 2713 O O . ASP B 1 123 ? -12.461 -19.578 -18.422 1 97.62 123 ASP B O 1
ATOM 2717 N N . GLN B 1 124 ? -11.352 -21.156 -17.125 1 97.94 124 GLN B N 1
ATOM 2718 C CA . GLN B 1 124 ? -11.602 -20.375 -15.914 1 97.94 124 GLN B CA 1
ATOM 2719 C C . GLN B 1 124 ? -10.344 -20.266 -15.062 1 97.94 124 GLN B C 1
ATOM 2721 O O . GLN B 1 124 ? -9.453 -21.109 -15.133 1 97.94 124 GLN B O 1
ATOM 2726 N N . VAL B 1 125 ? -10.266 -19.203 -14.344 1 98.12 125 VAL B N 1
ATOM 2727 C CA . VAL B 1 125 ? -9.383 -19.031 -13.195 1 98.12 125 VAL B CA 1
ATOM 2728 C C . VAL B 1 125 ? -10.203 -18.984 -11.906 1 98.12 125 VAL B C 1
ATOM 2730 O O . VAL B 1 125 ? -11.125 -18.172 -11.789 1 98.12 125 VAL B O 1
ATOM 2733 N N . VAL B 1 126 ? -9.797 -19.812 -10.977 1 97 126 VAL B N 1
ATOM 2734 C CA . VAL B 1 126 ? -10.633 -19.984 -9.789 1 97 126 VAL B CA 1
ATOM 2735 C C . VAL B 1 126 ? -9.961 -19.328 -8.586 1 97 126 VAL B C 1
ATOM 2737 O O . VAL B 1 126 ? -8.766 -19.516 -8.359 1 97 126 VAL B O 1
ATOM 2740 N N . GLY B 1 127 ? -10.742 -18.531 -7.805 1 96.44 127 GLY B N 1
ATOM 2741 C CA . GLY B 1 127 ? -10.258 -17.875 -6.598 1 96.44 127 GLY B CA 1
ATOM 2742 C C . GLY B 1 127 ? -11.297 -16.969 -5.949 1 96.44 127 GLY B C 1
ATOM 2743 O O . GLY B 1 127 ? -12.492 -17.25 -6.035 1 96.44 127 GLY B O 1
ATOM 2744 N N . ALA B 1 128 ? -10.836 -16.016 -5.148 1 96 128 ALA B N 1
ATOM 2745 C CA . ALA B 1 128 ? -11.719 -15.008 -4.578 1 96 128 ALA B CA 1
ATOM 2746 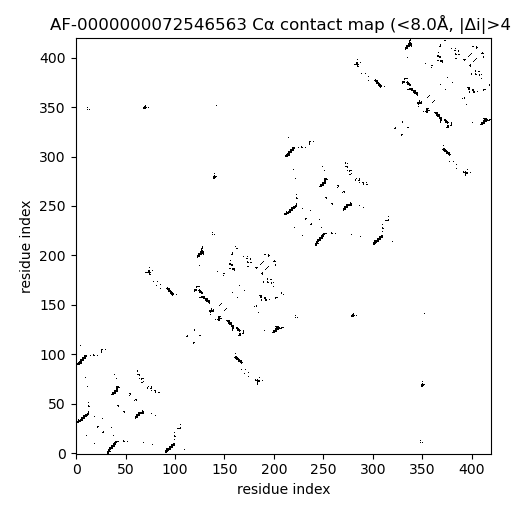C C . ALA B 1 128 ? -11.969 -13.883 -5.574 1 96 128 ALA B C 1
ATOM 2748 O O . ALA B 1 128 ? -11.094 -13.047 -5.816 1 96 128 ALA B O 1
ATOM 2749 N N . LEU B 1 129 ? -13.188 -13.859 -6.055 1 96.69 129 LEU B N 1
ATOM 2750 C CA . LEU B 1 129 ? -13.539 -12.984 -7.164 1 96.69 129 LEU B CA 1
ATOM 2751 C C . LEU B 1 129 ? -13.719 -11.547 -6.68 1 96.69 129 LEU B C 1
ATOM 2753 O O . LEU B 1 129 ? -14.359 -11.305 -5.656 1 96.69 129 LEU B O 1
ATOM 2757 N N . CYS B 1 130 ? -13.109 -10.625 -7.352 1 96 130 CYS B N 1
ATOM 2758 C CA . CYS B 1 130 ? -13.281 -9.188 -7.191 1 96 130 CYS B CA 1
ATOM 2759 C C . CYS B 1 130 ? -14 -8.586 -8.398 1 96 130 CYS B C 1
ATOM 2761 O O . CYS B 1 130 ? -13.562 -8.773 -9.539 1 96 130 CYS B O 1
ATOM 2763 N N . ILE B 1 131 ? -15.008 -7.855 -8.133 1 96.19 131 ILE B N 1
ATOM 2764 C CA . ILE B 1 131 ? -15.797 -7.305 -9.227 1 96.19 131 ILE B CA 1
ATOM 2765 C C . ILE B 1 131 ? -15.93 -5.789 -9.055 1 96.19 131 ILE B C 1
ATOM 2767 O O . ILE B 1 131 ? -15.93 -5.281 -7.934 1 96.19 131 ILE B O 1
ATOM 2771 N N . LYS B 1 132 ? -15.961 -5.074 -10.156 1 94.81 132 LYS B N 1
ATOM 2772 C CA . LYS B 1 132 ? -16.234 -3.639 -10.219 1 94.81 132 LYS B CA 1
ATOM 2773 C C . LYS B 1 132 ? -15.242 -2.854 -9.367 1 94.81 132 LYS B C 1
ATOM 2775 O O . LYS B 1 132 ? -15.625 -1.892 -8.695 1 94.81 132 LYS B O 1
ATOM 2780 N N . SER B 1 133 ? -14.047 -3.332 -9.336 1 96.19 133 SER B N 1
ATOM 2781 C CA . SER B 1 133 ? -13.008 -2.596 -8.633 1 96.19 133 SER B CA 1
ATOM 2782 C C . SER B 1 133 ? -12.625 -1.324 -9.375 1 96.19 133 SER B C 1
ATOM 2784 O O . SER B 1 133 ? -12.266 -1.374 -10.555 1 96.19 133 SER B O 1
ATOM 2786 N N . ARG B 1 134 ? -12.633 -0.214 -8.742 1 96.12 134 ARG B N 1
ATOM 2787 C CA . ARG B 1 134 ? -12.273 1.057 -9.359 1 96.12 134 ARG B CA 1
ATOM 2788 C C . ARG B 1 134 ? -10.758 1.234 -9.398 1 96.12 134 ARG B C 1
ATOM 2790 O O . ARG B 1 134 ? -10.055 0.839 -8.469 1 96.12 134 ARG B O 1
ATOM 2797 N N . VAL B 1 135 ? -10.273 1.845 -10.484 1 96.75 135 VAL B N 1
ATOM 2798 C CA . VAL B 1 135 ? -8.859 2.201 -10.586 1 96.75 135 VAL B CA 1
ATOM 2799 C C . VAL B 1 135 ? -8.57 3.424 -9.719 1 96.75 135 VAL B C 1
ATOM 2801 O O . VAL B 1 135 ? -9.281 4.43 -9.797 1 96.75 135 VAL B O 1
ATOM 2804 N N . ILE B 1 136 ? -7.543 3.295 -8.945 1 94.06 136 ILE B N 1
ATOM 2805 C CA . ILE B 1 136 ? -7.172 4.406 -8.078 1 94.06 136 ILE B CA 1
ATOM 2806 C C . ILE B 1 136 ? -6.297 5.391 -8.852 1 94.06 136 ILE B C 1
ATOM 2808 O O . ILE B 1 136 ? -5.234 5.023 -9.359 1 94.06 136 ILE B O 1
ATOM 2812 N N . ARG B 1 137 ? -6.719 6.613 -8.914 1 90.31 137 ARG B N 1
ATOM 2813 C CA . ARG B 1 137 ? -6.043 7.613 -9.734 1 90.31 137 ARG B CA 1
ATOM 2814 C C . ARG B 1 137 ? -5.293 8.617 -8.859 1 90.31 137 ARG B C 1
ATOM 2816 O O . ARG B 1 137 ? -4.586 9.484 -9.375 1 90.31 137 ARG B O 1
ATOM 2823 N N . ASP B 1 138 ? -5.426 8.461 -7.531 1 86.69 138 ASP B N 1
ATOM 2824 C CA . ASP B 1 138 ? -4.707 9.328 -6.602 1 86.69 138 ASP B CA 1
ATOM 2825 C C . ASP B 1 138 ? -3.252 8.891 -6.461 1 86.69 138 ASP B C 1
ATOM 2827 O O . ASP B 1 138 ? -2.971 7.816 -5.918 1 86.69 138 ASP B O 1
ATOM 2831 N N . PRO B 1 139 ? -2.283 9.664 -6.973 1 85.81 139 PRO B N 1
ATOM 2832 C CA . PRO B 1 139 ? -0.875 9.266 -6.93 1 85.81 139 PRO B CA 1
ATOM 2833 C C . PRO B 1 139 ? -0.36 9.07 -5.504 1 85.81 139 PRO B C 1
ATOM 2835 O O . PRO B 1 139 ? 0.735 8.539 -5.305 1 85.81 139 PRO B O 1
ATOM 2838 N N . ARG B 1 140 ? -1.091 9.57 -4.5 1 82.44 140 ARG B N 1
ATOM 2839 C CA . ARG B 1 140 ? -0.684 9.391 -3.109 1 82.44 140 ARG B CA 1
ATOM 2840 C C . ARG B 1 140 ? -1.065 8.008 -2.596 1 82.44 140 ARG B C 1
ATOM 2842 O O . ARG B 1 140 ? -0.682 7.625 -1.489 1 82.44 140 ARG B O 1
ATOM 2849 N N . ASP B 1 141 ? -1.789 7.359 -3.428 1 88.94 141 ASP B N 1
ATOM 2850 C CA . ASP B 1 141 ? -2.223 6.016 -3.062 1 88.94 141 ASP B CA 1
ATOM 2851 C C . ASP B 1 141 ? -1.196 4.973 -3.492 1 88.94 141 ASP B C 1
ATOM 2853 O O . ASP B 1 141 ? -0.609 5.078 -4.57 1 88.94 141 ASP B O 1
ATOM 2857 N N . VAL B 1 142 ? -1.074 3.939 -2.648 1 85.75 142 VAL B N 1
ATOM 2858 C CA . VAL B 1 142 ? -0.079 2.904 -2.906 1 85.75 142 VAL B CA 1
ATOM 2859 C C . VAL B 1 142 ? -0.493 2.082 -4.121 1 85.75 142 VAL B C 1
ATOM 2861 O O . VAL B 1 142 ? 0.35 1.46 -4.773 1 85.75 142 VAL B O 1
ATOM 2864 N N . TRP B 1 143 ? -1.7 2.062 -4.48 1 89.81 143 TRP B N 1
ATOM 2865 C CA . TRP B 1 143 ? -2.229 1.283 -5.594 1 89.81 143 TRP B CA 1
ATOM 2866 C C . TRP B 1 143 ? -2.545 2.18 -6.785 1 89.81 143 TRP B C 1
ATOM 2868 O O . T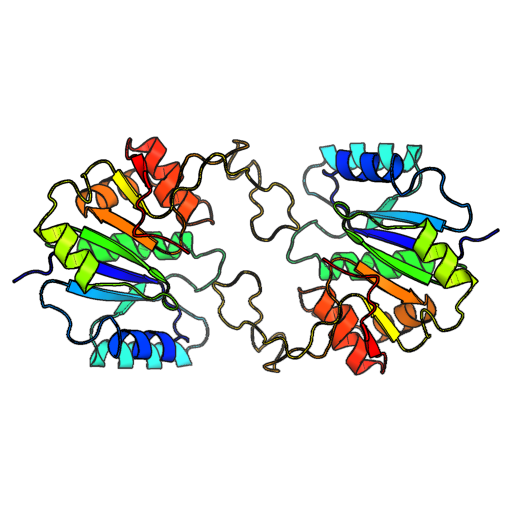RP B 1 143 ? -3.387 1.84 -7.621 1 89.81 143 TRP B O 1
ATOM 2878 N N . PHE B 1 144 ? -1.855 3.318 -6.812 1 91.81 144 PHE B N 1
ATOM 2879 C CA . PHE B 1 144 ? -2.064 4.309 -7.859 1 91.81 144 PHE B CA 1
ATOM 2880 C C . PHE B 1 144 ? -1.76 3.721 -9.234 1 91.81 144 PHE B C 1
ATOM 2882 O O . PHE B 1 144 ? -0.728 3.074 -9.422 1 91.81 144 PHE B O 1
ATOM 2889 N N . VAL B 1 145 ? -2.656 3.979 -10.234 1 93.06 145 VAL B N 1
ATOM 2890 C CA . VAL B 1 145 ? -2.447 3.643 -11.641 1 93.06 145 VAL B CA 1
ATOM 2891 C C . VAL B 1 145 ? -2.883 4.812 -12.523 1 93.06 145 VAL B C 1
ATOM 2893 O O . VAL B 1 145 ? -4.062 5.164 -12.562 1 93.06 145 VAL B O 1
ATOM 2896 N N . PRO B 1 146 ? -1.917 5.422 -13.273 1 88.56 146 PRO B N 1
ATOM 2897 C CA . PRO B 1 146 ? -2.289 6.539 -14.141 1 88.56 146 PRO B CA 1
ATOM 2898 C C . PRO B 1 146 ? -3.057 6.094 -15.383 1 88.56 146 PRO B C 1
ATOM 2900 O O . PRO B 1 146 ? -3.002 4.918 -15.758 1 88.56 146 PRO B O 1
ATOM 2903 N N . TYR B 1 147 ? -3.709 7.047 -16.031 1 89.62 147 TYR B N 1
ATOM 2904 C CA . TYR B 1 147 ? -4.492 6.781 -17.234 1 89.62 147 TYR B CA 1
ATOM 2905 C C . TYR B 1 147 ? -3.604 6.254 -18.359 1 89.62 147 TYR B C 1
ATOM 2907 O O . TYR B 1 147 ? -4.055 5.469 -19.203 1 89.62 147 TYR B O 1
ATOM 2915 N N . SER B 1 148 ? -2.33 6.629 -18.328 1 88.31 148 SER B N 1
ATOM 2916 C CA . SER B 1 148 ? -1.397 6.219 -19.359 1 88.31 148 SER B CA 1
ATOM 2917 C C . SER B 1 148 ? -1.113 4.723 -19.297 1 88.31 148 SER B C 1
ATOM 2919 O O . SER B 1 148 ? -0.741 4.105 -20.297 1 88.31 148 SER B O 1
ATOM 2921 N N . ILE B 1 149 ? -1.359 4.102 -18.141 1 90.62 149 ILE B N 1
ATOM 2922 C CA . ILE B 1 149 ? -1.092 2.682 -17.953 1 90.62 149 ILE B CA 1
ATOM 2923 C C . ILE B 1 149 ? -2.375 1.882 -18.156 1 90.62 149 ILE B C 1
ATOM 2925 O O . ILE B 1 149 ? -2.355 0.821 -18.797 1 90.62 149 ILE B O 1
ATOM 2929 N N . TYR B 1 150 ? -3.369 2.438 -17.656 1 94.5 150 TYR B N 1
ATOM 2930 C CA . TYR B 1 150 ? -4.676 1.805 -17.797 1 94.5 150 TYR B CA 1
ATOM 2931 C C . TYR B 1 150 ? -5.781 2.85 -17.906 1 94.5 150 TYR B C 1
ATOM 2933 O O . TYR B 1 150 ? -6.066 3.561 -16.938 1 94.5 150 TYR B O 1
ATOM 2941 N N . SER B 1 151 ? -6.543 2.857 -18.953 1 94.19 151 SER B N 1
ATOM 2942 C CA . SER B 1 151 ? -7.371 4.008 -19.297 1 94.19 151 SER B CA 1
ATOM 2943 C C . SER B 1 151 ? -8.758 3.896 -18.672 1 94.19 151 SER B C 1
ATOM 2945 O O . SER B 1 151 ? -9.406 4.91 -18.391 1 94.19 151 SER B O 1
ATOM 2947 N N . ASN B 1 152 ? -9.25 2.656 -18.469 1 95.31 152 ASN B N 1
ATOM 2948 C CA . ASN B 1 152 ? -10.594 2.477 -17.938 1 95.31 152 ASN B CA 1
ATOM 2949 C C . ASN B 1 152 ? -10.68 2.859 -16.469 1 95.31 152 ASN B C 1
ATOM 2951 O O . ASN B 1 152 ? -9.656 2.938 -15.781 1 95.31 152 ASN B O 1
ATOM 2955 N N . SER B 1 153 ? -11.906 3.066 -15.969 1 96.06 153 SER B N 1
ATOM 2956 C CA . SER B 1 153 ? -12.117 3.514 -14.594 1 96.06 153 SER B CA 1
ATOM 2957 C C . SER B 1 153 ? -12.273 2.33 -13.648 1 96.06 153 SER B C 1
ATOM 2959 O O . SER B 1 153 ? -12.203 2.492 -12.43 1 96.06 153 SER B O 1
ATOM 2961 N N . THR B 1 154 ? -12.594 1.192 -14.242 1 97.75 154 THR B N 1
ATOM 2962 C CA . THR B 1 154 ? -12.734 -0.028 -13.461 1 97.75 154 THR B CA 1
ATOM 2963 C C . THR B 1 154 ? -11.93 -1.167 -14.086 1 97.75 154 THR B C 1
ATOM 2965 O O . THR B 1 154 ? -11.734 -1.2 -15.297 1 97.75 154 THR B O 1
ATOM 2968 N N . TYR B 1 155 ? -11.484 -1.971 -13.227 1 97.88 155 TYR B N 1
ATOM 2969 C CA . TYR B 1 155 ? -10.844 -3.188 -13.719 1 97.88 155 TYR B CA 1
ATOM 2970 C C . TYR B 1 155 ? -11.891 -4.219 -14.133 1 97.88 155 TYR B C 1
ATOM 2972 O O . TYR B 1 155 ? -13.016 -4.211 -13.625 1 97.88 155 TYR B O 1
ATOM 2980 N N . PRO B 1 156 ? -11.516 -5.074 -15.047 1 97.94 156 PRO B N 1
ATOM 2981 C CA . PRO B 1 156 ? -12.383 -6.242 -15.242 1 97.94 156 PRO B CA 1
ATOM 2982 C C . PRO B 1 156 ? -12.398 -7.172 -14.031 1 97.94 156 PRO B C 1
ATOM 2984 O O . PRO B 1 156 ? -11.562 -7.031 -13.133 1 97.94 156 PRO B O 1
ATOM 2987 N N . PRO B 1 157 ? -13.383 -8.102 -14 1 98.12 157 PRO B N 1
ATOM 2988 C CA . PRO B 1 157 ? -13.352 -9.078 -12.914 1 98.12 157 PRO B CA 1
ATOM 2989 C C . PRO B 1 157 ? -12.023 -9.828 -12.844 1 98.12 157 PRO B C 1
ATOM 2991 O O . PRO B 1 157 ? -11.445 -10.172 -13.875 1 98.12 157 PRO B O 1
ATOM 2994 N N . TYR B 1 158 ? -11.547 -9.984 -11.688 1 98.25 158 TYR B N 1
ATOM 2995 C CA . TYR B 1 158 ? -10.305 -10.711 -11.438 1 98.25 158 TYR B CA 1
ATOM 2996 C C . TYR B 1 158 ? -10.375 -11.469 -10.117 1 98.25 158 TYR B C 1
ATOM 2998 O O . TYR B 1 158 ? -11.352 -11.336 -9.367 1 98.25 158 TYR B O 1
ATOM 3006 N N . VAL B 1 159 ? -9.391 -12.281 -9.844 1 97.5 159 VAL B N 1
ATOM 3007 C CA . VAL B 1 159 ? -9.336 -12.977 -8.562 1 97.5 159 VAL B CA 1
ATOM 3008 C C . VAL B 1 159 ? -8.203 -12.414 -7.711 1 97.5 159 VAL B C 1
ATOM 3010 O O . VAL B 1 159 ? -7.137 -12.07 -8.234 1 97.5 159 VAL B O 1
ATOM 3013 N N . HIS B 1 160 ? -8.414 -12.414 -6.41 1 95.5 160 HIS B N 1
ATOM 3014 C CA . HIS B 1 160 ? -7.48 -11.828 -5.457 1 95.5 160 HIS B CA 1
ATOM 3015 C C . HIS B 1 160 ? -6.113 -12.5 -5.543 1 95.5 160 HIS B C 1
ATOM 3017 O O . HIS B 1 160 ? -6.02 -13.719 -5.711 1 95.5 160 HIS B O 1
ATOM 3023 N N . GLY B 1 161 ? -5.105 -11.711 -5.309 1 94.88 161 GLY B N 1
ATOM 3024 C CA . GLY B 1 161 ? -3.73 -12.125 -5.539 1 94.88 161 GLY B CA 1
ATOM 3025 C C . GLY B 1 161 ? -3.219 -13.102 -4.492 1 94.88 161 GLY B C 1
ATOM 3026 O O . GLY B 1 161 ? -2.158 -13.703 -4.664 1 94.88 161 GLY B O 1
ATOM 3027 N N . GLY B 1 162 ? -3.959 -13.266 -3.41 1 94.06 162 GLY B N 1
ATOM 3028 C CA . GLY B 1 162 ? -3.537 -14.188 -2.367 1 94.06 162 GLY B CA 1
ATOM 3029 C C . GLY B 1 162 ? -3.393 -15.609 -2.855 1 94.06 162 GLY B C 1
ATOM 3030 O O . GLY B 1 162 ? -2.436 -16.297 -2.498 1 94.06 162 GLY B O 1
ATOM 3031 N N . ALA B 1 163 ? -4.348 -16.016 -3.648 1 96.5 163 ALA B N 1
ATOM 3032 C CA . ALA B 1 163 ? -4.293 -17.359 -4.238 1 96.5 163 ALA B CA 1
ATOM 3033 C C . ALA B 1 163 ? -5.285 -17.5 -5.387 1 96.5 163 ALA B C 1
ATOM 3035 O O . ALA B 1 163 ? -6.406 -16.984 -5.312 1 96.5 163 ALA B O 1
ATOM 3036 N N . TYR B 1 164 ? -4.844 -18.188 -6.418 1 97.38 164 TYR B N 1
ATOM 3037 C CA . TYR B 1 164 ? -5.766 -18.547 -7.488 1 97.38 164 TYR B CA 1
ATOM 3038 C C . TYR B 1 164 ? -5.305 -19.812 -8.203 1 97.38 164 TYR B C 1
ATOM 3040 O O . TYR B 1 164 ? -4.113 -20.141 -8.188 1 97.38 164 TYR B O 1
ATOM 3048 N N . LEU B 1 165 ? -6.25 -20.516 -8.742 1 97.69 165 LEU B N 1
ATOM 3049 C CA . LEU B 1 165 ? -6.066 -21.844 -9.32 1 97.69 165 LEU B CA 1
ATOM 3050 C C . LEU B 1 165 ? -6.539 -21.875 -10.766 1 97.69 165 LEU B C 1
ATOM 3052 O O . LEU B 1 165 ? -7.598 -21.328 -11.086 1 97.69 165 LEU B O 1
ATOM 3056 N N . LEU B 1 166 ? -5.73 -22.469 -11.609 1 97.94 166 LEU B N 1
ATOM 3057 C CA . LEU B 1 166 ? -6.074 -22.609 -13.023 1 97.94 166 LEU B CA 1
ATOM 3058 C C . LEU B 1 166 ? -5.375 -23.812 -13.641 1 97.94 166 LEU B C 1
ATOM 3060 O O . LEU B 1 166 ? -4.531 -24.453 -13 1 97.94 166 LEU B O 1
ATOM 3064 N N . GLN B 1 167 ? -5.754 -24.172 -14.781 1 97.38 167 GLN B N 1
ATOM 3065 C CA . GLN B 1 167 ? -5.086 -25.266 -15.508 1 97.38 167 GLN B CA 1
ATOM 3066 C C . GLN B 1 167 ? -3.814 -24.766 -16.188 1 97.38 167 GLN B C 1
ATOM 3068 O O . GLN B 1 167 ? -3.688 -23.578 -16.484 1 97.38 167 GLN B O 1
ATOM 3073 N N . TYR B 1 168 ? -2.93 -25.688 -16.406 1 97.38 168 TYR B N 1
ATOM 3074 C CA . TYR B 1 168 ? -1.694 -25.422 -17.141 1 97.38 168 TYR B CA 1
ATOM 3075 C C . TYR B 1 168 ? -1.985 -24.75 -18.469 1 97.38 168 TYR B C 1
ATOM 3077 O O . TYR B 1 168 ? -1.375 -23.734 -18.812 1 97.38 168 TYR B O 1
ATOM 3085 N N . SER B 1 169 ? -2.904 -25.312 -19.172 1 97.06 169 SER B N 1
ATOM 3086 C CA . SER B 1 169 ? -3.25 -24.781 -20.5 1 97.06 169 SER B CA 1
ATOM 3087 C C . SER B 1 169 ? -3.836 -23.375 -20.391 1 97.06 169 SER B C 1
ATOM 3089 O O . SER B 1 169 ? -3.605 -22.531 -21.266 1 97.06 169 SER B O 1
ATOM 3091 N N . THR B 1 170 ? -4.609 -23.141 -19.344 1 98.31 170 THR B N 1
ATOM 3092 C CA . THR B 1 170 ? -5.191 -21.828 -19.109 1 98.31 170 THR B CA 1
ATOM 3093 C C . THR B 1 170 ? -4.094 -20.781 -18.891 1 98.31 170 THR B C 1
ATOM 3095 O O . THR B 1 170 ? -4.141 -19.703 -19.469 1 98.31 170 THR B O 1
ATOM 3098 N N . LEU B 1 171 ? -3.125 -21.109 -18.094 1 98.44 171 LEU B N 1
ATOM 3099 C CA . LEU B 1 171 ? -2.02 -20.203 -17.844 1 98.44 171 LEU B CA 1
ATOM 3100 C C . LEU B 1 171 ? -1.25 -19.906 -19.125 1 98.44 171 LEU B C 1
ATOM 3102 O O . LEU B 1 171 ? -0.9 -18.75 -19.391 1 98.44 171 LEU B O 1
ATOM 3106 N N . ASN B 1 172 ? -0.969 -20.969 -19.828 1 97.5 172 ASN B N 1
ATOM 3107 C CA . ASN B 1 172 ? -0.277 -20.797 -21.094 1 97.5 172 ASN B CA 1
ATOM 3108 C C . ASN B 1 172 ? -1.027 -19.844 -22.016 1 97.5 172 ASN B C 1
ATOM 3110 O O . ASN B 1 172 ? -0.422 -18.969 -22.641 1 97.5 172 ASN B O 1
ATOM 3114 N N . LYS B 1 173 ? -2.281 -20.016 -22.109 1 98.12 173 LYS B N 1
ATOM 3115 C CA . LYS B 1 173 ? -3.113 -19.141 -22.938 1 98.12 173 LYS B CA 1
ATOM 3116 C C . LYS B 1 173 ? -3.062 -17.703 -22.422 1 98.12 173 LYS B C 1
ATOM 3118 O O . LYS B 1 173 ? -2.873 -16.766 -23.203 1 98.12 173 LYS B O 1
ATOM 3123 N N . LEU B 1 174 ? -3.213 -17.5 -21.156 1 98.31 174 LEU B N 1
ATOM 3124 C CA . LEU B 1 174 ? -3.162 -16.156 -20.562 1 98.31 174 LEU B CA 1
ATOM 3125 C C . LEU B 1 174 ? -1.864 -15.453 -20.938 1 98.31 174 LEU B C 1
ATOM 3127 O O . LEU B 1 174 ? -1.887 -14.32 -21.422 1 98.31 174 LEU B O 1
ATOM 3131 N N . LEU B 1 175 ? -0.769 -16.109 -20.75 1 97.56 175 LEU B N 1
ATOM 3132 C CA . LEU B 1 175 ? 0.545 -15.508 -20.922 1 97.56 175 LEU B CA 1
ATOM 3133 C C . LEU B 1 175 ? 0.79 -15.164 -22.391 1 97.56 175 LEU B C 1
ATOM 3135 O O . LEU B 1 175 ? 1.551 -14.242 -22.703 1 97.56 175 LEU B O 1
ATOM 3139 N N . SER B 1 176 ? 0.166 -15.836 -23.266 1 97.12 176 SER B N 1
ATOM 3140 C CA . SER B 1 176 ? 0.333 -15.586 -24.703 1 97.12 176 SER B CA 1
ATOM 3141 C C . SER B 1 176 ? -0.293 -14.25 -25.094 1 97.12 176 SER B C 1
ATOM 3143 O O . SER B 1 176 ? 0.006 -13.719 -26.172 1 97.12 176 SER B O 1
ATOM 3145 N N . TYR B 1 177 ? -1.117 -13.672 -24.281 1 97.38 177 TYR B N 1
ATOM 3146 C CA . TYR B 1 177 ? -1.777 -12.406 -24.578 1 97.38 177 TYR B CA 1
ATOM 3147 C C . TYR B 1 177 ? -1.065 -11.242 -23.891 1 97.38 177 TYR B C 1
ATOM 3149 O O . TYR B 1 177 ? -1.49 -10.094 -24 1 97.38 177 TYR B O 1
ATOM 3157 N N . SER B 1 178 ? -0.016 -11.555 -23.203 1 94.75 178 SER B N 1
ATOM 3158 C CA . SER B 1 178 ? 0.651 -10.516 -22.422 1 94.75 178 SER B CA 1
ATOM 3159 C C . SER B 1 178 ? 1.378 -9.523 -23.328 1 94.75 178 SER B C 1
ATOM 3161 O O . SER B 1 178 ? 2.021 -9.922 -24.297 1 94.75 178 SER B O 1
ATOM 3163 N N . ILE B 1 179 ? 1.123 -8.242 -23.016 1 87.25 179 ILE B N 1
ATOM 3164 C CA . ILE B 1 179 ? 1.814 -7.168 -23.719 1 87.25 179 ILE B CA 1
ATOM 3165 C C . ILE B 1 179 ? 2.404 -6.18 -22.719 1 87.25 179 ILE B C 1
ATOM 3167 O O . ILE B 1 179 ? 1.727 -5.762 -21.781 1 87.25 179 ILE B O 1
ATOM 3171 N N . SER B 1 180 ? 3.699 -5.754 -22.938 1 81.69 180 SER B N 1
ATOM 3172 C CA . SER B 1 180 ? 4.324 -4.715 -22.125 1 81.69 180 SER B CA 1
ATOM 3173 C C . SER B 1 180 ? 3.885 -3.324 -22.562 1 81.69 180 SER B C 1
ATOM 3175 O O . SER B 1 180 ? 3.643 -3.096 -23.75 1 81.69 180 SER B O 1
ATOM 3177 N N . PRO B 1 181 ? 3.807 -2.471 -21.469 1 86 181 PRO B N 1
ATOM 3178 C CA . PRO B 1 181 ? 4.156 -2.59 -20.062 1 86 181 PRO B CA 1
ATOM 3179 C C . PRO B 1 181 ? 3.055 -3.25 -19.234 1 86 181 PRO B C 1
ATOM 3181 O O . PRO B 1 181 ? 1.871 -3.109 -19.547 1 86 181 PRO B O 1
ATOM 3184 N N . TYR B 1 182 ? 3.49 -3.965 -18.188 1 92.06 182 TYR B N 1
ATOM 3185 C CA . TYR B 1 182 ? 2.539 -4.664 -17.328 1 92.06 182 TYR B CA 1
ATOM 3186 C C . TYR B 1 182 ? 1.983 -3.734 -16.266 1 92.06 182 TYR B C 1
ATOM 3188 O O . TYR B 1 182 ? 2.715 -2.912 -15.703 1 92.06 182 TYR B O 1
ATOM 3196 N N . LEU B 1 183 ? 0.701 -3.912 -16.078 1 94.88 183 LEU B N 1
ATOM 3197 C CA . LEU B 1 183 ? 0.155 -3.316 -14.859 1 94.88 183 LEU B CA 1
ATOM 3198 C C . LEU B 1 183 ? 0.81 -3.916 -13.625 1 94.88 183 LEU B C 1
ATOM 3200 O O . LEU B 1 183 ? 1.006 -5.129 -13.547 1 94.88 183 LEU B O 1
ATOM 3204 N N . GLN B 1 184 ? 1.128 -3.131 -12.633 1 92.38 184 GLN B N 1
ATOM 3205 C CA . GLN B 1 184 ? 1.907 -3.584 -11.484 1 92.38 184 GLN B CA 1
ATOM 3206 C C . GLN B 1 184 ? 1.059 -4.434 -10.547 1 92.38 184 GLN B C 1
ATOM 3208 O O . GLN B 1 184 ? 1.593 -5.184 -9.727 1 92.38 184 GLN B O 1
ATOM 3213 N N . LEU B 1 185 ? -0.223 -4.289 -10.609 1 95.88 185 LEU B N 1
ATOM 3214 C CA . LEU B 1 185 ? -1.116 -5.148 -9.836 1 95.88 185 LEU B CA 1
ATOM 3215 C C . LEU B 1 185 ? -1.244 -6.523 -10.484 1 95.88 185 LEU B C 1
ATOM 3217 O O . LEU B 1 185 ? -2.066 -6.715 -11.383 1 95.88 185 LEU B O 1
ATOM 3221 N N . GLU B 1 186 ? -0.467 -7.391 -9.984 1 96.88 186 GLU B N 1
ATOM 3222 C CA . GLU B 1 186 ? -0.256 -8.672 -10.656 1 96.88 186 GLU B CA 1
ATOM 3223 C C . GLU B 1 186 ? -1.565 -9.438 -10.805 1 96.88 186 GLU B C 1
ATOM 3225 O O . GLU B 1 186 ? -1.805 -10.078 -11.828 1 96.88 186 GLU B O 1
ATOM 3230 N N . ASP B 1 187 ? -2.41 -9.461 -9.75 1 97.19 187 ASP B N 1
ATOM 3231 C CA . ASP B 1 187 ? -3.662 -10.203 -9.797 1 97.19 187 ASP B CA 1
ATOM 3232 C C . ASP B 1 187 ? -4.629 -9.594 -10.812 1 97.19 187 ASP B C 1
ATOM 3234 O O . ASP B 1 187 ? -5.234 -10.305 -11.609 1 97.19 187 ASP B O 1
ATOM 3238 N N . VAL B 1 188 ? -4.637 -8.273 -10.859 1 97.88 188 VAL B N 1
ATOM 3239 C CA . VAL B 1 188 ? -5.488 -7.578 -11.82 1 97.88 188 VAL B CA 1
ATOM 3240 C C . VAL B 1 188 ? -4.988 -7.848 -13.242 1 97.88 188 VAL B C 1
ATOM 3242 O O . VAL B 1 188 ? -5.781 -8.102 -14.148 1 97.88 188 VAL B O 1
ATOM 3245 N N . TYR B 1 189 ? -3.729 -7.805 -13.414 1 98.12 189 TYR B N 1
ATOM 3246 C CA . TYR B 1 189 ? -3.166 -7.953 -14.75 1 98.12 189 TYR B CA 1
ATOM 3247 C C . TYR B 1 189 ? -3.391 -9.359 -15.281 1 98.12 189 TYR B C 1
ATOM 3249 O O . TYR B 1 189 ? -3.939 -9.539 -16.375 1 98.12 189 TYR B O 1
ATOM 3257 N N . ILE B 1 190 ? -3.076 -10.336 -14.492 1 98.19 190 ILE B N 1
ATOM 3258 C CA . ILE B 1 190 ? -3.043 -11.711 -14.984 1 98.19 190 ILE B CA 1
ATOM 3259 C C . ILE B 1 190 ? -4.453 -12.289 -14.984 1 98.19 190 ILE B C 1
ATOM 3261 O O . ILE B 1 190 ? -4.918 -12.805 -16 1 98.19 190 ILE B O 1
ATOM 3265 N N . THR B 1 191 ? -5.172 -12.125 -13.891 1 98.5 191 THR B N 1
ATOM 3266 C CA . THR B 1 191 ? -6.441 -12.828 -13.789 1 98.5 191 THR B CA 1
ATOM 3267 C C . THR B 1 191 ? -7.602 -11.922 -14.195 1 98.5 191 THR B C 1
ATOM 3269 O O . THR B 1 191 ? -8.75 -12.367 -14.266 1 98.5 191 THR B O 1
ATOM 3272 N N . GLY B 1 192 ? -7.336 -10.703 -14.461 1 98.25 192 GLY B N 1
ATOM 3273 C CA . GLY B 1 192 ? -8.352 -9.781 -14.93 1 98.25 192 GLY B CA 1
ATOM 3274 C C . GLY B 1 192 ? -8.164 -9.367 -16.375 1 98.25 192 GLY B C 1
ATOM 3275 O O . GLY B 1 192 ? -8.898 -9.828 -17.266 1 98.25 192 GLY B O 1
ATOM 3276 N N . ILE B 1 193 ? -7.105 -8.648 -16.688 1 97.94 193 ILE B N 1
ATOM 3277 C CA . ILE B 1 193 ? -6.879 -8.047 -17.984 1 97.94 193 ILE B CA 1
ATOM 3278 C C . ILE B 1 193 ? -6.551 -9.133 -19.016 1 97.94 193 ILE B C 1
ATOM 3280 O O . ILE B 1 193 ? -7.188 -9.219 -20.062 1 97.94 193 ILE B O 1
ATOM 3284 N N . LEU B 1 194 ? -5.605 -9.969 -18.688 1 98.25 194 LEU B N 1
ATOM 3285 C CA . LEU B 1 194 ? -5.277 -11.039 -19.625 1 98.25 194 LEU B CA 1
ATOM 3286 C C . LEU B 1 194 ? -6.449 -12 -19.781 1 98.25 194 LEU B C 1
ATOM 3288 O O . LEU B 1 194 ? -6.664 -12.555 -20.875 1 98.25 194 LEU B O 1
ATOM 3292 N N . SER B 1 195 ? -7.18 -12.211 -18.672 1 98.25 195 SER B N 1
ATOM 3293 C CA . SER B 1 195 ? -8.367 -13.062 -18.75 1 98.25 195 SER B CA 1
ATOM 3294 C C . SER B 1 195 ? -9.391 -12.484 -19.719 1 98.25 195 SER B C 1
ATOM 3296 O O . SER B 1 195 ? -9.875 -13.195 -20.609 1 98.25 195 SER B O 1
ATOM 3298 N N . ARG B 1 196 ? -9.68 -11.273 -19.594 1 97.12 196 ARG B N 1
ATOM 3299 C CA . ARG B 1 196 ? -10.617 -10.609 -20.484 1 97.12 196 ARG B CA 1
ATOM 3300 C C . ARG B 1 196 ? -10.156 -10.727 -21.938 1 97.12 196 ARG B C 1
ATOM 3302 O O . ARG B 1 196 ? -10.938 -11.094 -22.812 1 97.12 196 ARG B O 1
ATOM 3309 N N . ASP B 1 197 ? -8.93 -10.469 -22.172 1 97.25 197 ASP B N 1
ATOM 3310 C CA . ASP B 1 197 ? -8.406 -10.414 -23.531 1 97.25 197 ASP B CA 1
ATOM 3311 C C . ASP B 1 197 ? -8.352 -11.805 -24.156 1 97.25 197 ASP B C 1
ATOM 3313 O O . ASP B 1 197 ? -8.422 -11.945 -25.391 1 97.25 197 ASP B O 1
ATOM 3317 N N . SER B 1 198 ? -8.219 -12.836 -23.359 1 98.06 198 SER B N 1
ATOM 3318 C CA . SER B 1 198 ? -8.031 -14.188 -23.875 1 98.06 198 SER B CA 1
ATOM 3319 C C . SER B 1 198 ? -9.344 -14.969 -23.859 1 98.06 198 SER B C 1
ATOM 3321 O O . SER B 1 198 ? -9.422 -16.078 -24.406 1 98.06 198 SER B O 1
ATOM 3323 N N . GLY B 1 199 ? -10.344 -14.523 -23.203 1 98.06 199 GLY B N 1
ATOM 3324 C CA . GLY B 1 199 ? -11.625 -15.211 -23.125 1 98.06 199 GLY B CA 1
ATOM 3325 C C . GLY B 1 199 ? -11.719 -16.156 -21.938 1 98.06 199 GLY B C 1
ATOM 3326 O O . GLY B 1 199 ? -12.633 -16.969 -21.859 1 98.06 199 GLY B O 1
ATOM 3327 N N . ILE B 1 200 ? -10.766 -16.094 -21.047 1 98.38 200 ILE B N 1
ATOM 3328 C CA . ILE B 1 200 ? -10.789 -16.844 -19.812 1 98.38 200 ILE B CA 1
ATOM 3329 C C . ILE B 1 200 ? -11.633 -16.094 -18.766 1 98.38 200 ILE B C 1
ATOM 3331 O O . ILE B 1 200 ? -11.609 -14.867 -18.703 1 98.38 200 ILE B O 1
ATOM 3335 N N . ILE B 1 201 ? -12.352 -16.828 -17.922 1 98.12 201 ILE B N 1
ATOM 3336 C CA . ILE B 1 201 ? -13.297 -16.203 -17 1 98.12 201 ILE B CA 1
ATOM 3337 C C . ILE B 1 201 ? -12.852 -16.422 -15.562 1 98.12 201 ILE B C 1
ATOM 3339 O O . ILE B 1 201 ? -12.688 -17.562 -15.117 1 98.12 201 ILE B O 1
ATOM 3343 N N . PRO B 1 202 ? -12.609 -15.344 -14.797 1 98.19 202 PRO B N 1
ATOM 3344 C CA . PRO B 1 202 ? -12.398 -15.508 -13.359 1 98.19 202 PRO B CA 1
ATOM 3345 C C . PRO B 1 202 ? -13.68 -15.898 -12.625 1 98.19 202 PRO B C 1
ATOM 3347 O O . PRO B 1 202 ? -14.75 -15.344 -12.891 1 98.19 202 PRO B O 1
ATOM 3350 N N . VAL B 1 203 ? -13.547 -16.844 -11.695 1 96.69 203 VAL B N 1
ATOM 3351 C CA . VAL B 1 203 ? -14.742 -17.312 -11.008 1 96.69 203 VAL B CA 1
ATOM 3352 C C . VAL B 1 203 ? -14.445 -17.484 -9.516 1 96.69 203 VAL B C 1
ATOM 3354 O O . VAL B 1 203 ? -13.305 -17.734 -9.125 1 96.69 203 VAL B O 1
ATOM 3357 N N . SER B 1 204 ? -15.461 -17.297 -8.75 1 93.94 204 SER B N 1
ATOM 3358 C CA . SER B 1 204 ? -15.328 -17.438 -7.301 1 93.94 204 SER B CA 1
ATOM 3359 C C . SER B 1 204 ? -15.5 -18.891 -6.871 1 93.94 204 SER B C 1
ATOM 3361 O O . SER B 1 204 ? -16.266 -19.641 -7.492 1 93.94 204 SER B O 1
ATOM 3363 N N . HIS B 1 205 ? -14.75 -19.203 -5.949 1 87.25 205 HIS B N 1
ATOM 3364 C CA . HIS B 1 205 ? -14.945 -20.469 -5.254 1 87.25 205 HIS B CA 1
ATOM 3365 C C . HIS B 1 205 ? -14.812 -20.297 -3.746 1 87.25 205 HIS B C 1
ATOM 3367 O O . HIS B 1 205 ? -13.906 -19.609 -3.275 1 87.25 205 HIS B O 1
ATOM 3373 N N . ARG B 1 206 ? -15.641 -20.953 -3.033 1 77.25 206 ARG B N 1
ATOM 3374 C CA . ARG B 1 206 ? -15.781 -20.766 -1.594 1 77.25 206 ARG B CA 1
ATOM 3375 C C . ARG B 1 206 ? -14.516 -21.203 -0.859 1 77.25 206 ARG B C 1
ATOM 3377 O O . ARG B 1 206 ? -14.25 -20.734 0.25 1 77.25 206 ARG B O 1
ATOM 3384 N N . ALA B 1 207 ? -13.812 -22.078 -1.481 1 74.12 207 ALA B N 1
ATOM 3385 C CA . ALA B 1 207 ? -12.602 -22.594 -0.842 1 74.12 207 ALA B CA 1
ATOM 3386 C C . ALA B 1 207 ? -11.516 -21.516 -0.771 1 74.12 207 ALA B C 1
ATOM 3388 O O . ALA B 1 207 ? -10.508 -21.703 -0.087 1 74.12 207 ALA B O 1
ATOM 3389 N N . PHE B 1 208 ? -11.742 -20.438 -1.441 1 78.12 208 PHE B N 1
ATOM 3390 C CA . PHE B 1 208 ? -10.773 -19.344 -1.435 1 78.12 208 PHE B CA 1
ATOM 3391 C C . PHE B 1 208 ? -11.289 -18.172 -0.616 1 78.12 208 PHE B C 1
ATOM 3393 O O . PHE B 1 208 ? -12.203 -17.453 -1.045 1 78.12 208 PHE B O 1
ATOM 3400 N N . SER B 1 209 ? -10.984 -18.094 0.664 1 65.44 209 SER B N 1
ATOM 3401 C CA . SER B 1 209 ? -11.383 -16.984 1.533 1 65.44 209 SER B CA 1
ATOM 3402 C C . SER B 1 209 ? -10.172 -16.359 2.217 1 65.44 209 SER B C 1
ATOM 3404 O O . SER B 1 209 ? -9.211 -17.062 2.555 1 65.44 209 SER B O 1
ATOM 3406 N N . PHE B 1 210 ? -10.094 -15.016 2.141 1 62.78 210 PHE B N 1
ATOM 3407 C CA . PHE B 1 210 ? -9.023 -14.281 2.807 1 62.78 210 PHE B CA 1
ATOM 3408 C C . PHE B 1 210 ? -9.578 -13.398 3.918 1 62.78 210 PHE B C 1
ATOM 3410 O O . PHE B 1 210 ? -10.727 -12.961 3.852 1 62.78 210 PHE B O 1
#

Sequence (420 aa):
LAPILLVVVCSHPSHVHNRLTIRNTWAFNFSKQISVVFLIGKVKDDSWNSVIRRESLIHKDIVKVDVIETYRNLTVKMMAGFKAILTQFQFVKYILKTDDDTFINLPYLLRELNTNINFVPADQVVGALCIKSRVIRDPRDVWFVPYSIYSNSTYPPYVHGGAYLLQYSTLNKLLSYSISPYLQLEDVYITGILSRDSGIIPVSHRAFSFLAPILLVVVCSHPSHVHNRLTIRNTWAFNFSKQISVVFLIGKVKDDSWNSVIRRESLIHKDIVKVDVIETYRNLTVKMMAGFKAILTQFQFVKYILKTDDDTFINLPYLLRELNTNINFVPADQVVGALCIKSRVIRDPRDVWFVPYSIYSNSTYPPYVHGGAYLLQYSTLNKLLSYSISPYLQLEDVYITGILSRDSGIIPVSHRAFSF